Protein AF-0000000087101991 (afdb_homodimer)

Radius of gyration: 27.16 Å; Cα contacts (8 Å, |Δi|>4): 1962; chains: 2; bounding box: 58×83×58 Å

Sequence (678 aa):
MKITAIVPFLSLANGYIFQPEDQADFRNPNIPALLNYTESQYDITTGSSYWASSFITGDDGRQYMTLSHLLTTIPSVCRSSILDLQTHDYWVDLTYCNNTDGSGFDNGLPLNADYGTYAFGSTSDDSVSTMYTYAHPEKSFSIDLEWNLTSRVMLNGGGGIIPFGSVPINATEWGITNGRTAGTITLNNKTISVDTSNSFTWYDRQLSHGAPKNWTWFELHFPGSDIKASIWAWDLVDDESTRFATIRVGNGYHVLAYELSPDYSYTWTSPNSHLVYPLSWTLTFENGDHLIVNSVRPDQEMYGEKALIDSAYEGFVEATGSFYGYTEAFGVVELVTAFMKITAIVPFLSLANGYIFQPEDQADFRNPNIPALLNYTESQYDITTGSSYWASSFITGDDGRQYMTLSHLLTTIPSVCRSSILDLQTHDYWVDLTYCNNTDGSGFDNGLPLNADYGTYAFGSTSDDSVSTMYTYAHPEKSFSIDLEWNLTSRVMLNGGGGIIPFGSVPINATEWGITNGRTAGTITLNNKTISVDTSNSFTWYDRQLSHGAPKNWTWFELHFPGSDIKASIWAWDLVDDESTRFATIRVGNGYHVLAYELSPDYSYTWTSPNSHLVYPLSWTLTFENGDHLIVNSVRPDQEMYGEKALIDSAYEGFVEATGSFYGYTEAFGVVELVTAF

InterPro domains:
  IPR023374 AttH-like domain superfamily [G3DSA:2.40.370.10] (48-210)
  IPR023374 AttH-like domain superfamily [G3DSA:2.40.370.10] (211-338)
  IPR053112 Fungal Dehydratase/Hydratase [PTHR40617] (10-336)

Organism: NCBI:txid702518

Structure (mmCIF, N/CA/C/O backbone):
data_AF-0000000087101991-model_v1
#
loop_
_entity.id
_entity.type
_entity.pdbx_description
1 polymer 'Kievitone hydratase'
#
loop_
_atom_site.group_PDB
_atom_site.id
_atom_site.type_symbol
_atom_site.label_atom_id
_atom_site.label_alt_id
_atom_site.label_comp_id
_atom_site.label_asym_id
_atom_site.label_entity_id
_atom_site.label_seq_id
_atom_site.pdbx_PDB_ins_code
_atom_site.Cartn_x
_atom_site.Cartn_y
_atom_site.Cartn_z
_atom_site.occupancy
_atom_site.B_iso_or_equiv
_atom_site.auth_seq_id
_atom_site.auth_comp_id
_atom_site.auth_asym_id
_atom_site.auth_atom_id
_atom_site.pdbx_PDB_model_num
ATOM 1 N N . MET A 1 1 ? -16.109 43.906 -17.766 1 20.23 1 MET A N 1
ATOM 2 C CA . MET A 1 1 ? -16.25 43.812 -16.312 1 20.23 1 MET A CA 1
ATOM 3 C C . MET A 1 1 ? -16.531 42.375 -15.875 1 20.23 1 MET A C 1
ATOM 5 O O . MET A 1 1 ? -17.688 41.938 -15.93 1 20.23 1 MET A O 1
ATOM 9 N N . LYS A 1 2 ? -15.672 41.469 -16.297 1 32.19 2 LYS A N 1
ATOM 10 C CA . LYS A 1 2 ? -15.82 40.031 -16.047 1 32.19 2 LYS A CA 1
ATOM 11 C C . LYS A 1 2 ? -16.047 39.75 -14.57 1 32.19 2 LYS A C 1
ATOM 13 O O . LYS A 1 2 ? -15.211 40.062 -13.727 1 32.19 2 LYS A O 1
ATOM 18 N N . ILE A 1 3 ? -17.281 39.656 -14.109 1 27.72 3 ILE A N 1
ATOM 19 C CA . ILE A 1 3 ? -17.703 39.344 -12.75 1 27.72 3 ILE A CA 1
ATOM 20 C C . ILE A 1 3 ? -17.078 38.031 -12.312 1 27.72 3 ILE A C 1
ATOM 22 O O . ILE A 1 3 ? -17.344 36.969 -12.906 1 27.72 3 ILE A O 1
ATOM 26 N N . THR A 1 4 ? -15.945 38.062 -11.688 1 31.75 4 THR A N 1
ATOM 27 C CA . THR A 1 4 ? -15.367 36.875 -11.039 1 31.75 4 THR A CA 1
ATOM 28 C C . THR A 1 4 ? -16.328 36.312 -10 1 31.75 4 THR A C 1
ATOM 30 O O . THR A 1 4 ? -16.641 36.969 -9 1 31.75 4 THR A O 1
ATOM 33 N N . ALA A 1 5 ? -17.266 35.469 -10.461 1 35.47 5 ALA A N 1
ATOM 34 C CA . ALA A 1 5 ? -18.219 34.812 -9.57 1 35.47 5 ALA A CA 1
ATOM 35 C C . ALA A 1 5 ? -17.516 34.219 -8.359 1 35.47 5 ALA A C 1
ATOM 37 O O . ALA A 1 5 ? -16.641 33.375 -8.5 1 35.47 5 ALA A O 1
ATOM 38 N N . ILE A 1 6 ? -17.469 34.938 -7.219 1 35.62 6 ILE A N 1
ATOM 39 C CA . ILE A 1 6 ? -17.109 34.375 -5.918 1 35.62 6 ILE A CA 1
ATOM 40 C C . ILE A 1 6 ? -17.891 33.094 -5.672 1 35.62 6 ILE A C 1
ATOM 42 O O . ILE A 1 6 ? -19.125 33.094 -5.633 1 35.62 6 ILE A O 1
ATOM 46 N N . VAL A 1 7 ? -17.469 31.984 -6.051 1 36.88 7 VAL A N 1
ATOM 47 C CA . VAL A 1 7 ? -18.078 30.734 -5.605 1 36.88 7 VAL A CA 1
ATOM 48 C C . VAL A 1 7 ? -18.359 30.812 -4.109 1 36.88 7 VAL A C 1
ATOM 50 O O . VAL A 1 7 ? -17.469 31.125 -3.311 1 36.88 7 VAL A O 1
ATOM 53 N N . PRO A 1 8 ? -19.578 30.891 -3.701 1 37.34 8 PRO A N 1
ATOM 54 C CA . PRO A 1 8 ? -19.906 30.891 -2.275 1 37.34 8 PRO A CA 1
ATOM 55 C C . PRO A 1 8 ? -19.141 29.828 -1.496 1 37.34 8 PRO A C 1
ATOM 57 O O . PRO A 1 8 ? -19.031 28.688 -1.954 1 37.34 8 PRO A O 1
ATOM 60 N N . PHE A 1 9 ? -18.125 30.203 -0.696 1 40.22 9 PHE A N 1
ATOM 61 C CA . PHE A 1 9 ? -17.422 29.438 0.332 1 40.22 9 PHE A CA 1
ATOM 62 C C . PHE A 1 9 ? -18.422 28.672 1.206 1 40.22 9 PHE A C 1
ATOM 64 O O . PHE A 1 9 ? -19.484 29.203 1.534 1 40.22 9 PHE A O 1
ATOM 71 N N . LEU A 1 10 ? -18.438 27.453 1.114 1 41.22 10 LEU A N 1
ATOM 72 C CA . LEU A 1 10 ? -19.203 26.625 2.039 1 41.22 10 LEU A CA 1
ATOM 73 C C . LEU A 1 10 ? -18.969 27.062 3.48 1 41.22 10 LEU A C 1
ATOM 75 O O . LEU A 1 10 ? -18.078 26.562 4.156 1 41.22 10 LEU A O 1
ATOM 79 N N . SER A 1 11 ? -18.703 28.375 3.73 1 43.72 11 SER A N 1
ATOM 80 C CA . SER A 1 11 ? -18.859 28.641 5.156 1 43.72 11 SER A CA 1
ATOM 81 C C . SER A 1 11 ? -20.062 27.906 5.734 1 43.72 11 SER A C 1
ATOM 83 O O . SER A 1 11 ? -21.188 28.047 5.227 1 43.72 11 SER A O 1
ATOM 85 N N . LEU A 1 12 ? -19.906 26.688 6.191 1 48.25 12 LEU A N 1
ATOM 86 C CA . LEU A 1 12 ? -21.047 26.141 6.918 1 48.25 12 LEU A CA 1
ATOM 87 C C . LEU A 1 12 ? -21.625 27.156 7.891 1 48.25 12 LEU A C 1
ATOM 89 O O . LEU A 1 12 ? -20.875 27.766 8.664 1 48.25 12 LEU A O 1
ATOM 93 N N . ALA A 1 13 ? -22.672 27.891 7.629 1 50.41 13 ALA A N 1
ATOM 94 C CA . ALA A 1 13 ? -23.375 28.828 8.516 1 50.41 13 ALA A CA 1
ATOM 95 C C . ALA A 1 13 ? -23.109 28.484 9.984 1 50.41 13 ALA A C 1
ATOM 97 O O . ALA A 1 13 ? -22.984 29.375 10.82 1 50.41 13 ALA A O 1
ATOM 98 N N . ASN A 1 14 ? -22.906 27.25 10.297 1 67.25 14 ASN A N 1
ATOM 99 C CA . ASN A 1 14 ? -22.766 26.797 11.68 1 67.25 14 ASN A CA 1
ATOM 100 C C . ASN A 1 14 ? -21.359 26.281 11.953 1 67.25 14 ASN A C 1
ATOM 102 O O . ASN A 1 14 ? -21.156 25.484 12.883 1 67.25 14 ASN A O 1
ATOM 106 N N . GLY A 1 15 ? -20.266 26.781 11.18 1 89.38 15 GLY A N 1
ATOM 107 C CA . GLY A 1 15 ? -18.891 26.391 11.477 1 89.38 15 GLY A CA 1
ATOM 108 C C . GLY A 1 15 ? -18.516 25.031 10.914 1 89.38 15 GLY A C 1
ATOM 109 O O . GLY A 1 15 ? -19.344 24.359 10.289 1 89.38 15 GLY A O 1
ATOM 110 N N . TYR A 1 16 ? -17.312 24.672 10.984 1 96.25 16 TYR A N 1
ATOM 111 C CA . TYR A 1 16 ? -16.812 23.375 10.531 1 96.25 16 TYR A CA 1
ATOM 112 C C . TYR A 1 16 ? -17.156 22.281 11.523 1 96.25 16 TYR A C 1
ATOM 114 O O . TYR A 1 16 ? -17.328 22.531 12.711 1 96.25 16 TYR A O 1
ATOM 122 N N . ILE A 1 17 ? -17.312 21.078 11 1 95.88 17 ILE A N 1
ATOM 123 C CA . ILE A 1 17 ? -17.547 19.922 11.852 1 95.88 17 ILE A CA 1
ATOM 124 C C . ILE A 1 17 ? -16.203 19.266 12.195 1 95.88 17 ILE A C 1
ATOM 126 O O . ILE A 1 17 ? -15.625 18.547 11.375 1 95.88 17 ILE A O 1
ATOM 130 N N . PHE A 1 18 ? -15.742 19.609 13.352 1 97.38 18 PHE A N 1
ATOM 131 C CA . PHE A 1 18 ? -14.516 19 13.859 1 97.38 18 PHE A CA 1
ATOM 132 C C . PHE A 1 18 ? -14.828 17.859 14.82 1 97.38 18 PHE A C 1
ATOM 134 O O . PHE A 1 18 ? -14.891 18.062 16.031 1 97.38 18 PHE A O 1
ATOM 141 N N . GLN A 1 19 ? -14.992 16.703 14.234 1 95 19 GLN A N 1
ATOM 142 C CA . GLN A 1 19 ? -15.414 15.555 15.039 1 95 19 GLN A CA 1
ATOM 143 C C . GLN A 1 19 ? -14.289 14.539 15.195 1 95 19 GLN A C 1
ATOM 145 O O . GLN A 1 19 ? -13.812 13.977 14.203 1 95 19 GLN A O 1
ATOM 150 N N . PRO A 1 20 ? -13.875 14.289 16.453 1 97 20 PRO A N 1
ATOM 151 C CA . PRO A 1 20 ? -12.906 13.203 16.656 1 97 20 PRO A CA 1
ATOM 152 C C . PRO A 1 20 ? -13.531 11.82 16.438 1 97 20 PRO A C 1
ATOM 154 O O . PRO A 1 20 ? -14.75 11.68 16.5 1 97 20 PRO A O 1
ATOM 157 N N . GLU A 1 21 ? -12.664 10.867 16.125 1 95 21 GLU A N 1
ATOM 158 C CA . GLU A 1 21 ? -13.086 9.469 16.062 1 95 21 GLU A CA 1
ATOM 159 C C . GLU A 1 21 ? -12.852 8.766 17.391 1 95 21 GLU A C 1
ATOM 161 O O . GLU A 1 21 ? -12.023 9.195 18.188 1 95 21 GLU A O 1
ATOM 166 N N . ASP A 1 22 ? -13.641 7.734 17.625 1 93 22 ASP A N 1
ATOM 167 C CA . ASP A 1 22 ? -13.555 6.992 18.875 1 93 22 ASP A CA 1
ATOM 168 C C . ASP A 1 22 ? -13.266 5.516 18.625 1 93 22 ASP A C 1
ATOM 170 O O . ASP A 1 22 ? -14.008 4.641 19.078 1 93 22 ASP A O 1
ATOM 174 N N . GLN A 1 23 ? -12.164 5.301 18 1 90.88 23 GLN A N 1
ATOM 175 C CA . GLN A 1 23 ? -11.75 3.922 17.781 1 90.88 23 GLN A CA 1
ATOM 176 C C . GLN A 1 23 ? -11.023 3.361 19 1 90.88 23 GLN A C 1
ATOM 178 O O . GLN A 1 23 ? -10.219 4.055 19.625 1 90.88 23 GLN A O 1
ATOM 183 N N . ALA A 1 24 ? -11.305 2.154 19.391 1 88.38 24 ALA A N 1
ATOM 184 C CA . ALA A 1 24 ? -10.633 1.504 20.516 1 88.38 24 ALA A CA 1
ATOM 185 C C . ALA A 1 24 ? -9.18 1.172 20.156 1 88.38 24 ALA A C 1
ATOM 187 O O . ALA A 1 24 ? -8.281 1.32 20.984 1 88.38 24 ALA A O 1
ATOM 188 N N . ASP A 1 25 ? -8.953 0.667 18.984 1 90.38 25 ASP A N 1
ATOM 189 C CA . ASP A 1 25 ? -7.633 0.363 18.438 1 90.38 25 ASP A CA 1
ATOM 190 C C . ASP A 1 25 ? -7.371 1.153 17.172 1 90.38 25 ASP A C 1
ATOM 192 O O . ASP A 1 25 ? -8.141 1.067 16.203 1 90.38 25 ASP A O 1
ATOM 196 N N . PHE A 1 26 ? -6.262 1.921 17.219 1 92.56 26 PHE A N 1
ATOM 197 C CA . PHE A 1 26 ? -5.961 2.746 16.062 1 92.56 26 PHE A CA 1
ATOM 198 C C . PHE A 1 26 ? -5.461 1.89 14.898 1 92.56 26 PHE A C 1
ATOM 200 O O . PHE A 1 26 ? -5.465 2.33 13.75 1 92.56 26 PHE A O 1
ATOM 207 N N . ARG A 1 27 ? -5.016 0.667 15.141 1 91.88 27 ARG A N 1
ATOM 208 C CA . ARG A 1 27 ? -4.492 -0.22 14.109 1 91.88 27 ARG A CA 1
ATOM 209 C C . ARG A 1 27 ? -5.625 -0.822 13.281 1 91.88 27 ARG A C 1
ATOM 211 O O . ARG A 1 27 ? -6.719 -1.066 13.797 1 91.88 27 ARG A O 1
ATOM 218 N N . ASN A 1 28 ? -5.281 -1.077 12.047 1 83.06 28 ASN A N 1
ATOM 219 C CA . ASN A 1 28 ? -6.199 -1.869 11.242 1 83.06 28 ASN A CA 1
ATOM 220 C C . ASN A 1 28 ? -6.113 -3.354 11.578 1 83.06 28 ASN A C 1
ATOM 222 O O . ASN A 1 28 ? -5.023 -3.928 11.602 1 83.06 28 ASN A O 1
ATOM 226 N N . PRO A 1 29 ? -7.133 -4.012 12.047 1 79.06 29 PRO A N 1
ATOM 227 C CA . PRO A 1 29 ? -7.043 -5.391 12.539 1 79.06 29 PRO A CA 1
ATOM 228 C C . PRO A 1 29 ? -6.527 -6.359 11.477 1 79.06 29 PRO A C 1
ATOM 230 O O . PRO A 1 29 ? -5.918 -7.379 11.812 1 79.06 29 PRO A O 1
ATOM 233 N N . ASN A 1 30 ? -6.574 -6.074 10.203 1 86.94 30 ASN A N 1
ATOM 234 C CA . ASN A 1 30 ? -6.285 -7.094 9.203 1 86.94 30 ASN A CA 1
ATOM 235 C C . ASN A 1 30 ? -5.273 -6.602 8.172 1 86.94 30 ASN A C 1
ATOM 237 O O . ASN A 1 30 ? -4.762 -7.383 7.375 1 86.94 30 ASN A O 1
ATOM 241 N N . ILE A 1 31 ? -4.969 -5.406 8.258 1 89.06 31 ILE A N 1
ATOM 242 C CA . ILE A 1 31 ? -3.998 -4.84 7.328 1 89.06 31 ILE A CA 1
ATOM 243 C C . ILE A 1 31 ? -2.76 -4.379 8.094 1 89.06 31 ILE A C 1
ATOM 245 O O . ILE A 1 31 ? -2.799 -3.367 8.797 1 89.06 31 ILE A O 1
ATOM 249 N N . PRO A 1 32 ? -1.748 -5.133 7.949 1 84.69 32 PRO A N 1
ATOM 250 C CA . PRO A 1 32 ? -0.554 -4.777 8.719 1 84.69 32 PRO A CA 1
ATOM 251 C C . PRO A 1 32 ? 0.213 -3.605 8.117 1 84.69 32 PRO A C 1
ATOM 253 O O . PRO A 1 32 ? 0.239 -3.441 6.895 1 84.69 32 PRO A O 1
ATOM 256 N N . ALA A 1 33 ? 0.84 -2.91 9.023 1 90.81 33 ALA A N 1
ATOM 257 C CA . ALA A 1 33 ? 1.769 -1.866 8.594 1 90.81 33 ALA A CA 1
ATOM 258 C C . ALA A 1 33 ? 3.129 -2.455 8.234 1 90.81 33 ALA A C 1
ATOM 260 O O . ALA A 1 33 ? 3.502 -3.523 8.727 1 90.81 33 ALA A O 1
ATOM 261 N N . LEU A 1 34 ? 3.855 -1.729 7.418 1 90.38 34 LEU A N 1
ATOM 262 C CA . LEU A 1 34 ? 5.215 -2.123 7.062 1 90.38 34 LEU A CA 1
ATOM 263 C C . LEU A 1 34 ? 6.215 -1.609 8.086 1 90.38 34 LEU A C 1
ATOM 265 O O . LEU A 1 34 ? 7.43 -1.67 7.867 1 90.38 34 LEU A O 1
ATOM 269 N N . LEU A 1 35 ? 5.703 -1.11 9.18 1 89.69 35 LEU A N 1
ATOM 270 C CA . LEU A 1 35 ? 6.574 -0.508 10.188 1 89.69 35 LEU A CA 1
ATOM 271 C C . LEU A 1 35 ? 6.059 -0.8 11.594 1 89.69 35 LEU A C 1
ATOM 273 O O . LEU A 1 35 ? 4.914 -1.221 11.766 1 89.69 35 LEU A O 1
ATOM 277 N N . ASN A 1 36 ? 6.93 -0.684 12.539 1 90.06 36 ASN A N 1
ATOM 278 C CA . ASN A 1 36 ? 6.559 -0.668 13.953 1 90.06 36 ASN A CA 1
ATOM 279 C C . ASN A 1 36 ? 6.258 0.747 14.438 1 90.06 36 ASN A C 1
ATOM 281 O O . ASN A 1 36 ? 7.133 1.612 14.422 1 90.06 36 ASN A O 1
ATOM 285 N N . TYR A 1 37 ? 5.086 1.005 14.859 1 92.75 37 TYR A N 1
ATOM 286 C CA . TYR A 1 37 ? 4.648 2.352 15.211 1 92.75 37 TYR A CA 1
ATOM 287 C C . TYR A 1 37 ? 5.523 2.939 16.312 1 92.75 37 TYR A C 1
ATOM 289 O O . TYR A 1 37 ? 5.953 4.094 16.219 1 92.75 37 TYR A O 1
ATOM 297 N N . THR A 1 38 ? 5.789 2.158 17.312 1 93.81 38 THR A N 1
ATOM 298 C CA . THR A 1 38 ? 6.59 2.635 18.438 1 93.81 38 THR A CA 1
ATOM 299 C C . THR A 1 38 ? 8.023 2.932 18 1 93.81 38 THR A C 1
ATOM 301 O O . THR A 1 38 ? 8.555 4.004 18.281 1 93.81 38 THR A O 1
ATOM 304 N N . GLU A 1 39 ? 8.625 2.043 17.266 1 91.62 39 GLU A N 1
ATOM 305 C CA . GLU A 1 39 ? 10.008 2.229 16.812 1 91.62 39 GLU A CA 1
ATOM 306 C C . GLU A 1 39 ? 10.117 3.414 15.859 1 91.62 39 GLU A C 1
ATOM 308 O O . GLU A 1 39 ? 11.133 4.117 15.852 1 91.62 39 GLU A O 1
ATOM 313 N N . SER A 1 40 ? 9.047 3.605 15.102 1 92.5 40 SER A N 1
ATOM 314 C CA . SER A 1 40 ? 9.086 4.66 14.094 1 92.5 40 SER A CA 1
ATOM 315 C C . SER A 1 40 ? 8.945 6.039 14.727 1 92.5 40 SER A C 1
ATOM 317 O O . SER A 1 40 ? 9.078 7.059 14.047 1 92.5 40 SER A O 1
ATOM 319 N N . GLN A 1 41 ? 8.727 6.105 16 1 94.75 41 GLN A N 1
ATOM 320 C CA . GLN A 1 41 ? 8.594 7.391 16.688 1 94.75 41 GLN A CA 1
ATOM 321 C C . GLN A 1 41 ? 9.953 8.047 16.891 1 94.75 41 GLN A C 1
ATOM 323 O O . GLN A 1 41 ? 10.031 9.258 17.141 1 94.75 41 GLN A O 1
ATOM 328 N N . TYR A 1 42 ? 10.961 7.324 16.828 1 92.81 42 TYR A N 1
ATOM 329 C CA . TYR A 1 42 ? 12.266 7.871 17.188 1 92.81 42 TYR A CA 1
ATOM 330 C C . TYR A 1 42 ? 12.992 8.398 15.953 1 92.81 42 TYR A C 1
ATOM 332 O O . TYR A 1 42 ? 12.914 7.805 14.875 1 92.81 42 TYR A O 1
ATOM 340 N N . ASP A 1 43 ? 13.742 9.375 16.188 1 90.44 43 ASP A N 1
ATOM 341 C CA . ASP A 1 43 ? 14.445 10.07 15.117 1 90.44 43 ASP A CA 1
ATOM 342 C C . ASP A 1 43 ? 15.594 9.219 14.57 1 90.44 43 ASP A C 1
ATOM 344 O O . ASP A 1 43 ? 16.078 8.32 15.258 1 90.44 43 ASP A O 1
ATOM 348 N N . ILE A 1 44 ? 15.898 9.57 13.391 1 87.31 44 ILE A N 1
ATOM 349 C CA . ILE A 1 44 ? 17.062 8.969 12.75 1 87.31 44 ILE A CA 1
ATOM 350 C C . ILE A 1 44 ? 17.969 10.062 12.195 1 87.31 44 ILE A C 1
ATOM 352 O O . ILE A 1 44 ? 17.547 11.203 12.031 1 87.31 44 ILE A O 1
ATOM 356 N N . THR A 1 45 ? 19.172 9.75 11.844 1 85.19 45 THR A N 1
ATOM 357 C CA . THR A 1 45 ? 20.172 10.734 11.453 1 85.19 45 THR A CA 1
ATOM 358 C C . THR A 1 45 ? 19.891 11.266 10.047 1 85.19 45 THR A C 1
ATOM 360 O O . THR A 1 45 ? 20.359 12.336 9.68 1 85.19 45 THR A O 1
ATOM 363 N N . THR A 1 46 ? 19.062 10.562 9.266 1 84.88 46 THR A N 1
ATOM 364 C CA . THR A 1 46 ? 18.812 10.992 7.891 1 84.88 46 THR A CA 1
ATOM 365 C C . THR A 1 46 ? 17.672 11.992 7.836 1 84.88 46 THR A C 1
ATOM 367 O O . THR A 1 46 ? 17.453 12.656 6.816 1 84.88 46 THR A O 1
ATOM 370 N N . GLY A 1 47 ? 16.953 12.156 8.875 1 86.94 47 GLY A N 1
ATOM 371 C CA . GLY A 1 47 ? 15.891 13.148 8.945 1 86.94 47 GLY A CA 1
ATOM 372 C C . GLY A 1 47 ? 14.57 12.578 9.414 1 86.94 47 GLY A C 1
ATOM 373 O O . GLY A 1 47 ? 14.25 11.422 9.117 1 86.94 47 GLY A O 1
ATOM 374 N N . SER A 1 48 ? 13.875 13.359 10.109 1 91.94 48 SER A N 1
ATOM 375 C CA . SER A 1 48 ? 12.555 12.953 10.562 1 91.94 48 SER A CA 1
ATOM 376 C C . SER A 1 48 ? 11.617 14.148 10.695 1 91.94 48 SER A C 1
ATOM 378 O O . SER A 1 48 ? 12.07 15.289 10.812 1 91.94 48 SER A O 1
ATOM 380 N N . SER A 1 49 ? 10.367 13.875 10.617 1 95.69 49 SER A N 1
ATOM 381 C CA . SER A 1 49 ? 9.32 14.883 10.719 1 95.69 49 SER A CA 1
ATOM 382 C C . SER A 1 49 ? 8.227 14.453 11.688 1 95.69 49 SER A C 1
ATOM 384 O O . SER A 1 49 ? 7.617 13.398 11.516 1 95.69 49 SER A O 1
ATOM 386 N N . TYR A 1 50 ? 8.117 15.195 12.82 1 97.19 50 TYR A N 1
ATOM 387 C CA . TYR A 1 50 ? 6.906 15.188 13.633 1 97.19 50 TYR A CA 1
ATOM 388 C C . TYR A 1 50 ? 5.965 16.312 13.219 1 97.19 50 TYR A C 1
ATOM 390 O O . TYR A 1 50 ? 6.316 17.484 13.305 1 97.19 50 TYR A O 1
ATOM 398 N N . TRP A 1 51 ? 4.801 15.953 12.773 1 98.31 51 TRP A N 1
ATOM 399 C CA . TRP A 1 51 ? 3.908 16.953 12.211 1 98.31 51 TRP A CA 1
ATOM 400 C C . TRP A 1 51 ? 2.479 16.75 12.703 1 98.31 51 TRP A C 1
ATOM 402 O O . TRP A 1 51 ? 1.996 15.625 12.773 1 98.31 51 TRP A O 1
ATOM 412 N N . ALA A 1 52 ? 1.797 17.875 13.055 1 98.75 52 ALA A N 1
ATOM 413 C CA . ALA A 1 52 ? 0.4 17.797 13.469 1 98.75 52 ALA A CA 1
ATOM 414 C C . ALA A 1 52 ? -0.4 18.984 12.977 1 98.75 52 ALA A C 1
ATOM 416 O O . ALA A 1 52 ? 0.076 20.125 13.031 1 98.75 52 ALA A O 1
ATOM 417 N N . SER A 1 53 ? -1.496 18.75 12.445 1 98.88 53 SER A N 1
ATOM 418 C CA . SER A 1 53 ? -2.557 19.75 12.305 1 98.88 53 SER A CA 1
ATOM 419 C C . SER A 1 53 ? -3.707 19.469 13.266 1 98.88 53 SER A C 1
ATOM 421 O O . SER A 1 53 ? -4.133 18.312 13.414 1 98.88 53 SER A O 1
ATOM 423 N N . SER A 1 54 ? -4.137 20.453 13.93 1 98.88 54 SER A N 1
ATOM 424 C CA . SER A 1 54 ? -5.258 20.312 14.852 1 98.88 54 SER A CA 1
ATOM 425 C C . SER A 1 54 ? -6.398 21.25 14.484 1 98.88 54 SER A C 1
ATOM 427 O O . SER A 1 54 ? -6.176 22.438 14.234 1 98.88 54 SER A O 1
ATOM 429 N N . PHE A 1 55 ? -7.5 20.688 14.414 1 98.81 55 PHE A N 1
ATOM 430 C CA . PHE A 1 55 ? -8.742 21.422 14.172 1 98.81 55 PHE A CA 1
ATOM 431 C C . PHE A 1 55 ? -9.516 21.609 15.461 1 98.81 55 PHE A C 1
ATOM 433 O O . PHE A 1 55 ? -10.117 20.672 15.984 1 98.81 55 PHE A O 1
ATOM 440 N N . ILE A 1 56 ? -9.555 22.875 15.875 1 98.69 56 ILE A N 1
ATOM 441 C CA . ILE A 1 56 ? -9.906 23.172 17.25 1 98.69 56 ILE A CA 1
ATOM 442 C C . ILE A 1 56 ? -11.195 24 17.297 1 98.69 56 ILE A C 1
ATOM 444 O O . ILE A 1 56 ? -11.344 24.969 16.562 1 98.69 56 ILE A O 1
ATOM 448 N N . THR A 1 57 ? -12.062 23.531 18.125 1 98.5 57 THR A N 1
ATOM 449 C CA . THR A 1 57 ? -13.109 24.406 18.656 1 98.5 57 THR A CA 1
ATOM 450 C C . THR A 1 57 ? -12.742 24.938 20.031 1 98.5 57 THR A C 1
ATOM 452 O O . THR A 1 57 ? -12.461 24.141 20.953 1 98.5 57 THR A O 1
ATOM 455 N N . GLY A 1 58 ? -12.703 26.234 20.141 1 98.19 58 GLY A N 1
ATOM 456 C CA . GLY A 1 58 ? -12.328 26.844 21.406 1 98.19 58 GLY A CA 1
ATOM 457 C C . GLY A 1 58 ? -13.516 27.125 22.297 1 98.19 58 GLY A C 1
ATOM 458 O O . GLY A 1 58 ? -14.656 27.188 21.844 1 98.19 58 GLY A O 1
ATOM 459 N N . ASP A 1 59 ? -13.141 27.266 23.562 1 97.88 59 ASP A N 1
ATOM 460 C CA . ASP A 1 59 ? -14.195 27.609 24.5 1 97.88 59 ASP A CA 1
ATOM 461 C C . ASP A 1 59 ? -14.672 29.047 24.297 1 97.88 59 ASP A C 1
ATOM 463 O O . ASP A 1 59 ? -15.656 29.469 24.906 1 97.88 59 ASP A O 1
ATOM 467 N N . ASP A 1 60 ? -14.055 29.797 23.469 1 96.62 60 ASP A N 1
ATOM 468 C CA . ASP A 1 60 ? -14.484 31.141 23.109 1 96.62 60 ASP A CA 1
ATOM 469 C C . ASP A 1 60 ? -15.508 31.109 21.984 1 96.62 60 ASP A C 1
ATOM 471 O O . ASP A 1 60 ? -15.93 32.156 21.484 1 96.62 60 ASP A O 1
ATOM 475 N N . GLY A 1 61 ? -15.836 29.922 21.484 1 93.75 61 GLY A N 1
ATOM 476 C CA . GLY A 1 61 ? -16.859 29.766 20.453 1 93.75 61 GLY A CA 1
ATOM 477 C C . GLY A 1 61 ? -16.312 29.875 19.047 1 93.75 61 GLY A C 1
ATOM 478 O O . GLY A 1 61 ? -17.062 29.781 18.062 1 93.75 61 GLY A O 1
ATOM 479 N N . ARG A 1 62 ? -15.008 30.031 18.922 1 97 62 ARG A N 1
ATOM 480 C CA . ARG A 1 62 ? -14.375 30.125 17.609 1 97 62 ARG A CA 1
ATOM 481 C C . ARG A 1 62 ? -13.641 28.844 17.25 1 97 62 ARG A C 1
ATOM 483 O O . ARG A 1 62 ? -13.477 27.953 18.094 1 97 62 ARG A O 1
ATOM 490 N N . GLN A 1 63 ? -13.305 28.781 15.984 1 98.62 63 GLN A N 1
ATOM 491 C CA . GLN A 1 63 ? -12.578 27.625 15.492 1 98.62 63 GLN A CA 1
ATOM 492 C C . GLN A 1 63 ? -11.227 28.016 14.906 1 98.62 63 GLN A C 1
ATOM 494 O O . GLN A 1 63 ? -11.086 29.094 14.328 1 98.62 63 GLN A O 1
ATOM 499 N N . TYR A 1 64 ? -10.273 27.141 15.102 1 98.75 64 TYR A N 1
ATOM 500 C CA . TYR A 1 64 ? -8.891 27.391 14.719 1 98.75 64 TYR A CA 1
ATOM 501 C C . TYR A 1 64 ? -8.266 26.156 14.078 1 98.75 64 TYR A C 1
ATOM 503 O O . TYR A 1 64 ? -8.664 25.031 14.367 1 98.75 64 TYR A O 1
ATOM 511 N N . MET A 1 65 ? -7.355 26.328 13.195 1 98.94 65 MET A N 1
ATOM 512 C CA . MET A 1 65 ? -6.391 25.297 12.82 1 98.94 65 MET A CA 1
ATOM 513 C C . MET A 1 65 ? -5.008 25.625 13.375 1 98.94 65 MET A C 1
ATOM 515 O O . MET A 1 65 ? -4.523 26.75 13.219 1 98.94 65 MET A O 1
ATOM 519 N N . THR A 1 66 ? -4.438 24.719 14.055 1 98.88 66 THR A N 1
ATOM 520 C CA . THR A 1 66 ? -3.055 24.875 14.492 1 98.88 66 THR A CA 1
ATOM 521 C C . THR A 1 66 ? -2.141 23.906 13.75 1 98.88 66 THR A C 1
ATOM 523 O O . THR A 1 66 ? -2.559 22.797 13.391 1 98.88 66 THR A O 1
ATOM 526 N N . LEU A 1 67 ? -0.961 24.297 13.492 1 98.88 67 LEU A N 1
ATOM 527 C CA . LEU A 1 67 ? 0.094 23.438 12.969 1 98.88 67 LEU A CA 1
ATOM 528 C C . LEU A 1 67 ? 1.301 23.438 13.898 1 98.88 67 LEU A C 1
ATOM 530 O O . LEU A 1 67 ? 1.679 24.469 14.445 1 98.88 67 LEU A O 1
ATOM 534 N N . SER A 1 68 ? 1.797 22.328 14.18 1 98.56 68 SER A N 1
ATOM 535 C CA . SER A 1 68 ? 3.062 22.094 14.867 1 98.56 68 SER A CA 1
ATOM 536 C C . SER A 1 68 ? 3.951 21.141 14.078 1 98.56 68 SER A C 1
ATOM 538 O O . SER A 1 68 ? 3.492 20.094 13.617 1 98.56 68 SER A O 1
ATOM 540 N N . HIS A 1 69 ? 5.203 21.516 13.93 1 98.31 69 HIS A N 1
ATOM 541 C CA . HIS A 1 69 ? 6.105 20.719 13.109 1 98.31 69 HIS A CA 1
ATOM 542 C C . HIS A 1 69 ? 7.527 20.75 13.656 1 98.31 69 HIS A C 1
ATOM 544 O O . HIS A 1 69 ? 8.07 21.828 13.914 1 98.31 69 HIS A O 1
ATOM 550 N N . LEU A 1 70 ? 8.055 19.609 13.914 1 96.88 70 LEU A N 1
ATOM 551 C CA . LEU A 1 70 ? 9.477 19.422 14.156 1 96.88 70 LEU A CA 1
ATOM 552 C C . LEU A 1 70 ? 10.133 18.672 13 1 96.88 70 LEU A C 1
ATOM 554 O O . LEU A 1 70 ? 9.859 17.484 12.797 1 96.88 70 LEU A O 1
ATOM 558 N N . LEU A 1 71 ? 10.914 19.344 12.234 1 94.88 71 LEU A N 1
ATOM 559 C CA . LEU A 1 71 ? 11.688 18.766 11.141 1 94.88 71 LEU A CA 1
ATOM 560 C C . LEU A 1 71 ? 13.164 18.656 11.508 1 94.88 71 LEU A C 1
ATOM 562 O O . LEU A 1 71 ? 13.836 19.672 11.711 1 94.88 71 LEU A O 1
ATOM 566 N N . THR A 1 72 ? 13.57 17.422 11.547 1 89.5 72 THR A N 1
ATOM 567 C CA . THR A 1 72 ? 14.938 17.234 12.016 1 89.5 72 THR A CA 1
ATOM 568 C C . THR A 1 72 ? 15.922 17.344 10.852 1 89.5 72 THR A C 1
ATOM 570 O O . THR A 1 72 ? 16 16.438 10.016 1 89.5 72 THR A O 1
ATOM 573 N N . THR A 1 73 ? 16.5 18.344 10.695 1 82.12 73 THR A N 1
ATOM 574 C CA . THR A 1 73 ? 17.594 18.734 9.812 1 82.12 73 THR A CA 1
ATOM 575 C C . THR A 1 73 ? 18.734 19.359 10.602 1 82.12 73 THR A C 1
ATOM 577 O O . THR A 1 73 ? 18.719 19.344 11.836 1 82.12 73 THR A O 1
ATOM 580 N N . ILE A 1 74 ? 19.781 19.766 9.859 1 79.81 74 ILE A N 1
ATOM 581 C CA . ILE A 1 74 ? 20.859 20.469 10.531 1 79.81 74 ILE A CA 1
ATOM 582 C C . ILE A 1 74 ? 20.922 21.906 10.023 1 79.81 74 ILE A C 1
ATOM 584 O O . ILE A 1 74 ? 21.391 22.156 8.906 1 79.81 74 ILE A O 1
ATOM 588 N N . PRO A 1 75 ? 20.562 22.891 10.859 1 87.25 75 PRO A N 1
ATOM 589 C CA . PRO A 1 75 ? 19.812 22.734 12.117 1 87.25 75 PRO A CA 1
ATOM 590 C C . PRO A 1 75 ? 18.391 22.266 11.914 1 87.25 75 PRO A C 1
ATOM 592 O O . PRO A 1 75 ? 17.859 22.344 10.805 1 87.25 75 PRO A O 1
ATOM 595 N N . SER A 1 76 ? 17.734 21.844 12.977 1 93.62 76 SER A N 1
ATOM 596 C CA . SER A 1 76 ? 16.328 21.453 12.914 1 93.62 76 SER A CA 1
ATOM 597 C C . SER A 1 76 ? 15.43 22.672 12.758 1 93.62 76 SER A C 1
ATOM 599 O O . SER A 1 76 ? 15.797 23.766 13.18 1 93.62 76 SER A O 1
ATOM 601 N N . VAL A 1 77 ? 14.398 22.422 12.117 1 96.12 77 VAL A N 1
ATOM 602 C CA . VAL A 1 77 ? 13.406 23.469 11.883 1 96.12 77 VAL A CA 1
ATOM 603 C C . VAL A 1 77 ? 12.156 23.188 12.711 1 96.12 77 VAL A C 1
ATOM 605 O O . VAL A 1 77 ? 11.578 22.094 12.625 1 96.12 77 VAL A O 1
ATOM 608 N N . CYS A 1 78 ? 11.766 24.125 13.547 1 96.81 78 CYS A N 1
ATOM 609 C CA . CYS A 1 78 ? 10.516 24.078 14.305 1 96.81 78 CYS A CA 1
ATOM 610 C C . CYS A 1 78 ? 9.531 25.125 13.797 1 96.81 78 CYS A C 1
ATOM 612 O O . CYS A 1 78 ? 9.852 26.312 13.758 1 96.81 78 CYS A O 1
ATOM 614 N N . ARG A 1 79 ? 8.367 24.641 13.406 1 97.56 79 ARG A N 1
ATOM 615 C CA . ARG A 1 79 ? 7.363 25.531 12.844 1 97.56 79 ARG A CA 1
ATOM 616 C C . ARG A 1 79 ? 6.039 25.406 13.586 1 97.56 79 ARG A C 1
ATOM 618 O O . ARG A 1 79 ? 5.676 24.312 14.023 1 97.56 79 ARG A O 1
ATOM 625 N N . SER A 1 80 ? 5.328 26.516 13.672 1 98.5 80 SER A N 1
ATOM 626 C CA . SER A 1 80 ? 3.986 26.516 14.25 1 98.5 80 SER A CA 1
ATOM 627 C C . SER A 1 80 ? 3.137 27.641 13.68 1 98.5 80 SER A C 1
ATOM 629 O O . SER A 1 80 ? 3.666 28.672 13.258 1 98.5 80 SER A O 1
ATOM 631 N N . SER A 1 81 ? 1.919 27.438 13.656 1 98.81 81 SER A N 1
ATOM 632 C CA . SER A 1 81 ? 0.986 28.484 13.258 1 98.81 81 SER A CA 1
ATOM 633 C C . SER A 1 81 ? -0.405 28.234 13.828 1 98.81 81 SER A C 1
ATOM 635 O O . SER A 1 81 ? -0.726 27.125 14.234 1 98.81 81 SER A O 1
ATOM 637 N N . ILE A 1 82 ? -1.176 29.281 13.977 1 98.88 82 ILE A N 1
ATOM 638 C CA . ILE A 1 82 ? -2.594 29.25 14.32 1 98.88 82 ILE A CA 1
ATOM 639 C C . ILE A 1 82 ? -3.373 30.141 13.359 1 98.88 82 ILE A C 1
ATOM 641 O O . ILE A 1 82 ? -2.984 31.281 13.109 1 98.88 82 ILE A O 1
ATOM 645 N N . LEU A 1 83 ? -4.359 29.609 12.773 1 98.88 83 LEU A N 1
ATOM 646 C CA . LEU A 1 83 ? -5.289 30.344 11.93 1 98.88 83 LEU A CA 1
ATOM 647 C C . LEU A 1 83 ? -6.68 30.391 12.555 1 98.88 83 LEU A C 1
ATOM 649 O O . LEU A 1 83 ? -7.266 29.344 12.828 1 98.88 83 LEU A O 1
ATOM 653 N N . ASP A 1 84 ? -7.16 31.594 12.828 1 98.31 84 ASP A N 1
ATOM 654 C CA . ASP A 1 84 ? -8.57 31.75 13.18 1 98.31 84 ASP A CA 1
ATOM 655 C C . ASP A 1 84 ? -9.461 31.531 11.953 1 98.31 84 ASP A C 1
ATOM 657 O O . ASP A 1 84 ? -9.336 32.219 10.953 1 98.31 84 ASP A O 1
ATOM 661 N N . LEU A 1 85 ? -10.391 30.609 12.023 1 98.31 85 LEU A N 1
ATOM 662 C CA . LEU A 1 85 ? -11.102 30.188 10.82 1 98.31 85 LEU A CA 1
ATOM 663 C C . LEU A 1 85 ? -12.312 31.078 10.562 1 98.31 85 LEU A C 1
ATOM 665 O O . LEU A 1 85 ? -12.977 30.938 9.531 1 98.31 85 LEU A O 1
ATOM 669 N N . GLN A 1 86 ? -12.562 31.984 11.422 1 95.31 86 GLN A N 1
ATOM 670 C CA . GLN A 1 86 ? -13.609 32.969 11.195 1 95.31 86 GLN A CA 1
ATOM 671 C C . GLN A 1 86 ? -13.031 34.281 10.648 1 95.31 86 GLN A C 1
ATOM 673 O O . GLN A 1 86 ? -13.5 34.812 9.633 1 95.31 86 GLN A O 1
ATOM 678 N N . THR A 1 87 ? -11.969 34.781 11.266 1 96 87 THR A N 1
ATOM 679 C CA . THR A 1 87 ? -11.422 36.094 10.891 1 96 87 THR A CA 1
ATOM 680 C C . THR A 1 87 ? -10.258 35.938 9.922 1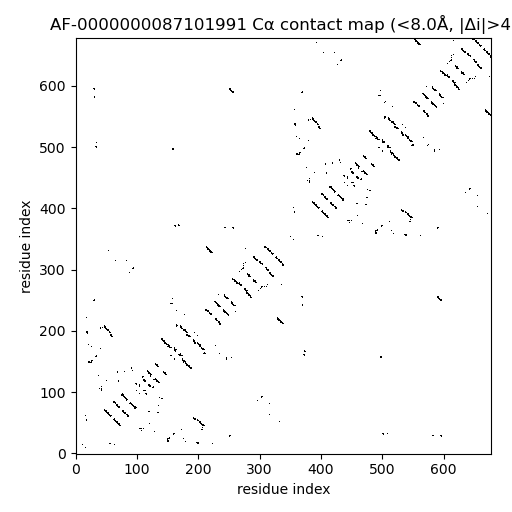 96 87 THR A C 1
ATOM 682 O O . THR A 1 87 ? -9.836 36.875 9.281 1 96 87 THR A O 1
ATOM 685 N N . HIS A 1 88 ? -9.672 34.719 9.93 1 97.75 88 HIS A N 1
ATOM 686 C CA . HIS A 1 88 ? -8.477 34.375 9.172 1 97.75 88 HIS A CA 1
ATOM 687 C C . HIS A 1 88 ? -7.262 35.156 9.688 1 97.75 88 HIS A C 1
ATOM 689 O O . HIS A 1 88 ? -6.328 35.438 8.93 1 97.75 88 HIS A O 1
ATOM 695 N N . ASP A 1 89 ? -7.402 35.656 10.953 1 98.06 89 ASP A N 1
ATOM 696 C CA . ASP A 1 89 ? -6.176 36.094 11.609 1 98.06 89 ASP A CA 1
ATOM 697 C C . ASP A 1 89 ? -5.164 34.969 11.703 1 98.06 89 ASP A C 1
ATOM 699 O O . ASP A 1 89 ? -5.535 33.812 11.961 1 98.06 89 ASP A O 1
ATOM 703 N N . TYR A 1 90 ? -3.916 35.312 11.469 1 98.38 90 TYR A N 1
ATOM 704 C CA . TYR A 1 90 ? -2.902 34.281 11.289 1 98.38 90 TYR A CA 1
ATOM 705 C C . TYR A 1 90 ? -1.658 34.594 12.117 1 98.38 90 TYR A C 1
ATOM 707 O O . TYR A 1 90 ? -1.078 35.656 12 1 98.38 90 TYR A O 1
ATOM 715 N N . TRP A 1 91 ? -1.342 33.688 13.055 1 98.56 91 TRP A N 1
ATOM 716 C CA . TRP A 1 91 ? -0.098 33.688 13.82 1 98.56 91 TRP A CA 1
ATOM 717 C C . TRP A 1 91 ? 0.856 32.625 13.305 1 98.56 91 TRP A C 1
ATOM 719 O O . TRP A 1 91 ? 0.446 31.484 13.055 1 98.56 91 TRP A O 1
ATOM 729 N N . VAL A 1 92 ? 2.098 32.938 13.102 1 98.31 92 VAL A N 1
ATOM 730 C CA . VAL A 1 92 ? 3.012 31.984 12.484 1 98.31 92 VAL A CA 1
ATOM 731 C C . VAL A 1 92 ? 4.43 32.219 12.992 1 98.31 92 VAL A C 1
ATOM 733 O O . VAL A 1 92 ? 4.797 33.344 13.32 1 98.31 92 VAL A O 1
ATOM 736 N N . ASP A 1 93 ? 5.137 31.141 13.125 1 97.88 93 ASP A N 1
ATOM 737 C CA . ASP A 1 93 ? 6.539 31.234 13.516 1 97.88 93 ASP A CA 1
ATOM 738 C C . ASP A 1 93 ? 7.344 30.078 12.93 1 97.88 93 ASP A C 1
ATOM 740 O O . ASP A 1 93 ? 6.832 28.953 12.812 1 97.88 93 ASP A O 1
ATOM 744 N N . LEU A 1 94 ? 8.492 30.312 12.469 1 97.31 94 LEU A N 1
ATOM 745 C CA . LEU A 1 94 ? 9.539 29.328 12.203 1 97.31 94 LEU A CA 1
ATOM 746 C C . LEU A 1 94 ? 10.812 29.672 12.977 1 97.31 94 LEU A C 1
ATOM 748 O O . LEU A 1 94 ? 11.32 30.781 12.875 1 97.31 94 LEU A O 1
ATOM 752 N N . THR A 1 95 ? 11.258 28.703 13.766 1 95 95 THR A N 1
ATOM 753 C CA . THR A 1 95 ? 12.469 28.844 14.57 1 95 95 THR A CA 1
ATOM 754 C C . THR A 1 95 ? 13.438 27.703 14.305 1 95 95 THR A C 1
ATOM 756 O O . THR A 1 95 ? 13.016 26.547 14.18 1 95 95 THR A O 1
ATOM 759 N N . TYR A 1 96 ? 14.703 28.109 14.117 1 95.81 96 TYR A N 1
ATOM 760 C CA . TYR A 1 96 ? 15.711 27.062 14.109 1 95.81 96 TYR A CA 1
ATOM 761 C C . TYR A 1 96 ? 16.016 26.594 15.523 1 95.81 96 TYR A C 1
ATOM 763 O O . TYR A 1 96 ? 16.344 27.391 16.406 1 95.81 96 TYR A O 1
ATOM 771 N N . CYS A 1 97 ? 15.852 25.234 15.703 1 94.31 97 CYS A N 1
ATOM 772 C CA . CYS A 1 97 ? 15.906 24.688 17.062 1 94.31 97 CYS A CA 1
ATOM 773 C C . CYS A 1 97 ? 16.875 23.516 17.141 1 94.31 97 CYS A C 1
ATOM 775 O O . CYS A 1 97 ? 17.375 23.047 16.109 1 94.31 97 CYS A O 1
ATOM 777 N N . ASN A 1 98 ? 17.219 23.141 18.344 1 91.75 98 ASN A N 1
ATOM 778 C CA . ASN A 1 98 ? 18.078 21.984 18.625 1 91.75 98 ASN A CA 1
ATOM 779 C C . ASN A 1 98 ? 17.453 21.062 19.672 1 91.75 98 ASN A C 1
ATOM 781 O O . ASN A 1 98 ? 16.781 21.531 20.594 1 91.75 98 ASN A O 1
ATOM 785 N N . ASN A 1 99 ? 17.703 19.797 19.391 1 90.75 99 ASN A N 1
ATOM 786 C CA . ASN A 1 99 ? 17.203 18.875 20.406 1 90.75 99 ASN A CA 1
ATOM 787 C C . ASN A 1 99 ? 17.922 19.094 21.75 1 90.75 99 ASN A C 1
ATOM 789 O O . ASN A 1 99 ? 19.109 19.406 21.781 1 90.75 99 ASN A O 1
ATOM 793 N N . THR A 1 100 ? 17.172 18.891 22.75 1 88.56 100 THR A N 1
ATOM 794 C CA . THR A 1 100 ? 17.734 18.938 24.094 1 88.56 100 THR A CA 1
ATOM 795 C C . THR A 1 100 ? 18.312 17.578 24.5 1 88.56 100 THR A C 1
ATOM 797 O O . THR A 1 100 ? 17.578 16.594 24.594 1 88.56 100 THR A O 1
ATOM 800 N N . ASP A 1 101 ? 19.609 17.438 24.688 1 85.88 101 ASP A N 1
ATOM 801 C CA . ASP A 1 101 ? 20.312 16.266 25.203 1 85.88 101 ASP A CA 1
ATOM 802 C C . ASP A 1 101 ? 20 15.031 24.359 1 85.88 101 ASP A C 1
ATOM 804 O O . ASP A 1 101 ? 19.688 13.961 24.891 1 85.88 101 ASP A O 1
ATOM 808 N N . GLY A 1 102 ? 19.953 15.18 23.109 1 83.75 102 GLY A N 1
ATOM 809 C CA . GLY A 1 102 ? 19.75 14.047 22.219 1 83.75 102 GLY A CA 1
ATOM 810 C C . GLY A 1 102 ? 18.312 13.578 22.188 1 83.75 102 GLY A C 1
ATOM 811 O O . GLY A 1 102 ? 18.016 12.5 21.656 1 83.75 102 GLY A O 1
ATOM 812 N N . SER A 1 103 ? 17.453 14.391 22.703 1 85.69 103 SER A N 1
ATOM 813 C CA . SER A 1 103 ? 16.047 14.031 22.734 1 85.69 103 SER A CA 1
ATOM 814 C C . SER A 1 103 ? 15.516 13.727 21.344 1 85.69 103 SER A C 1
ATOM 816 O O . SER A 1 103 ? 15.93 14.352 20.359 1 85.69 103 SER A O 1
ATOM 818 N N . GLY A 1 104 ? 14.625 12.719 21.188 1 86.06 104 GLY A N 1
ATOM 819 C CA . GLY A 1 104 ? 14.07 12.25 19.922 1 86.06 104 GLY A CA 1
ATOM 820 C C . GLY A 1 104 ? 14.828 11.07 19.344 1 86.06 104 GLY A C 1
ATOM 821 O O . GLY A 1 104 ? 14.258 10.266 18.594 1 86.06 104 GLY A O 1
ATOM 822 N N . PHE A 1 105 ? 16.172 11.125 19.609 1 86.19 105 PHE A N 1
ATOM 823 C CA . PHE A 1 105 ? 17 10.047 19.094 1 86.19 105 PHE A CA 1
ATOM 824 C C . PHE A 1 105 ? 17.078 8.891 20.078 1 86.19 105 PHE A C 1
ATOM 826 O O . PHE A 1 105 ? 17.359 7.754 19.703 1 86.19 105 PHE A O 1
ATOM 833 N N . ASP A 1 106 ? 16.844 9.32 21.359 1 81.88 106 ASP A N 1
ATOM 834 C CA . ASP A 1 106 ? 16.859 8.328 22.422 1 81.88 106 ASP A CA 1
ATOM 835 C C . ASP A 1 106 ? 15.625 7.418 22.328 1 81.88 106 ASP A C 1
ATOM 837 O O . ASP A 1 106 ? 14.492 7.883 22.469 1 81.88 106 ASP A O 1
ATOM 841 N N . ASN A 1 107 ? 15.867 6.137 22.156 1 81.12 107 ASN A N 1
ATOM 842 C CA . ASN A 1 107 ? 14.766 5.199 21.953 1 81.12 107 ASN A CA 1
ATOM 843 C C . ASN A 1 107 ? 14.164 4.75 23.281 1 81.12 107 ASN A C 1
ATOM 845 O O . ASN A 1 107 ? 13.492 3.721 23.359 1 81.12 107 ASN A O 1
ATOM 849 N N . GLY A 1 108 ? 14.445 5.516 24.328 1 85.38 108 GLY A N 1
ATOM 850 C CA . GLY A 1 108 ? 13.766 5.273 25.578 1 85.38 108 GLY A CA 1
ATOM 851 C C . GLY A 1 108 ? 12.281 5.578 25.516 1 85.38 108 GLY A C 1
ATOM 852 O O . GLY A 1 108 ? 11.852 6.473 24.781 1 85.38 108 GLY A O 1
ATOM 853 N N . LEU A 1 109 ? 11.531 4.797 26.234 1 89.19 109 LEU A N 1
ATOM 854 C CA . LEU A 1 109 ? 10.086 4.953 26.281 1 89.19 109 LEU A CA 1
ATOM 855 C C . LEU A 1 109 ? 9.656 5.723 27.516 1 89.19 109 LEU A C 1
ATOM 857 O O . LEU A 1 109 ? 10.219 5.535 28.594 1 89.19 109 LEU A O 1
ATOM 861 N N . PRO A 1 110 ? 8.727 6.688 27.438 1 94.62 110 PRO A N 1
ATOM 862 C CA . PRO A 1 110 ? 7.988 7.082 26.219 1 94.62 110 PRO A CA 1
ATOM 863 C C . PRO A 1 110 ? 8.719 8.141 25.406 1 94.62 110 PRO A C 1
ATOM 865 O O . PRO A 1 110 ? 9.688 8.734 25.891 1 94.62 110 PRO A O 1
ATOM 868 N N . LEU A 1 111 ? 8.242 8.391 24.188 1 95.44 111 LEU A N 1
ATOM 869 C CA . LEU A 1 111 ? 8.812 9.398 23.281 1 95.44 111 LEU A CA 1
ATOM 870 C C . LEU A 1 111 ? 8.891 10.758 23.969 1 95.44 111 LEU A C 1
ATOM 872 O O . LEU A 1 111 ? 7.918 11.203 24.594 1 95.44 111 LEU A O 1
ATOM 876 N N . ASN A 1 112 ? 9.984 11.32 23.812 1 94.69 112 ASN A N 1
ATOM 877 C CA . ASN A 1 112 ? 10.211 12.703 24.219 1 94.69 112 ASN A CA 1
ATOM 878 C C . ASN A 1 112 ? 11.133 13.43 23.25 1 94.69 112 ASN A C 1
ATOM 880 O O . ASN A 1 112 ? 12.359 13.406 23.406 1 94.69 112 ASN A O 1
ATOM 884 N N . ALA A 1 113 ? 10.594 14.102 22.344 1 96 113 ALA A N 1
ATOM 885 C CA . ALA A 1 113 ? 11.336 14.953 21.422 1 96 113 ALA A CA 1
ATOM 886 C C . ALA A 1 113 ? 11.25 16.422 21.828 1 96 113 ALA A C 1
ATOM 888 O O . ALA A 1 113 ? 10.43 17.172 21.312 1 96 113 ALA A O 1
ATOM 889 N N . ASP A 1 114 ? 12.18 16.766 22.719 1 95.44 114 ASP A N 1
ATOM 890 C CA . ASP A 1 114 ? 12.242 18.109 23.281 1 95.44 114 ASP A CA 1
ATOM 891 C C . ASP A 1 114 ? 13.273 18.969 22.547 1 95.44 114 ASP A C 1
ATOM 893 O O . ASP A 1 114 ? 14.469 18.672 22.578 1 95.44 114 ASP A O 1
ATOM 897 N N . TYR A 1 115 ? 12.836 20.016 21.969 1 94.62 115 TYR A N 1
ATOM 898 C CA . TYR A 1 115 ? 13.688 20.922 21.203 1 94.62 115 TYR A CA 1
ATOM 899 C C . TYR A 1 115 ? 13.617 22.344 21.781 1 94.62 115 TYR A C 1
ATOM 901 O O . TYR A 1 115 ? 13.609 23.312 21.016 1 94.62 115 TYR A O 1
ATOM 909 N N . GLY A 1 116 ? 13.477 22.438 23.094 1 93.62 116 GLY A N 1
ATOM 910 C CA . GLY A 1 116 ? 13.406 23.719 23.781 1 93.62 116 GLY A CA 1
ATOM 911 C C . GLY A 1 116 ? 12 24.266 23.875 1 93.62 116 GLY A C 1
ATOM 912 O O . GLY A 1 116 ? 11.211 23.828 24.719 1 93.62 116 GLY A O 1
ATOM 913 N N . THR A 1 117 ? 11.688 25.188 22.938 1 95.5 117 THR A N 1
ATOM 914 C CA . THR A 1 117 ? 10.383 25.828 22.984 1 95.5 117 THR A CA 1
ATOM 915 C C . THR A 1 117 ? 9.359 25.031 22.172 1 95.5 117 THR A C 1
ATOM 917 O O . THR A 1 117 ? 8.18 25.359 22.141 1 95.5 117 THR A O 1
ATOM 920 N N . TYR A 1 118 ? 9.82 23.969 21.547 1 96.88 118 TYR A N 1
ATOM 921 C CA . TYR A 1 118 ? 8.969 23.047 20.781 1 96.88 118 TYR A CA 1
ATOM 922 C C . TYR A 1 118 ? 9.148 21.609 21.266 1 96.88 118 TYR A C 1
ATOM 924 O O . TYR A 1 118 ? 10.219 21.234 21.734 1 96.88 118 TYR A O 1
ATOM 932 N N . ALA A 1 119 ? 8.055 20.859 21.125 1 96.88 119 ALA A N 1
ATOM 933 C CA . ALA A 1 119 ? 8.219 19.453 21.469 1 96.88 119 ALA A CA 1
ATOM 934 C C . ALA A 1 119 ? 7.09 18.594 20.891 1 96.88 119 ALA A C 1
ATOM 936 O O . ALA A 1 119 ? 5.996 19.109 20.641 1 96.88 119 ALA A O 1
ATOM 937 N N . PHE A 1 120 ? 7.434 17.344 20.641 1 97.56 120 PHE A N 1
ATOM 938 C CA . PHE A 1 120 ? 6.496 16.234 20.531 1 97.56 120 PHE A CA 1
ATOM 939 C C . PHE A 1 120 ? 6.836 15.141 21.531 1 97.56 120 PHE A C 1
ATOM 941 O O . PHE A 1 120 ? 8.008 14.883 21.812 1 97.56 120 PHE A O 1
ATOM 948 N N . GLY A 1 121 ? 5.828 14.547 22.047 1 96.94 121 GLY A N 1
ATOM 949 C CA . GLY A 1 121 ? 6.07 13.461 22.984 1 96.94 121 GLY A CA 1
ATOM 950 C C . GLY A 1 121 ? 4.836 12.617 23.266 1 96.94 121 GLY A C 1
ATOM 951 O O . GLY A 1 121 ? 3.795 12.812 22.625 1 96.94 121 GLY A O 1
ATOM 952 N N . SER A 1 122 ? 5.082 11.609 24.062 1 96.75 122 SER A N 1
ATOM 953 C CA . SER A 1 122 ? 4 10.711 24.469 1 96.75 122 SER A CA 1
ATOM 954 C C . SER A 1 122 ? 3.928 10.586 25.984 1 96.75 122 SER A C 1
ATOM 956 O O . SER A 1 122 ? 4.938 10.734 26.672 1 96.75 122 SER A O 1
ATOM 958 N N . THR A 1 123 ? 2.715 10.375 26.5 1 95.06 123 THR A N 1
ATOM 959 C CA . THR A 1 123 ? 2.527 10.125 27.922 1 95.06 123 THR A CA 1
ATOM 960 C C . THR A 1 123 ? 2.197 8.656 28.172 1 95.06 123 THR A C 1
ATOM 962 O O . THR A 1 123 ? 1.886 8.266 29.297 1 95.06 123 THR A O 1
ATOM 965 N N . SER A 1 124 ? 2.145 7.898 27.141 1 95.56 124 SER A N 1
ATOM 966 C CA . SER A 1 124 ? 1.875 6.473 27.281 1 95.56 124 SER A CA 1
ATOM 967 C C . SER A 1 124 ? 3.152 5.652 27.141 1 95.56 124 SER A C 1
ATOM 969 O O . SER A 1 124 ? 4.074 6.047 26.422 1 95.56 124 SER A O 1
ATOM 971 N N . ASP A 1 125 ? 3.117 4.449 27.656 1 94.56 125 ASP A N 1
ATOM 972 C CA . ASP A 1 125 ? 4.289 3.584 27.703 1 94.56 125 ASP A CA 1
ATOM 973 C C . ASP A 1 125 ? 4.668 3.1 26.312 1 94.56 125 ASP A C 1
ATOM 975 O O . ASP A 1 125 ? 5.836 2.797 26.047 1 94.56 125 ASP A O 1
ATOM 979 N N . ASP A 1 126 ? 3.779 3.07 25.469 1 93.06 126 ASP A N 1
ATOM 980 C CA . ASP A 1 126 ? 4.051 2.535 24.141 1 93.06 126 ASP A CA 1
ATOM 981 C C . ASP A 1 126 ? 4.496 3.639 23.188 1 93.06 126 ASP A C 1
ATOM 983 O O . ASP A 1 126 ? 4.758 3.381 22 1 93.06 126 ASP A O 1
ATOM 987 N N . SER A 1 127 ? 4.512 4.891 23.562 1 95 127 SER A N 1
ATOM 988 C CA . SER A 1 127 ? 4.984 6.062 22.844 1 95 127 SER A CA 1
ATOM 989 C C . SER A 1 127 ? 4.023 6.434 21.719 1 95 127 SER A C 1
ATOM 991 O O . SER A 1 127 ? 4.344 7.281 20.875 1 95 127 SER A O 1
ATOM 993 N N . VAL A 1 128 ? 2.805 5.859 21.688 1 94.94 128 VAL A N 1
ATOM 994 C CA . VAL A 1 128 ? 1.957 6.113 20.516 1 94.94 128 VAL A CA 1
ATOM 995 C C . VAL A 1 128 ? 0.527 6.391 20.984 1 94.94 128 VAL A C 1
ATOM 997 O O . VAL A 1 128 ? -0.164 7.23 20.391 1 94.94 128 VAL A O 1
ATOM 1000 N N . SER A 1 129 ? 0.03 5.828 22.047 1 94.75 129 SER A N 1
ATOM 1001 C CA . SER A 1 129 ? -1.385 5.812 22.406 1 94.75 129 SER A CA 1
ATOM 1002 C C . SER A 1 129 ? -1.871 7.199 22.812 1 94.75 129 SER A C 1
ATOM 1004 O O . SER A 1 129 ? -3.014 7.566 22.531 1 94.75 129 SER A O 1
ATOM 1006 N N . THR A 1 130 ? -1.062 7.918 23.547 1 96.44 130 THR A N 1
ATOM 1007 C CA . THR A 1 130 ? -1.32 9.297 23.938 1 96.44 130 THR A CA 1
ATOM 1008 C C . THR A 1 130 ? -0.115 10.188 23.641 1 96.44 130 THR A C 1
ATOM 1010 O O . THR A 1 130 ? 1.001 9.891 24.078 1 96.44 130 THR A O 1
ATOM 1013 N N . MET A 1 131 ? -0.377 11.266 22.953 1 97.88 131 MET A N 1
ATOM 1014 C CA . MET A 1 131 ? 0.715 12.125 22.516 1 97.88 131 MET A CA 1
ATOM 1015 C C . MET A 1 131 ? 0.426 13.586 22.844 1 97.88 131 MET A C 1
ATOM 1017 O O . MET A 1 131 ? -0.705 13.938 23.188 1 97.88 131 MET A O 1
ATOM 1021 N N . TYR A 1 132 ? 1.476 14.359 22.797 1 98.5 132 TYR A N 1
ATOM 1022 C CA . TYR A 1 132 ? 1.33 15.797 23 1 98.5 132 TYR A CA 1
ATOM 1023 C C . TYR A 1 132 ? 2.309 16.578 22.125 1 98.5 132 TYR A C 1
ATOM 1025 O O . TYR A 1 132 ? 3.285 16.016 21.625 1 98.5 132 TYR A O 1
ATOM 1033 N N . THR A 1 133 ? 2.029 17.797 21.875 1 98.69 133 THR A N 1
ATOM 1034 C CA . THR A 1 133 ? 2.949 18.766 21.297 1 98.69 133 THR A CA 1
ATOM 1035 C C . THR A 1 133 ? 2.795 20.125 21.984 1 98.69 133 THR A C 1
ATOM 1037 O O . THR A 1 133 ? 1.704 20.469 22.438 1 98.69 133 THR A O 1
ATOM 1040 N N . TYR A 1 134 ? 3.852 20.828 22.062 1 98.25 134 TYR A N 1
ATOM 1041 C CA . TYR A 1 134 ? 3.758 22.25 22.406 1 98.25 134 TYR A CA 1
ATOM 1042 C C . TYR A 1 134 ? 4.66 23.078 21.516 1 98.25 134 TYR A C 1
ATOM 1044 O O . TYR A 1 134 ? 5.652 22.594 20.984 1 98.25 134 TYR A O 1
ATOM 1052 N N . ALA A 1 135 ? 4.297 24.219 21.266 1 98.56 135 ALA A N 1
ATOM 1053 C CA . ALA A 1 135 ? 5.027 25.281 20.578 1 98.56 135 ALA A CA 1
ATOM 1054 C C . ALA A 1 135 ? 4.922 26.609 21.344 1 98.56 135 ALA A C 1
ATOM 1056 O O . ALA A 1 135 ? 3.83 27.156 21.469 1 98.56 135 ALA A O 1
ATOM 1057 N N . HIS A 1 136 ? 5.965 27.031 21.859 1 97.38 136 HIS A N 1
ATOM 1058 C CA . HIS A 1 136 ? 6.055 28.281 22.609 1 97.38 136 HIS A CA 1
ATOM 1059 C C . HIS A 1 136 ? 7.016 29.266 21.938 1 97.38 136 HIS A C 1
ATOM 1061 O O . HIS A 1 136 ? 8.031 29.641 22.516 1 97.38 136 HIS A O 1
ATOM 1067 N N . PRO A 1 137 ? 6.484 29.656 20.844 1 92.12 137 PRO A N 1
ATOM 1068 C CA . PRO A 1 137 ? 7.367 30.641 20.219 1 92.12 137 PRO A CA 1
ATOM 1069 C C . PRO A 1 137 ? 7.414 31.953 20.984 1 92.12 137 PRO A C 1
ATOM 1071 O O . PRO A 1 137 ? 6.523 32.25 21.781 1 92.12 137 PRO A O 1
ATOM 1074 N N . GLU A 1 138 ? 8.57 32.625 21.188 1 85.12 138 GLU A N 1
ATOM 1075 C CA . GLU A 1 138 ? 8.648 33.938 21.797 1 85.12 138 GLU A CA 1
ATOM 1076 C C . GLU A 1 138 ? 7.883 34.969 20.984 1 85.12 138 GLU A C 1
ATOM 1078 O O . GLU A 1 138 ? 8.445 36 20.594 1 85.12 138 GLU A O 1
ATOM 1083 N N . LYS A 1 139 ? 6.555 34.625 20.734 1 90.56 139 LYS A N 1
ATOM 1084 C CA . LYS A 1 139 ? 5.625 35.469 19.969 1 90.56 139 LYS A CA 1
ATOM 1085 C C . LYS A 1 139 ? 4.289 35.594 20.703 1 90.56 139 LYS A C 1
ATOM 1087 O O . LYS A 1 139 ? 4.207 35.375 21.906 1 90.56 139 LYS A O 1
ATOM 1092 N N . SER A 1 140 ? 3.279 36.062 20.047 1 95 140 SER A N 1
ATOM 1093 C CA . SER A 1 140 ? 1.997 36.406 20.672 1 95 140 SER A CA 1
ATOM 1094 C C . SER A 1 140 ? 1.053 35.188 20.641 1 95 140 SER A C 1
ATOM 1096 O O . SER A 1 140 ? -0.163 35.344 20.766 1 95 140 SER A O 1
ATOM 1098 N N . PHE A 1 141 ? 1.633 34.062 20.344 1 98.31 141 PHE A N 1
ATOM 1099 C CA . PHE A 1 141 ? 0.783 32.875 20.406 1 98.31 141 PHE A CA 1
ATOM 1100 C C . PHE A 1 141 ? 1.561 31.656 20.922 1 98.31 141 PHE A C 1
ATOM 1102 O O . PHE A 1 141 ? 2.793 31.672 20.938 1 98.31 141 PHE A O 1
ATOM 1109 N N . SER A 1 142 ? 0.854 30.641 21.406 1 98.5 142 SER A N 1
ATOM 1110 C CA . SER A 1 142 ? 1.443 29.359 21.797 1 98.5 142 SER A CA 1
ATOM 1111 C C . SER A 1 142 ? 0.437 28.234 21.656 1 98.5 142 SER A C 1
ATOM 1113 O O . SER A 1 142 ? -0.77 28.469 21.578 1 98.5 142 SER A O 1
ATOM 1115 N N . ILE A 1 143 ? 0.935 27.031 21.594 1 98.81 143 ILE A N 1
ATOM 1116 C CA . ILE A 1 143 ? 0.17 25.812 21.438 1 98.81 143 ILE A CA 1
ATOM 1117 C C . ILE A 1 143 ? 0.561 24.812 22.531 1 98.81 143 ILE A C 1
ATOM 1119 O O . ILE A 1 143 ? 1.747 24.609 22.797 1 98.81 143 ILE A O 1
ATOM 1123 N N . ASP A 1 144 ? -0.355 24.266 23.25 1 98.88 144 ASP A N 1
ATOM 1124 C CA . ASP A 1 144 ? -0.216 23.141 24.172 1 98.88 144 ASP A CA 1
ATOM 1125 C C . ASP A 1 144 ? -1.34 22.125 23.984 1 98.88 144 ASP A C 1
ATOM 1127 O O . ASP A 1 144 ? -2.42 22.266 24.547 1 98.88 144 ASP A O 1
ATOM 1131 N N . LEU A 1 145 ? -1.023 21.094 23.234 1 98.88 145 LEU A N 1
ATOM 1132 C CA . LEU A 1 145 ? -2.088 20.156 22.875 1 98.88 145 LEU A CA 1
ATOM 1133 C C . LEU A 1 145 ? -1.686 18.734 23.203 1 98.88 145 LEU A C 1
ATOM 1135 O O . LEU A 1 145 ? -0.497 18.406 23.219 1 98.88 145 LEU A O 1
ATOM 1139 N N . GLU A 1 146 ? -2.633 17.938 23.484 1 98.62 146 GLU A N 1
ATOM 1140 C CA . GLU A 1 146 ? -2.521 16.484 23.641 1 98.62 146 GLU A CA 1
ATOM 1141 C C . GLU A 1 146 ? -3.629 15.758 22.875 1 98.62 146 GLU A C 1
ATOM 1143 O O . GLU A 1 146 ? -4.719 16.312 22.688 1 98.62 146 GLU A O 1
ATOM 1148 N N . TRP A 1 147 ? -3.361 14.547 22.406 1 98 147 TRP A N 1
ATOM 1149 C CA . TRP A 1 147 ? -4.391 13.773 21.719 1 98 147 TRP A CA 1
ATOM 1150 C C . TRP A 1 147 ? -4.203 12.281 21.984 1 98 147 TRP A C 1
ATOM 1152 O O . TRP A 1 147 ? -3.117 11.836 22.359 1 98 147 TRP A O 1
ATOM 1162 N N . ASN A 1 148 ? -5.266 11.562 21.828 1 95.75 148 ASN A N 1
ATOM 1163 C CA . ASN A 1 148 ? -5.293 10.102 21.891 1 95.75 148 ASN A CA 1
ATOM 1164 C C . ASN A 1 148 ? -5.371 9.484 20.484 1 95.75 148 ASN A C 1
ATOM 1166 O O . ASN A 1 148 ? -5.875 10.109 19.562 1 95.75 148 ASN A O 1
ATOM 1170 N N . LEU A 1 149 ? -4.801 8.32 20.391 1 93.38 149 LEU A N 1
ATOM 1171 C CA . LEU A 1 149 ? -4.926 7.598 19.141 1 93.38 149 LEU A CA 1
ATOM 1172 C C . LEU A 1 149 ? -6.289 6.926 19.016 1 93.38 149 LEU A C 1
ATOM 1174 O O . LEU A 1 149 ? -6.383 5.699 19 1 93.38 149 LEU A O 1
ATOM 1178 N N . THR A 1 150 ? -7.281 7.746 18.828 1 93 150 THR A N 1
ATOM 1179 C CA . THR A 1 150 ? -8.656 7.27 18.797 1 93 150 THR A CA 1
ATOM 1180 C C . THR A 1 150 ? -9.164 7.172 17.359 1 93 150 THR A C 1
ATOM 1182 O O . THR A 1 150 ? -10.367 7.078 17.125 1 93 150 THR A O 1
ATOM 1185 N N . SER A 1 151 ? -8.312 7.312 16.469 1 92.75 151 SER A N 1
ATOM 1186 C CA . SER A 1 151 ? -8.633 7.203 15.047 1 92.75 151 SER A CA 1
ATOM 1187 C C . SER A 1 151 ? -7.84 6.086 14.375 1 92.75 151 SER A C 1
ATOM 1189 O O . SER A 1 151 ? -6.723 5.777 14.797 1 92.75 151 SER A O 1
ATOM 1191 N N . ARG A 1 152 ? -8.492 5.516 13.352 1 93 152 ARG A N 1
ATOM 1192 C CA . ARG A 1 152 ? -7.762 4.523 12.57 1 93 152 ARG A CA 1
ATOM 1193 C C . ARG A 1 152 ? -6.551 5.152 11.891 1 93 152 ARG A C 1
ATOM 1195 O O . ARG A 1 152 ? -6.617 6.285 11.414 1 93 152 ARG A O 1
ATOM 1202 N N . VAL A 1 153 ? -5.562 4.402 11.867 1 95.75 153 VAL A N 1
ATOM 1203 C CA . VAL A 1 153 ? -4.293 4.871 11.328 1 95.75 153 VAL A CA 1
ATOM 1204 C C . VAL A 1 153 ? -4.418 5.098 9.828 1 95.75 153 VAL A C 1
ATOM 1206 O O . VAL A 1 153 ? -5.191 4.41 9.156 1 95.75 153 VAL A O 1
ATOM 1209 N N . MET A 1 154 ? -3.799 6.102 9.367 1 96.88 154 MET A N 1
ATOM 1210 C CA . MET A 1 154 ? -3.529 6.301 7.949 1 96.88 154 MET A CA 1
ATOM 1211 C C . MET A 1 154 ? -2.166 5.738 7.566 1 96.88 154 MET A C 1
ATOM 1213 O O . MET A 1 154 ? -1.136 6.211 8.055 1 96.88 154 MET A O 1
ATOM 1217 N N . LEU A 1 155 ? -2.195 4.695 6.785 1 95.88 155 LEU A N 1
ATOM 1218 C CA . LEU A 1 155 ? -0.977 4.141 6.207 1 95.88 155 LEU A CA 1
ATOM 1219 C C . LEU A 1 155 ? -0.825 4.566 4.75 1 95.88 155 LEU A C 1
ATOM 1221 O O . LEU A 1 155 ? -1.375 3.922 3.854 1 95.88 155 LEU A O 1
ATOM 1225 N N . ASN A 1 156 ? -0.033 5.629 4.57 1 96.56 156 ASN A N 1
ATOM 1226 C CA . ASN A 1 156 ? 0.14 6.109 3.201 1 96.56 156 ASN A CA 1
ATOM 1227 C C . ASN A 1 156 ? 0.692 5.016 2.291 1 96.56 156 ASN A C 1
ATOM 1229 O O . ASN A 1 156 ? 1.572 4.25 2.693 1 96.56 156 ASN A O 1
ATOM 1233 N N . GLY A 1 157 ? 0.151 4.965 1.046 1 94.5 157 GLY A N 1
ATOM 1234 C CA . GLY A 1 157 ? 0.558 3.949 0.087 1 94.5 157 GLY A CA 1
ATOM 1235 C C . GLY A 1 157 ? 0.008 2.572 0.406 1 94.5 157 GLY A C 1
ATOM 1236 O O . GLY A 1 157 ? 0.274 1.609 -0.316 1 94.5 157 GLY A O 1
ATOM 1237 N N . GLY A 1 158 ? -0.735 2.457 1.434 1 93.69 158 GLY A N 1
ATOM 1238 C CA . GLY A 1 158 ? -1.344 1.193 1.818 1 93.69 158 GLY A CA 1
ATOM 1239 C C . GLY A 1 158 ? -0.601 0.489 2.938 1 93.69 158 GLY A C 1
ATOM 1240 O O . GLY A 1 158 ? -1.188 -0.304 3.676 1 93.69 158 GLY A O 1
ATOM 1241 N N . GLY A 1 159 ? 0.702 0.859 3.09 1 91.88 159 GLY A N 1
ATOM 1242 C CA . GLY A 1 159 ? 1.51 0.137 4.059 1 91.88 159 GLY A CA 1
ATOM 1243 C C . GLY A 1 159 ? 2.277 1.052 4.996 1 91.88 159 GLY A C 1
ATOM 1244 O O . GLY A 1 159 ? 2.906 0.588 5.949 1 91.88 159 GLY A O 1
ATOM 1245 N N . GLY A 1 160 ? 2.234 2.34 4.707 1 93.75 160 GLY A N 1
ATOM 1246 C CA . GLY A 1 160 ? 2.863 3.297 5.605 1 93.75 160 GLY A CA 1
ATOM 1247 C C . GLY A 1 160 ? 4.277 3.662 5.188 1 93.75 160 GLY A C 1
ATOM 1248 O O . GLY A 1 160 ? 4.996 4.328 5.938 1 93.75 160 GLY A O 1
ATOM 1249 N N . ILE A 1 161 ? 4.676 3.16 4.047 1 92.44 161 ILE A N 1
ATOM 1250 C CA . ILE A 1 161 ? 5.941 3.566 3.445 1 92.44 161 ILE A CA 1
ATOM 1251 C C . ILE A 1 161 ? 5.699 4.07 2.023 1 92.44 161 ILE A C 1
ATOM 1253 O O . ILE A 1 161 ? 4.926 3.471 1.27 1 92.44 161 ILE A O 1
ATOM 1257 N N . ILE A 1 162 ? 6.336 5.18 1.677 1 92.44 162 ILE A N 1
ATOM 1258 C CA . ILE A 1 162 ? 6.191 5.754 0.343 1 92.44 162 ILE A CA 1
ATOM 1259 C C . ILE A 1 162 ? 7.57 6.055 -0.24 1 92.44 162 ILE A C 1
ATOM 1261 O O . ILE A 1 162 ? 8.516 6.348 0.499 1 92.44 162 ILE A O 1
ATOM 1265 N N . PRO A 1 163 ? 7.73 6 -1.5 1 89.25 163 PRO A N 1
ATOM 1266 C CA . PRO A 1 163 ? 9.023 6.273 -2.131 1 89.25 163 PRO A CA 1
ATOM 1267 C C . PRO A 1 163 ? 9.281 7.766 -2.328 1 89.25 163 PRO A C 1
ATOM 1269 O O . PRO A 1 163 ? 9.508 8.211 -3.455 1 89.25 163 PRO A O 1
ATOM 1272 N N . PHE A 1 164 ? 9.391 8.508 -1.301 1 88.12 164 PHE A N 1
ATOM 1273 C CA . PHE A 1 164 ? 9.5 9.953 -1.205 1 88.12 164 PHE A CA 1
ATOM 1274 C C . PHE A 1 164 ? 10.898 10.422 -1.588 1 88.12 164 PHE A C 1
ATOM 1276 O O . PHE A 1 164 ? 11.281 11.555 -1.294 1 88.12 164 PHE A O 1
ATOM 1283 N N . GLY A 1 165 ? 11.773 9.781 -2.432 1 76.75 165 GLY A N 1
ATOM 1284 C CA . GLY A 1 165 ? 13.125 10.109 -2.867 1 76.75 165 GLY A CA 1
ATOM 1285 C C . GLY A 1 165 ? 13.914 8.898 -3.32 1 76.75 165 GLY A C 1
ATOM 1286 O O . GLY A 1 165 ? 13.336 7.902 -3.768 1 76.75 165 GLY A O 1
ATOM 1287 N N . SER A 1 166 ? 15.359 9.273 -3.494 1 62.47 166 SER A N 1
ATOM 1288 C CA . SER A 1 166 ? 16.203 8.234 -4.062 1 62.47 166 SER A CA 1
ATOM 1289 C C . SER A 1 166 ? 16.125 6.949 -3.242 1 62.47 166 SER A C 1
ATOM 1291 O O . SER A 1 166 ? 16.016 6.996 -2.016 1 62.47 166 SER A O 1
ATOM 1293 N N . VAL A 1 167 ? 16.141 5.797 -4.008 1 55.06 167 VAL A N 1
ATOM 1294 C CA . VAL A 1 167 ? 15.898 4.387 -3.723 1 55.06 167 VAL A CA 1
ATOM 1295 C C . VAL A 1 167 ? 16.875 3.895 -2.654 1 55.06 167 VAL A C 1
ATOM 1297 O O . VAL A 1 167 ? 17.953 4.457 -2.49 1 55.06 167 VAL A O 1
ATOM 1300 N N . PRO A 1 168 ? 16.234 2.859 -2.158 1 53.91 168 PRO A N 1
ATOM 1301 C CA . PRO A 1 168 ? 15.242 1.79 -2.166 1 53.91 168 PRO A CA 1
ATOM 1302 C C . PRO A 1 168 ? 14.016 2.119 -1.313 1 53.91 168 PRO A C 1
ATOM 1304 O O . PRO A 1 168 ? 12.891 1.791 -1.692 1 53.91 168 PRO A O 1
ATOM 1307 N N . ILE A 1 169 ? 13.68 2.357 -0.125 1 56.56 169 ILE A N 1
ATOM 1308 C CA . ILE A 1 169 ? 12.414 2.258 0.591 1 56.56 169 ILE A CA 1
ATOM 1309 C C . ILE A 1 169 ? 12.18 3.533 1.398 1 56.56 169 ILE A C 1
ATOM 1311 O O . ILE A 1 169 ? 12.109 3.492 2.629 1 56.56 169 ILE A O 1
ATOM 1315 N N . ASN A 1 170 ? 11.828 4.754 1.059 1 69.56 170 ASN A N 1
ATOM 1316 C CA . ASN A 1 170 ? 12.469 6.027 1.393 1 69.56 170 ASN A CA 1
ATOM 1317 C C . ASN A 1 170 ? 11.719 6.746 2.516 1 69.56 170 ASN A C 1
ATOM 1319 O O . ASN A 1 170 ? 12.344 7.359 3.383 1 69.56 170 ASN A O 1
ATOM 1323 N N . ALA A 1 171 ? 10.617 6.758 2.791 1 89.75 171 ALA A N 1
ATOM 1324 C CA . ALA A 1 171 ? 10.133 7.418 4 1 89.75 171 ALA A CA 1
ATOM 1325 C C . ALA A 1 171 ? 8.953 6.66 4.605 1 89.75 171 ALA A C 1
ATOM 1327 O O . ALA A 1 171 ? 8.07 6.203 3.881 1 89.75 171 ALA A O 1
ATOM 1328 N N . THR A 1 172 ? 9.008 6.387 5.938 1 91.75 172 THR A N 1
ATOM 1329 C CA . THR A 1 172 ? 7.77 6.039 6.625 1 91.75 172 THR A CA 1
ATOM 1330 C C . THR A 1 172 ? 6.773 7.195 6.566 1 91.75 172 THR A C 1
ATOM 1332 O O . THR A 1 172 ? 7.168 8.359 6.57 1 91.75 172 THR A O 1
ATOM 1335 N N . GLU A 1 173 ? 5.59 6.895 6.375 1 95.5 173 GLU A N 1
ATOM 1336 C CA . GLU A 1 173 ? 4.543 7.914 6.355 1 95.5 173 GLU A CA 1
ATOM 1337 C C . GLU A 1 173 ? 3.223 7.359 6.887 1 95.5 173 GLU A C 1
ATOM 1339 O O . GLU A 1 173 ? 2.381 6.895 6.113 1 95.5 173 GLU A O 1
ATOM 1344 N N . TRP A 1 174 ? 3.043 7.477 8.203 1 95.81 174 TRP A N 1
ATOM 1345 C CA . TRP A 1 174 ? 1.79 7.074 8.828 1 95.81 174 TRP A CA 1
ATOM 1346 C C . TRP A 1 174 ? 1.25 8.188 9.719 1 95.81 174 TRP A C 1
ATOM 1348 O O . TRP A 1 174 ? 1.967 9.141 10.039 1 95.81 174 TRP A O 1
ATOM 1358 N N . GLY A 1 175 ? -0.011 8.086 10.039 1 94.56 175 GLY A N 1
ATOM 1359 C CA . GLY A 1 175 ? -0.575 9.117 10.891 1 94.56 175 GLY A CA 1
ATOM 1360 C C . GLY A 1 175 ? -1.898 8.727 11.516 1 94.56 175 GLY A C 1
ATOM 1361 O O . GLY A 1 175 ? -2.453 7.672 11.195 1 94.56 175 GLY A O 1
ATOM 1362 N N . ILE A 1 176 ? -2.271 9.484 12.469 1 95.06 176 ILE A N 1
ATOM 1363 C CA . ILE A 1 176 ? -3.609 9.438 13.047 1 95.06 176 ILE A CA 1
ATOM 1364 C C . ILE A 1 176 ? -4.434 10.617 12.539 1 95.06 176 ILE A C 1
ATOM 1366 O O . ILE A 1 176 ? -4.027 11.773 12.68 1 95.06 176 ILE A O 1
ATOM 1370 N N . THR A 1 177 ? -5.57 10.383 12.078 1 96.31 177 THR A N 1
ATOM 1371 C CA . THR A 1 177 ? -6.234 11.391 11.258 1 96.31 177 THR A CA 1
ATOM 1372 C C . THR A 1 177 ? -7.168 12.25 12.102 1 96.31 177 THR A C 1
ATOM 1374 O O . THR A 1 177 ? -7.355 13.438 11.82 1 96.31 177 THR A O 1
ATOM 1377 N N . ASN A 1 178 ? -7.812 11.656 13.094 1 97 178 ASN A N 1
ATOM 1378 C CA . ASN A 1 178 ? -8.82 12.375 13.867 1 97 178 ASN A CA 1
ATOM 1379 C C . ASN A 1 178 ? -8.719 12.062 15.352 1 97 178 ASN A C 1
ATOM 1381 O O . ASN A 1 178 ? -9.719 11.75 16 1 97 178 ASN A O 1
ATOM 1385 N N . GLY A 1 179 ? -7.578 12.234 15.875 1 97.44 179 GLY A N 1
ATOM 1386 C CA . GLY A 1 179 ? -7.426 11.961 17.297 1 97.44 179 GLY A CA 1
ATOM 1387 C C . GLY A 1 179 ? -8.125 12.977 18.172 1 97.44 179 GLY A C 1
ATOM 1388 O O . GLY A 1 179 ? -8.047 14.18 17.922 1 97.44 179 GLY A O 1
ATOM 1389 N N . ARG A 1 180 ? -8.797 12.477 19.172 1 98.25 180 ARG A N 1
ATOM 1390 C CA . ARG A 1 180 ? -9.438 13.375 20.125 1 98.25 180 ARG A CA 1
ATOM 1391 C C . ARG A 1 180 ? -8.398 14.273 20.797 1 98.25 180 ARG A C 1
ATOM 1393 O O . ARG A 1 180 ? -7.391 13.789 21.312 1 98.25 180 ARG A O 1
ATOM 1400 N N . THR A 1 181 ? -8.672 15.555 20.828 1 98.62 181 THR A N 1
ATOM 1401 C CA . THR A 1 181 ? -7.652 16.531 21.188 1 98.62 181 THR A CA 1
ATOM 1402 C C . THR A 1 181 ? -8.102 17.375 22.391 1 98.62 181 THR A C 1
ATOM 1404 O O . THR A 1 181 ? -9.273 17.766 22.469 1 98.62 181 THR A O 1
ATOM 1407 N N . ALA A 1 182 ? -7.195 17.609 23.25 1 98.81 182 ALA A N 1
ATOM 1408 C CA . ALA A 1 182 ? -7.367 18.484 24.406 1 98.81 182 ALA A CA 1
ATOM 1409 C C . ALA A 1 182 ? -6.195 19.438 24.547 1 98.81 182 ALA A C 1
ATOM 1411 O O . ALA A 1 182 ? -5.234 19.375 23.781 1 98.81 182 ALA A O 1
ATOM 1412 N N . GLY A 1 183 ? -6.312 20.391 25.531 1 98.94 183 GLY A N 1
ATOM 1413 C CA . GLY A 1 183 ? -5.262 21.344 25.797 1 98.94 183 GLY A CA 1
ATOM 1414 C C . GLY A 1 183 ? -5.711 22.781 25.625 1 98.94 183 GLY A C 1
ATOM 1415 O O . GLY A 1 183 ? -6.848 23.125 25.953 1 98.94 183 GLY A O 1
ATOM 1416 N N . THR A 1 184 ? -4.68 23.594 25.234 1 98.88 184 THR A N 1
ATOM 1417 C CA . THR A 1 184 ? -4.965 25.031 25.109 1 98.88 184 THR A CA 1
ATOM 1418 C C . THR A 1 184 ? -4.145 25.641 23.984 1 98.88 184 THR A C 1
ATOM 1420 O O . THR A 1 184 ? -3.109 25.109 23.594 1 98.88 184 THR A O 1
ATOM 1423 N N . ILE A 1 185 ? -4.68 26.703 23.5 1 98.88 185 ILE A N 1
ATOM 1424 C CA . ILE A 1 185 ? -3.891 27.641 22.703 1 98.88 185 ILE A CA 1
ATOM 1425 C C . ILE A 1 185 ? -3.955 29.031 23.344 1 98.88 185 ILE A C 1
ATOM 1427 O O . ILE A 1 185 ? -4.898 29.344 24.062 1 98.88 185 ILE A O 1
ATOM 1431 N N . THR A 1 186 ? -2.953 29.75 23.125 1 98.62 186 THR A N 1
ATOM 1432 C CA . THR A 1 186 ? -2.914 31.125 23.594 1 98.62 186 THR A CA 1
ATOM 1433 C C . THR A 1 186 ? -2.717 32.094 22.438 1 98.62 186 THR A C 1
ATOM 1435 O O . THR A 1 186 ? -1.832 31.906 21.609 1 98.62 186 THR A O 1
ATOM 1438 N N . LEU A 1 187 ? -3.572 33.062 22.359 1 98.38 187 LEU A N 1
ATOM 1439 C CA . LEU A 1 187 ? -3.514 34.125 21.359 1 98.38 187 LEU A CA 1
ATOM 1440 C C . LEU A 1 187 ? -3.559 35.5 22.016 1 98.38 187 LEU A C 1
ATOM 1442 O O . LEU A 1 187 ? -4.543 35.844 22.672 1 98.38 187 LEU A O 1
ATOM 1446 N N . ASN A 1 188 ? -2.492 36.312 21.844 1 97.12 188 ASN A N 1
ATOM 1447 C CA . ASN A 1 188 ? -2.432 37.656 22.406 1 97.12 188 ASN A CA 1
ATOM 1448 C C . ASN A 1 188 ? -2.77 37.656 23.891 1 97.12 188 ASN A C 1
ATOM 1450 O O . ASN A 1 188 ? -3.645 38.406 24.328 1 97.12 188 ASN A O 1
ATOM 1454 N N . ASN A 1 189 ? -2.203 36.75 24.516 1 95.12 189 ASN A N 1
ATOM 1455 C CA . ASN A 1 189 ? -2.258 36.625 25.969 1 95.12 189 ASN A CA 1
ATOM 1456 C C . ASN A 1 189 ? -3.609 36.094 26.438 1 95.12 189 ASN A C 1
ATOM 1458 O O . ASN A 1 189 ? -3.932 36.188 27.625 1 95.12 189 ASN A O 1
ATOM 1462 N N . LYS A 1 190 ? -4.383 35.719 25.578 1 97.5 190 LYS A N 1
ATOM 1463 C CA . LYS A 1 190 ? -5.617 35.031 25.953 1 97.5 190 LYS A CA 1
ATOM 1464 C C . LYS A 1 190 ? -5.496 33.531 25.75 1 97.5 190 LYS A C 1
ATOM 1466 O O . LYS A 1 190 ? -5.195 33.062 24.656 1 97.5 190 LYS A O 1
ATOM 1471 N N . THR A 1 191 ? -5.754 32.875 26.812 1 98.44 191 THR A N 1
ATOM 1472 C CA . THR A 1 191 ? -5.711 31.422 26.734 1 98.44 191 THR A CA 1
ATOM 1473 C C . THR A 1 191 ? -7.082 30.844 26.406 1 98.44 191 THR A C 1
ATOM 1475 O O . THR A 1 191 ? -8.086 31.219 27.016 1 98.44 191 THR A O 1
ATOM 1478 N N . ILE A 1 192 ? -7.137 30.016 25.438 1 98.75 192 ILE A N 1
ATOM 1479 C CA . ILE A 1 192 ? -8.352 29.375 24.953 1 98.75 192 ILE A CA 1
ATOM 1480 C C . ILE A 1 192 ? -8.273 27.859 25.188 1 98.75 192 ILE A C 1
ATOM 1482 O O . ILE A 1 192 ? -7.34 27.203 24.734 1 98.75 192 ILE A O 1
ATOM 1486 N N . SER A 1 193 ? -9.297 27.312 25.859 1 98.88 193 SER A N 1
ATOM 1487 C CA . SER A 1 193 ? -9.359 25.875 26.109 1 98.88 193 SER A CA 1
ATOM 1488 C C . SER A 1 193 ? -9.984 25.141 24.922 1 98.88 193 SER A C 1
ATOM 1490 O O . SER A 1 193 ? -10.945 25.625 24.328 1 98.88 193 SER A O 1
ATOM 1492 N N . VAL A 1 194 ? -9.492 23.969 24.656 1 98.81 194 VAL A N 1
ATOM 1493 C CA . VAL A 1 194 ? -9.977 23.141 23.547 1 98.81 194 VAL A CA 1
ATOM 1494 C C . VAL A 1 194 ? -11.242 22.406 23.969 1 98.81 194 VAL A C 1
ATOM 1496 O O . VAL A 1 194 ? -11.281 21.781 25.047 1 98.81 194 VAL A O 1
ATOM 1499 N N . ASP A 1 195 ? -12.25 22.469 23.188 1 98.56 195 ASP A N 1
ATOM 1500 C CA . ASP A 1 195 ? -13.414 21.594 23.328 1 98.56 195 ASP A CA 1
ATOM 1501 C C . ASP A 1 195 ? -13.117 20.203 22.781 1 98.56 195 ASP A C 1
ATOM 1503 O O . ASP A 1 195 ? -13.188 19.969 21.578 1 98.56 195 ASP A O 1
ATOM 1507 N N . THR A 1 196 ? -12.945 19.281 23.641 1 98.19 196 THR A N 1
ATOM 1508 C CA . THR A 1 196 ? -12.438 17.953 23.297 1 98.19 196 THR A CA 1
ATOM 1509 C C . THR A 1 196 ? -13.461 17.172 22.484 1 98.19 196 THR A C 1
ATOM 1511 O O . THR A 1 196 ? -13.102 16.234 21.766 1 98.19 196 THR A O 1
ATOM 1514 N N . SER A 1 197 ? -14.703 17.562 22.562 1 97.12 197 SER A N 1
ATOM 1515 C CA . SER A 1 197 ? -15.75 16.844 21.844 1 97.12 197 SER A CA 1
ATOM 1516 C C . SER A 1 197 ? -15.844 17.297 20.391 1 97.12 197 SER A C 1
ATOM 1518 O O . SER A 1 197 ? -16.453 16.609 19.562 1 97.12 197 SER A O 1
ATOM 1520 N N . ASN A 1 198 ? -15.281 18.484 20.125 1 97.31 198 ASN A N 1
ATOM 1521 C CA . ASN A 1 198 ? -15.391 19.078 18.797 1 97.31 198 ASN A CA 1
ATOM 1522 C C . ASN A 1 198 ? -14.031 19.531 18.281 1 97.31 198 ASN A C 1
ATOM 1524 O O . ASN A 1 198 ? -13.922 20.625 17.719 1 97.31 198 ASN A O 1
ATOM 1528 N N . SER A 1 199 ? -13.039 18.75 18.562 1 98.38 199 SER A N 1
ATOM 1529 C CA . SER A 1 199 ? -11.688 19.016 18.094 1 98.38 199 SER A CA 1
ATOM 1530 C C . SER A 1 199 ? -10.93 17.719 17.797 1 98.38 199 SER A C 1
ATOM 1532 O O . SER A 1 199 ? -11.148 16.719 18.469 1 98.38 199 SER A O 1
ATOM 1534 N N . PHE A 1 200 ? -10.078 17.781 16.828 1 98.44 200 PHE A N 1
ATOM 1535 C CA . PHE A 1 200 ? -9.25 16.609 16.547 1 98.44 200 PHE A CA 1
ATOM 1536 C C . PHE A 1 200 ? -7.895 17.016 15.984 1 98.44 200 PHE A C 1
ATOM 1538 O O . PHE A 1 200 ? -7.727 18.141 15.523 1 98.44 200 PHE A O 1
ATOM 1545 N N . THR A 1 201 ? -6.977 16.078 16.078 1 98.69 201 THR A N 1
ATOM 1546 C CA . THR A 1 201 ? -5.621 16.25 15.562 1 98.69 201 THR A CA 1
ATOM 1547 C C . THR A 1 201 ? -5.305 15.195 14.516 1 98.69 201 THR A C 1
ATOM 1549 O O . THR A 1 201 ? -5.633 14.023 14.688 1 98.69 201 THR A O 1
ATOM 1552 N N . TRP A 1 202 ? -4.816 15.617 13.383 1 98.56 202 TRP A N 1
ATOM 1553 C CA . TRP A 1 202 ? -4.051 14.75 12.492 1 98.56 202 TRP A CA 1
ATOM 1554 C C . TRP A 1 202 ? -2.566 14.789 12.844 1 98.56 202 TRP A C 1
ATOM 1556 O O . TRP A 1 202 ? -1.916 15.828 12.719 1 98.56 202 TRP A O 1
ATOM 1566 N N . TYR A 1 203 ? -2.111 13.719 13.367 1 98.31 203 TYR A N 1
ATOM 1567 C CA . TYR A 1 203 ? -0.685 13.547 13.617 1 98.31 203 TYR A CA 1
ATOM 1568 C C . TYR A 1 203 ? -0.032 12.734 12.508 1 98.31 203 TYR A C 1
ATOM 1570 O O . TYR A 1 203 ? -0.553 11.695 12.102 1 98.31 203 TYR A O 1
ATOM 1578 N N . ASP A 1 204 ? 1.048 13.227 11.992 1 97.25 204 ASP A N 1
ATOM 1579 C CA . ASP A 1 204 ? 1.803 12.555 10.938 1 97.25 204 ASP A CA 1
ATOM 1580 C C . ASP A 1 204 ? 3.248 12.312 11.367 1 97.25 204 ASP A C 1
ATOM 1582 O O . ASP A 1 204 ? 3.916 13.219 11.867 1 97.25 204 ASP A O 1
ATOM 1586 N N . ARG A 1 205 ? 3.752 11.094 11.133 1 96.94 205 ARG A N 1
ATOM 1587 C CA . ARG A 1 205 ? 5.109 10.695 11.492 1 96.94 205 ARG A CA 1
ATOM 1588 C C . ARG A 1 205 ? 5.875 10.195 10.273 1 96.94 205 ARG A C 1
ATOM 1590 O O . ARG A 1 205 ? 5.477 9.203 9.648 1 96.94 205 ARG A O 1
ATOM 1597 N N . GLN A 1 206 ? 6.977 10.852 10 1 95.88 206 GLN A N 1
ATOM 1598 C CA . GLN A 1 206 ? 7.762 10.516 8.82 1 95.88 206 GLN A CA 1
ATOM 1599 C C . GLN A 1 206 ? 9.242 10.391 9.156 1 95.88 206 GLN A C 1
ATOM 1601 O O . GLN A 1 206 ? 9.828 11.297 9.758 1 95.88 206 GLN A O 1
ATOM 1606 N N . LEU A 1 207 ? 9.805 9.242 8.906 1 93 207 LEU A N 1
ATOM 1607 C CA . LEU A 1 207 ? 11.25 9.055 8.82 1 93 207 LEU A CA 1
ATOM 1608 C C . LEU A 1 207 ? 11.719 9.102 7.375 1 93 207 LEU A C 1
ATOM 1610 O O . LEU A 1 207 ? 11.266 8.305 6.547 1 93 207 LEU A O 1
ATOM 1614 N N . SER A 1 208 ? 12.57 10.008 7.109 1 88.06 208 SER A N 1
ATOM 1615 C CA . SER A 1 208 ? 12.93 10.203 5.707 1 88.06 208 SER A CA 1
ATOM 1616 C C . SER A 1 208 ? 14.383 9.82 5.449 1 88.06 208 SER A C 1
ATOM 1618 O O . SER A 1 208 ? 15.266 10.125 6.254 1 88.06 208 SER A O 1
ATOM 1620 N N . HIS A 1 209 ? 14.578 9.219 4.324 1 84.88 209 HIS A N 1
ATOM 1621 C CA . HIS A 1 209 ? 15.922 8.883 3.857 1 84.88 209 HIS A CA 1
ATOM 1622 C C . HIS A 1 209 ? 16.297 9.688 2.619 1 84.88 209 HIS A C 1
ATOM 1624 O O . HIS A 1 209 ? 17.297 9.406 1.967 1 84.88 209 HIS A O 1
ATOM 1630 N N . GLY A 1 210 ? 15.508 10.688 2.354 1 80.81 210 GLY A N 1
ATOM 1631 C CA . GLY A 1 210 ? 15.633 11.586 1.217 1 80.81 210 GLY A CA 1
ATOM 1632 C C . GLY A 1 210 ? 14.391 12.43 0.982 1 80.81 210 GLY A C 1
ATOM 1633 O O . GLY A 1 210 ? 13.422 12.328 1.731 1 80.81 210 GLY A O 1
ATOM 1634 N N . ALA A 1 211 ? 14.484 13.305 -0.011 1 83.81 211 ALA A N 1
ATOM 1635 C CA . ALA A 1 211 ? 13.352 14.172 -0.34 1 83.81 211 ALA A CA 1
ATOM 1636 C C . ALA A 1 211 ? 13.273 14.422 -1.844 1 83.81 211 ALA A C 1
ATOM 1638 O O . ALA A 1 211 ? 14.289 14.406 -2.535 1 83.81 211 ALA A O 1
ATOM 1639 N N . PRO A 1 212 ? 12.062 14.602 -2.305 1 90.44 212 PRO A N 1
ATOM 1640 C CA . PRO A 1 212 ? 11.922 15.023 -3.701 1 90.44 212 PRO A CA 1
ATOM 1641 C C . PRO A 1 212 ? 12.305 16.484 -3.922 1 90.44 212 PRO A C 1
ATOM 1643 O O . PRO A 1 212 ? 12.617 17.188 -2.963 1 90.44 212 PRO A O 1
ATOM 1646 N N . LYS A 1 213 ? 12.328 16.875 -5.188 1 91.44 213 LYS A N 1
ATOM 1647 C CA . LYS A 1 213 ? 12.617 18.25 -5.574 1 91.44 213 LYS A CA 1
ATOM 1648 C C . LYS A 1 213 ? 11.57 19.203 -5.02 1 91.44 213 LYS A C 1
ATOM 1650 O O . LYS A 1 213 ? 11.891 20.328 -4.641 1 91.44 213 LYS A O 1
ATOM 1655 N N . ASN A 1 214 ? 10.398 18.828 -5.062 1 94.19 214 ASN A N 1
ATOM 1656 C CA . ASN A 1 214 ? 9.25 19.547 -4.531 1 94.19 214 ASN A CA 1
ATOM 1657 C C . ASN A 1 214 ? 8.078 18.609 -4.25 1 94.19 214 ASN A C 1
ATOM 1659 O O . ASN A 1 214 ? 8.047 17.484 -4.758 1 94.19 214 ASN A O 1
ATOM 1663 N N . TRP A 1 215 ? 7.188 19.094 -3.396 1 95.81 215 TRP A N 1
ATOM 1664 C CA . TRP A 1 215 ? 5.977 18.297 -3.24 1 95.81 215 TRP A CA 1
ATOM 1665 C C . TRP A 1 215 ? 4.793 19.172 -2.838 1 95.81 215 TRP A C 1
ATOM 1667 O O . TRP A 1 215 ? 4.98 20.297 -2.352 1 95.81 215 TRP A O 1
ATOM 1677 N N . THR A 1 216 ? 3.658 18.703 -3.172 1 98.25 216 THR A N 1
ATOM 1678 C CA . THR A 1 216 ? 2.355 19.156 -2.691 1 98.25 216 THR A CA 1
ATOM 1679 C C . THR A 1 216 ? 1.614 18.031 -1.992 1 98.25 216 THR A C 1
ATOM 1681 O O . THR A 1 216 ? 1.573 16.906 -2.498 1 98.25 216 THR A O 1
ATOM 1684 N N . TRP A 1 217 ? 1.168 18.312 -0.846 1 98.56 217 TRP A N 1
ATOM 1685 C CA . TRP A 1 217 ? 0.404 17.328 -0.086 1 98.56 217 TRP A CA 1
ATOM 1686 C C . TRP A 1 217 ? -0.918 17.922 0.393 1 98.56 217 TRP A C 1
ATOM 1688 O O . TRP A 1 217 ? -0.961 19.062 0.878 1 98.56 217 TRP A O 1
ATOM 1698 N N . PHE A 1 218 ? -2.045 17.156 0.178 1 98.88 218 PHE A N 1
ATOM 1699 C CA . PHE A 1 218 ? -3.346 17.547 0.708 1 98.88 218 PHE A CA 1
ATOM 1700 C C . PHE A 1 218 ? -3.809 16.578 1.783 1 98.88 218 PHE A C 1
ATOM 1702 O O . PHE A 1 218 ? -3.805 15.359 1.569 1 98.88 218 PHE A O 1
ATOM 1709 N N . GLU A 1 219 ? -4.07 17.078 2.908 1 98.75 219 GLU A N 1
ATOM 1710 C CA . GLU A 1 219 ? -4.875 16.438 3.938 1 98.75 219 GLU A CA 1
ATOM 1711 C C . GLU A 1 219 ? -6.344 16.844 3.824 1 98.75 219 GLU A C 1
ATOM 1713 O O . GLU A 1 219 ? -6.676 18.031 3.922 1 98.75 219 GLU A O 1
ATOM 1718 N N . LEU A 1 220 ? -7.27 15.891 3.6 1 98.75 220 LEU A N 1
ATOM 1719 C CA . LEU A 1 220 ? -8.664 16.297 3.443 1 98.75 220 LEU A CA 1
ATOM 1720 C C . LEU A 1 220 ? -9.578 15.461 4.324 1 98.75 220 LEU A C 1
ATOM 1722 O O . LEU A 1 220 ? -9.398 14.242 4.426 1 98.75 220 LEU A O 1
ATOM 1726 N N . HIS A 1 221 ? -10.477 16.141 4.934 1 98.19 221 HIS A N 1
ATOM 1727 C CA . HIS A 1 221 ? -11.555 15.578 5.75 1 98.19 221 HIS A CA 1
ATOM 1728 C C . HIS A 1 221 ? -12.914 15.82 5.102 1 98.19 221 HIS A C 1
ATOM 1730 O O . HIS A 1 221 ? -13.172 16.906 4.57 1 98.19 221 HIS A O 1
ATOM 1736 N N . PHE A 1 222 ? -13.711 14.875 5.133 1 97.25 222 PHE A N 1
ATOM 1737 C CA . PHE A 1 222 ? -15.062 14.961 4.586 1 97.25 222 PHE A CA 1
ATOM 1738 C C . PHE A 1 222 ? -16.109 14.859 5.691 1 97.25 222 PHE A C 1
ATOM 1740 O O . PHE A 1 222 ? -16.406 13.758 6.164 1 97.25 222 PHE A O 1
ATOM 1747 N N . PRO A 1 223 ? -16.656 16.031 6.027 1 93.88 223 PRO A N 1
ATOM 1748 C CA . PRO A 1 223 ? -17.547 16.062 7.188 1 93.88 223 PRO A CA 1
ATOM 1749 C C . PRO A 1 223 ? -18.672 15.016 7.098 1 93.88 223 PRO A C 1
ATOM 1751 O O . PRO A 1 223 ? -19.234 14.812 6.027 1 93.88 223 PRO A O 1
ATOM 1754 N N . GLY A 1 224 ? -18.891 14.383 8.219 1 89.25 224 GLY A N 1
ATOM 1755 C CA . GLY A 1 224 ? -19.969 13.406 8.312 1 89.25 224 GLY A CA 1
ATOM 1756 C C . GLY A 1 224 ? -19.562 12.039 7.785 1 89.25 224 GLY A C 1
ATOM 1757 O O . GLY A 1 224 ? -20.422 11.156 7.648 1 89.25 224 GLY A O 1
ATOM 1758 N N . SER A 1 225 ? -18.344 11.922 7.477 1 92.94 225 SER A N 1
ATOM 1759 C CA . SER A 1 225 ? -17.891 10.633 6.965 1 92.94 225 SER A CA 1
ATOM 1760 C C . SER A 1 225 ? -16.609 10.18 7.664 1 92.94 225 SER A C 1
ATOM 1762 O O . SER A 1 225 ? -16.016 10.945 8.422 1 92.94 225 SER A O 1
ATOM 1764 N N . ASP A 1 226 ? -16.281 8.93 7.43 1 90.19 226 ASP A N 1
ATOM 1765 C CA . ASP A 1 226 ? -15 8.414 7.914 1 90.19 226 ASP A CA 1
ATOM 1766 C C . ASP A 1 226 ? -13.945 8.43 6.812 1 90.19 226 ASP A C 1
ATOM 1768 O O . ASP A 1 226 ? -12.867 7.855 6.969 1 90.19 226 ASP A O 1
ATOM 1772 N N . ILE A 1 227 ? -14.266 9.094 5.73 1 96 227 ILE A N 1
ATOM 1773 C CA . ILE A 1 227 ? -13.344 9.211 4.609 1 96 227 ILE A CA 1
ATOM 1774 C C . ILE A 1 227 ? -12.242 10.211 4.945 1 96 227 ILE A C 1
ATOM 1776 O O . ILE A 1 227 ? -12.523 11.344 5.336 1 96 227 ILE A O 1
ATOM 1780 N N . LYS A 1 228 ? -11.039 9.758 4.926 1 97.69 228 LYS A N 1
ATOM 1781 C CA . LYS A 1 228 ? -9.852 10.594 5.078 1 97.69 228 LYS A CA 1
ATOM 1782 C C . LYS A 1 228 ? -8.906 10.438 3.885 1 97.69 228 LYS A C 1
ATOM 1784 O O . LYS A 1 228 ? -8.727 9.328 3.375 1 97.69 228 LYS A O 1
ATOM 1789 N N . ALA A 1 229 ? -8.383 11.539 3.395 1 98.75 229 ALA A N 1
ATOM 1790 C CA . ALA A 1 229 ? -7.551 11.445 2.199 1 98.75 229 ALA A CA 1
ATOM 1791 C C . ALA A 1 229 ? -6.191 12.102 2.434 1 98.75 229 ALA A C 1
ATOM 1793 O O . ALA A 1 229 ? -6.113 13.227 2.939 1 98.75 229 ALA A O 1
ATOM 1794 N N . SER A 1 230 ? -5.148 11.391 2.252 1 98.69 230 SER A N 1
ATOM 1795 C CA . SER A 1 230 ? -3.773 11.859 2.115 1 98.69 230 SER A CA 1
ATOM 1796 C C . SER A 1 230 ? -3.324 11.828 0.658 1 98.69 230 SER A C 1
ATOM 1798 O O . SER A 1 230 ? -3.125 10.758 0.083 1 98.69 230 SER A O 1
ATOM 1800 N N . ILE A 1 231 ? -3.176 13 0.053 1 98.75 231 ILE A N 1
ATOM 1801 C CA . ILE A 1 231 ? -3.008 13.102 -1.393 1 98.75 231 ILE A CA 1
ATOM 1802 C C . ILE A 1 231 ? -1.66 13.75 -1.71 1 98.75 231 ILE A C 1
ATOM 1804 O O . ILE A 1 231 ? -1.425 14.914 -1.372 1 98.75 231 ILE A O 1
ATOM 1808 N N . TRP A 1 232 ? -0.846 13.008 -2.375 1 97.62 232 TRP A N 1
ATOM 1809 C CA . TRP A 1 232 ? 0.537 13.422 -2.594 1 97.62 232 TRP A CA 1
ATOM 1810 C C . TRP A 1 232 ? 0.788 13.727 -4.066 1 97.62 232 TRP A C 1
ATOM 1812 O O . TRP A 1 232 ? 0.288 13.023 -4.945 1 97.62 232 TRP A O 1
ATOM 1822 N N . ALA A 1 233 ? 1.582 14.758 -4.312 1 97 233 ALA A N 1
ATOM 1823 C CA . ALA A 1 233 ? 2.248 15.047 -5.582 1 97 233 ALA A CA 1
ATOM 1824 C C . ALA A 1 233 ? 3.703 15.453 -5.355 1 97 233 ALA A C 1
ATOM 1826 O O . ALA A 1 233 ? 3.988 16.344 -4.559 1 97 233 ALA A O 1
ATOM 1827 N N . TRP A 1 234 ? 4.602 14.75 -6.027 1 94.69 234 TRP A N 1
ATOM 1828 C CA . TRP A 1 234 ? 5.98 15.219 -5.949 1 94.69 234 TRP A CA 1
ATOM 1829 C C . TRP A 1 234 ? 6.723 14.945 -7.25 1 94.69 234 TRP A C 1
ATOM 1831 O O . TRP A 1 234 ? 6.277 14.141 -8.07 1 94.69 234 TRP A O 1
ATOM 1841 N N . ASP A 1 235 ? 7.707 15.711 -7.48 1 91.81 235 ASP A N 1
ATOM 1842 C CA . ASP A 1 235 ? 8.648 15.508 -8.578 1 91.81 235 ASP A CA 1
ATOM 1843 C C . ASP A 1 235 ? 10.039 15.141 -8.047 1 91.81 235 ASP A C 1
ATOM 1845 O O . ASP A 1 235 ? 10.5 15.719 -7.062 1 91.81 235 ASP A O 1
ATOM 1849 N N . LEU A 1 236 ? 10.578 14.102 -8.672 1 85.56 236 LEU A N 1
ATOM 1850 C CA . LEU A 1 236 ? 11.93 13.711 -8.297 1 85.56 236 LEU A CA 1
ATOM 1851 C C . LEU A 1 236 ? 12.961 14.453 -9.141 1 85.56 236 LEU A C 1
ATOM 1853 O O . LEU A 1 236 ? 12.602 15.172 -10.07 1 85.56 236 LEU A O 1
ATOM 1857 N N . VAL A 1 237 ? 14.219 14.305 -8.805 1 78.75 237 VAL A N 1
ATOM 1858 C CA . VAL A 1 237 ? 15.32 15.008 -9.453 1 78.75 237 VAL A CA 1
ATOM 1859 C C . VAL A 1 237 ? 15.438 14.555 -10.906 1 78.75 237 VAL A C 1
ATOM 1861 O O . VAL A 1 237 ? 15.75 15.352 -11.789 1 78.75 237 VAL A O 1
ATOM 1864 N N . ASP A 1 238 ? 15.133 13.312 -11.273 1 78 238 ASP A N 1
ATOM 1865 C CA . ASP A 1 238 ? 15.227 12.805 -12.633 1 78 238 ASP A CA 1
ATOM 1866 C C . ASP A 1 238 ? 13.922 13.023 -13.391 1 78 238 ASP A C 1
ATOM 1868 O O . ASP A 1 238 ? 13.711 12.438 -14.461 1 78 238 ASP A O 1
ATOM 1872 N N . ASP A 1 239 ? 13.031 13.734 -12.844 1 74.19 239 ASP A N 1
ATOM 1873 C CA . ASP A 1 239 ? 11.781 14.227 -13.422 1 74.19 239 ASP A CA 1
ATOM 1874 C C . ASP A 1 239 ? 10.711 13.133 -13.43 1 74.19 239 ASP A C 1
ATOM 1876 O O . ASP A 1 239 ? 9.781 13.18 -14.242 1 74.19 239 ASP A O 1
ATOM 1880 N N . GLU A 1 240 ? 10.984 12.203 -12.703 1 82.06 240 GLU A N 1
ATOM 1881 C CA . GLU A 1 240 ? 9.875 11.289 -12.43 1 82.06 240 GLU A CA 1
ATOM 1882 C C . GLU A 1 240 ? 8.875 11.922 -11.461 1 82.06 240 GLU A C 1
ATOM 1884 O O . GLU A 1 240 ? 9.266 12.602 -10.508 1 82.06 240 GLU A O 1
ATOM 1889 N N . SER A 1 241 ? 7.602 11.766 -11.789 1 88.88 241 SER A N 1
ATOM 1890 C CA . SER A 1 241 ? 6.562 12.398 -10.977 1 88.88 241 SER A CA 1
ATOM 1891 C C . SER A 1 241 ? 5.609 11.359 -10.391 1 88.88 241 SER A C 1
ATOM 1893 O O . SER A 1 241 ? 5.414 10.297 -10.977 1 88.88 241 SER A O 1
ATOM 1895 N N . THR A 1 242 ? 5.168 11.641 -9.266 1 91.38 242 THR A N 1
ATOM 1896 C CA . THR A 1 242 ? 4.191 10.812 -8.562 1 91.38 242 THR A CA 1
ATOM 1897 C C . THR A 1 242 ? 2.969 11.633 -8.164 1 91.38 242 THR A C 1
ATOM 1899 O O . THR A 1 242 ? 3.1 12.781 -7.723 1 91.38 242 THR A O 1
ATOM 1902 N N . ARG A 1 243 ? 1.774 11.164 -8.469 1 96 243 ARG A N 1
ATOM 1903 C CA . ARG A 1 243 ? 0.5 11.766 -8.078 1 96 243 ARG A CA 1
ATOM 1904 C C . ARG A 1 243 ? -0.48 10.695 -7.605 1 96 243 ARG A C 1
ATOM 1906 O O . ARG A 1 243 ? -1.213 10.117 -8.406 1 96 243 ARG A O 1
ATOM 1913 N N . PHE A 1 244 ? -0.508 10.484 -6.312 1 96.62 244 PHE A N 1
ATOM 1914 C CA . PHE A 1 244 ? -1.439 9.469 -5.832 1 96.62 244 PHE A CA 1
ATOM 1915 C C . PHE A 1 244 ? -2.092 9.906 -4.527 1 96.62 244 PHE A C 1
ATOM 1917 O O . PHE A 1 244 ? -1.573 10.781 -3.83 1 96.62 244 PHE A O 1
ATOM 1924 N N . ALA A 1 245 ? -3.229 9.352 -4.312 1 98.12 245 ALA A N 1
ATOM 1925 C CA . ALA A 1 245 ? -3.975 9.547 -3.072 1 98.12 245 ALA A CA 1
ATOM 1926 C C . ALA A 1 245 ? -4.094 8.242 -2.295 1 98.12 245 ALA A C 1
ATOM 1928 O O . ALA A 1 245 ? -4.277 7.172 -2.887 1 98.12 245 ALA A O 1
ATOM 1929 N N . THR A 1 246 ? -3.924 8.281 -1.06 1 98.06 246 THR A N 1
ATOM 1930 C CA . THR A 1 246 ? -4.367 7.223 -0.156 1 98.06 246 THR A CA 1
ATOM 1931 C C . THR A 1 246 ? -5.637 7.641 0.583 1 98.06 246 THR A C 1
ATOM 1933 O O . THR A 1 246 ? -5.645 8.648 1.291 1 98.06 246 THR A O 1
ATOM 1936 N N . ILE A 1 247 ? -6.648 6.906 0.353 1 98.19 247 ILE A N 1
ATOM 1937 C CA . ILE A 1 247 ? -7.941 7.195 0.965 1 98.19 247 ILE A CA 1
ATOM 1938 C C . ILE A 1 247 ? -8.289 6.102 1.977 1 98.19 247 ILE A C 1
ATOM 1940 O O . ILE A 1 247 ? -8.328 4.918 1.632 1 98.19 247 ILE A O 1
ATOM 1944 N N . ARG A 1 248 ? -8.438 6.496 3.197 1 96.75 248 ARG A N 1
ATOM 1945 C CA . ARG A 1 248 ? -8.953 5.562 4.188 1 96.75 248 ARG A CA 1
ATOM 1946 C C . ARG A 1 248 ? -10.469 5.438 4.082 1 96.75 248 ARG A C 1
ATOM 1948 O O . ARG A 1 248 ? -11.195 6.43 4.207 1 96.75 248 ARG A O 1
ATOM 1955 N N . VAL A 1 249 ? -10.906 4.297 3.775 1 93.31 249 VAL A N 1
ATOM 1956 C CA . VAL A 1 249 ? -12.32 3.934 3.701 1 93.31 249 VAL A CA 1
ATOM 1957 C C . VAL A 1 249 ? -12.609 2.779 4.66 1 93.31 249 VAL A C 1
ATOM 1959 O O . VAL A 1 249 ? -12.25 1.631 4.383 1 93.31 249 VAL A O 1
ATOM 1962 N N . GLY A 1 250 ? -13.242 3.062 5.758 1 87.94 250 GLY A N 1
ATOM 1963 C CA . GLY A 1 250 ? -13.375 2.035 6.781 1 87.94 250 GLY A CA 1
ATOM 1964 C C . GLY A 1 250 ? -12.039 1.524 7.285 1 87.94 250 GLY A C 1
ATOM 1965 O O . GLY A 1 250 ? -11.195 2.309 7.723 1 87.94 250 GLY A O 1
ATOM 1966 N N . ASN A 1 251 ? -11.859 0.214 7.125 1 87.5 251 ASN A N 1
ATOM 1967 C CA . ASN A 1 251 ? -10.609 -0.389 7.59 1 87.5 251 ASN A CA 1
ATOM 1968 C C . ASN A 1 251 ? -9.641 -0.637 6.438 1 87.5 251 ASN A C 1
ATOM 1970 O O . ASN A 1 251 ? -8.617 -1.292 6.613 1 87.5 251 ASN A O 1
ATOM 1974 N N . GLY A 1 252 ? -9.984 -0.137 5.34 1 93.31 252 GLY A N 1
ATOM 1975 C CA . GLY A 1 252 ? -9.125 -0.359 4.184 1 93.31 252 GLY A CA 1
ATOM 1976 C C . GLY A 1 252 ? -8.578 0.925 3.592 1 93.31 252 GLY A C 1
ATOM 1977 O O . GLY A 1 252 ? -8.812 2.012 4.129 1 93.31 252 GLY A O 1
ATOM 1978 N N . TYR A 1 253 ? -7.789 0.746 2.572 1 96.75 253 TYR A N 1
ATOM 1979 C CA . TYR A 1 253 ? -7.168 1.868 1.877 1 96.75 253 TYR A CA 1
ATOM 1980 C C . TYR A 1 253 ? -7.371 1.757 0.371 1 96.75 253 TYR A C 1
ATOM 1982 O O . TYR A 1 253 ? -7.266 0.668 -0.197 1 96.75 253 TYR A O 1
ATOM 1990 N N . HIS A 1 254 ? -7.742 2.844 -0.187 1 97.56 254 HIS A N 1
ATOM 1991 C CA . HIS A 1 254 ? -7.672 2.975 -1.639 1 97.56 254 HIS A CA 1
ATOM 1992 C C . HIS A 1 254 ? -6.488 3.84 -2.059 1 97.56 254 HIS A C 1
ATOM 1994 O O . HIS A 1 254 ? -6.344 4.973 -1.589 1 97.56 254 HIS A O 1
ATOM 2000 N N . VAL A 1 255 ? -5.648 3.287 -2.797 1 97.44 255 VAL A N 1
ATOM 2001 C CA . VAL A 1 255 ? -4.531 4.016 -3.381 1 97.44 255 VAL A CA 1
ATOM 2002 C C . VAL A 1 255 ? -4.828 4.336 -4.844 1 97.44 255 VAL A C 1
ATOM 2004 O O . VAL A 1 255 ? -4.77 3.453 -5.703 1 97.44 255 VAL A O 1
ATOM 2007 N N . LEU A 1 256 ? -5.109 5.629 -5.109 1 96.69 256 LEU A N 1
ATOM 2008 C CA . LEU A 1 256 ? -5.586 6.039 -6.426 1 96.69 256 LEU A CA 1
ATOM 2009 C C . LEU A 1 256 ? -4.594 6.992 -7.09 1 96.69 256 LEU A C 1
ATOM 2011 O O . LEU A 1 256 ? -4.008 7.848 -6.422 1 96.69 256 LEU A O 1
ATOM 2015 N N . ALA A 1 257 ? -4.496 6.824 -8.352 1 94 257 ALA A N 1
ATOM 2016 C CA . ALA A 1 257 ? -3.834 7.852 -9.148 1 94 257 ALA A CA 1
ATOM 2017 C C . ALA A 1 257 ? -4.762 9.039 -9.391 1 94 257 ALA A C 1
ATOM 2019 O O . ALA A 1 257 ? -5.984 8.906 -9.336 1 94 257 ALA A O 1
ATOM 2020 N N . TYR A 1 258 ? -4.164 10.172 -9.562 1 96.56 258 TYR A N 1
ATOM 2021 C CA . TYR A 1 258 ? -4.938 11.367 -9.883 1 96.56 258 TYR A CA 1
ATOM 2022 C C . TYR A 1 258 ? -4.105 12.359 -10.688 1 96.56 258 TYR A C 1
ATOM 2024 O O . TYR A 1 258 ? -2.904 12.156 -10.875 1 96.56 258 TYR A O 1
ATOM 2032 N N . GLU A 1 259 ? -4.797 13.336 -11.258 1 96.69 259 GLU A N 1
ATOM 2033 C CA . GLU A 1 259 ? -4.164 14.469 -11.922 1 96.69 259 GLU A CA 1
ATOM 2034 C C . GLU A 1 259 ? -4.305 15.742 -11.094 1 96.69 259 GLU A C 1
ATOM 2036 O O . GLU A 1 259 ? -5.363 16 -10.516 1 96.69 259 GLU A O 1
ATOM 2041 N N . LEU A 1 260 ? -3.207 16.406 -10.977 1 98.12 260 LEU A N 1
ATOM 2042 C CA . LEU A 1 260 ? -3.168 17.672 -10.266 1 98.12 260 LEU A CA 1
ATOM 2043 C C . LEU A 1 260 ? -3.057 18.844 -11.242 1 98.12 260 LEU A C 1
ATOM 2045 O O . LEU A 1 260 ? -2.156 18.875 -12.086 1 98.12 260 LEU A O 1
ATOM 2049 N N . SER A 1 261 ? -3.982 19.812 -11.086 1 98.44 261 SER A N 1
ATOM 2050 C CA . SER A 1 261 ? -3.928 21.031 -11.875 1 98.44 261 SER A CA 1
ATOM 2051 C C . SER A 1 261 ? -3.988 22.266 -10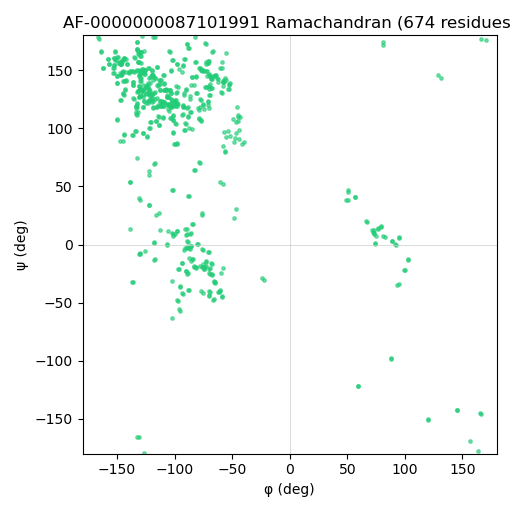.992 1 98.44 261 SER A C 1
ATOM 2053 O O . SER A 1 261 ? -5.074 22.719 -10.625 1 98.44 261 SER A O 1
ATOM 2055 N N . PRO A 1 262 ? -2.881 22.812 -10.664 1 98.31 262 PRO A N 1
ATOM 2056 C CA . PRO A 1 262 ? -2.898 24.094 -9.953 1 98.31 262 PRO A CA 1
ATOM 2057 C C . PRO A 1 262 ? -3.396 25.25 -10.82 1 98.31 262 PRO A C 1
ATOM 2059 O O . PRO A 1 262 ? -3.105 25.297 -12.016 1 98.31 262 PRO A O 1
ATOM 2062 N N . ASP A 1 263 ? -4.098 26.141 -10.258 1 97.88 263 ASP A N 1
ATOM 2063 C CA . ASP A 1 263 ? -4.531 27.359 -10.938 1 97.88 263 ASP A CA 1
ATOM 2064 C C . ASP A 1 263 ? -3.514 28.484 -10.758 1 97.88 263 ASP A C 1
ATOM 2066 O O . ASP A 1 263 ? -3.553 29.203 -9.758 1 97.88 263 ASP A O 1
ATOM 2070 N N . TYR A 1 264 ? -2.74 28.781 -11.742 1 96.56 264 TYR A N 1
ATOM 2071 C CA . TYR A 1 264 ? -1.688 29.781 -11.602 1 96.56 264 TYR A CA 1
ATOM 2072 C C . TYR A 1 264 ? -2.211 31.172 -11.93 1 96.56 264 TYR A C 1
ATOM 2074 O O . TYR A 1 264 ? -1.46 32.156 -11.898 1 96.56 264 TYR A O 1
ATOM 2082 N N . SER A 1 265 ? -3.438 31.203 -12.211 1 97.12 265 SER A N 1
ATOM 2083 C CA . SER A 1 265 ? -4.035 32.531 -12.344 1 97.12 265 SER A CA 1
ATOM 2084 C C . SER A 1 265 ? -4.449 33.094 -10.992 1 97.12 265 SER A C 1
ATOM 2086 O O . SER A 1 265 ? -4.766 34.281 -10.875 1 97.12 265 SER A O 1
ATOM 2088 N N . TYR A 1 266 ? -4.469 32.312 -10.008 1 96.94 266 TYR A N 1
ATOM 2089 C CA . TYR A 1 266 ? -4.758 32.688 -8.625 1 96.94 266 TYR A CA 1
ATOM 2090 C C . TYR A 1 266 ? -3.613 32.281 -7.707 1 96.94 266 TYR A C 1
ATOM 2092 O O . TYR A 1 266 ? -3.596 31.172 -7.18 1 96.94 266 TYR A O 1
ATOM 2100 N N . THR A 1 267 ? -2.641 33.188 -7.449 1 98.44 267 THR A N 1
ATOM 2101 C CA . THR A 1 267 ? -1.405 32.844 -6.754 1 98.44 267 THR A CA 1
ATOM 2102 C C . THR A 1 267 ? -1.078 33.906 -5.691 1 98.44 267 THR A C 1
ATOM 2104 O O . THR A 1 267 ? -1.691 34.969 -5.66 1 98.44 267 THR A O 1
ATOM 2107 N N . TRP A 1 268 ? -0.278 33.594 -4.801 1 98.56 268 TRP A N 1
ATOM 2108 C CA . TRP A 1 268 ? 0.37 34.5 -3.855 1 98.56 268 TRP A CA 1
ATOM 2109 C C . TRP A 1 268 ? 1.888 34.375 -3.945 1 98.56 268 TRP A C 1
ATOM 2111 O O . TRP A 1 268 ? 2.43 33.281 -3.992 1 98.56 268 TRP A O 1
ATOM 2121 N N . THR A 1 269 ? 2.527 35.469 -4.062 1 98.25 269 THR A N 1
ATOM 2122 C CA . THR A 1 269 ? 3.984 35.531 -4.051 1 98.25 269 THR A CA 1
ATOM 2123 C C . THR A 1 269 ? 4.5 35.938 -2.672 1 98.25 269 THR A C 1
ATOM 2125 O O . THR A 1 269 ? 4.129 37 -2.156 1 98.25 269 THR A O 1
ATOM 2128 N N . SER A 1 270 ? 5.336 35.125 -2.137 1 98 270 SER A N 1
ATOM 2129 C CA . SER A 1 270 ? 5.887 35.406 -0.817 1 98 270 SER A CA 1
ATOM 2130 C C . SER A 1 270 ? 6.844 36.594 -0.867 1 98 270 SER A C 1
ATOM 2132 O O . SER A 1 270 ? 7.773 36.625 -1.677 1 98 270 SER A O 1
ATOM 2134 N N . PRO A 1 271 ? 6.68 37.562 -0.024 1 97.81 271 PRO A N 1
ATOM 2135 C CA . PRO A 1 271 ? 7.66 38.656 0.036 1 97.81 271 PRO A CA 1
ATOM 2136 C C . PRO A 1 271 ? 8.977 38.219 0.682 1 97.81 271 PRO A C 1
ATOM 2138 O O . PRO A 1 271 ? 9.977 38.938 0.579 1 97.81 271 PRO A O 1
ATOM 2141 N N . ASN A 1 272 ? 8.969 37.094 1.327 1 96.12 272 ASN A N 1
ATOM 2142 C CA . ASN A 1 272 ? 10.156 36.594 2.029 1 96.12 272 ASN A CA 1
ATOM 2143 C C . ASN A 1 272 ? 10.945 35.625 1.178 1 96.12 272 ASN A C 1
ATOM 2145 O O . ASN A 1 272 ? 12.086 35.906 0.803 1 96.12 272 ASN A O 1
ATOM 2149 N N . SER A 1 273 ? 10.328 34.562 0.718 1 95.38 273 SER A N 1
ATOM 2150 C CA . SER A 1 273 ? 11.016 33.531 -0.045 1 95.38 273 SER A CA 1
ATOM 2151 C C . SER A 1 273 ? 10.984 33.812 -1.539 1 95.38 273 SER A C 1
ATOM 2153 O O . SER A 1 273 ? 11.711 33.219 -2.316 1 95.38 273 SER A O 1
ATOM 2155 N N . HIS A 1 274 ? 10.039 34.594 -1.993 1 96.38 274 HIS A N 1
ATOM 2156 C CA . HIS A 1 274 ? 9.805 34.969 -3.385 1 96.38 274 HIS A CA 1
ATOM 2157 C C . HIS A 1 274 ? 9.234 33.781 -4.176 1 96.38 274 HIS A C 1
ATOM 2159 O O . HIS A 1 274 ? 9.125 33.875 -5.402 1 96.38 274 HIS A O 1
ATOM 2165 N N . LEU A 1 275 ? 8.867 32.781 -3.48 1 96.56 275 LEU A N 1
ATOM 2166 C CA . LEU A 1 275 ? 8.156 31.688 -4.129 1 96.56 275 LEU A CA 1
ATOM 2167 C C . LEU A 1 275 ? 6.734 32.094 -4.496 1 96.56 275 LEU A C 1
ATOM 2169 O O . LEU A 1 275 ? 6.117 32.906 -3.789 1 96.56 275 LEU A O 1
ATOM 2173 N N . VAL A 1 276 ? 6.262 31.578 -5.605 1 97.25 276 VAL A N 1
ATOM 2174 C CA . VAL A 1 276 ? 4.883 31.766 -6.047 1 97.25 276 VAL A CA 1
ATOM 2175 C C . VAL A 1 276 ? 4.051 30.531 -5.707 1 97.25 276 VAL A C 1
ATOM 2177 O O . VAL A 1 276 ? 4.348 29.438 -6.176 1 97.25 276 VAL A O 1
ATOM 2180 N N . TYR A 1 277 ? 3.045 30.766 -4.883 1 98.25 277 TYR A N 1
ATOM 2181 C CA . TYR A 1 277 ? 2.178 29.672 -4.469 1 98.25 277 TYR A CA 1
ATOM 2182 C C . TYR A 1 277 ? 0.825 29.75 -5.164 1 98.25 277 TYR A C 1
ATOM 2184 O O . TYR A 1 277 ? 0.146 30.781 -5.094 1 98.25 277 TYR A O 1
ATOM 2192 N N . PRO A 1 278 ? 0.448 28.672 -5.926 1 98.5 278 PRO A N 1
ATOM 2193 C CA . PRO A 1 278 ? -0.969 28.625 -6.289 1 98.5 278 PRO A CA 1
ATOM 2194 C C . PRO A 1 278 ? -1.89 28.562 -5.074 1 98.5 278 PRO A C 1
ATOM 2196 O O . PRO A 1 278 ? -1.495 28.047 -4.023 1 98.5 278 PRO A O 1
ATOM 2199 N N . LEU A 1 279 ? -3.107 29.078 -5.234 1 98.75 279 LEU A N 1
ATOM 2200 C CA . LEU A 1 279 ? -4.043 29.125 -4.117 1 98.75 279 LEU A CA 1
ATOM 2201 C C . LEU A 1 279 ? -5.285 28.297 -4.41 1 98.75 279 LEU A C 1
ATOM 2203 O O . LEU A 1 279 ? -6.219 28.266 -3.604 1 98.75 279 LEU A O 1
ATOM 2207 N N . SER A 1 280 ? -5.285 27.672 -5.562 1 98.81 280 SER A N 1
ATOM 2208 C CA . SER A 1 280 ? -6.375 26.797 -5.984 1 98.81 280 SER A CA 1
ATOM 2209 C C . SER A 1 280 ? -5.855 25.641 -6.832 1 98.81 280 SER A C 1
ATOM 2211 O O . SER A 1 280 ? -4.906 25.797 -7.602 1 98.81 280 SER A O 1
ATOM 2213 N N . TRP A 1 281 ? -6.492 24.5 -6.691 1 98.94 281 TRP A N 1
ATOM 2214 C CA . TRP A 1 281 ? -6.082 23.281 -7.387 1 98.94 281 TRP A CA 1
ATOM 2215 C C . TRP A 1 281 ? -7.297 22.469 -7.832 1 98.94 281 TRP A C 1
ATOM 2217 O O . TRP A 1 281 ? -8.289 22.375 -7.105 1 98.94 281 TRP A O 1
ATOM 2227 N N . THR A 1 282 ? -7.238 21.906 -8.953 1 98.88 282 THR A N 1
ATOM 2228 C CA . THR A 1 282 ? -8.172 20.875 -9.391 1 98.88 282 THR A CA 1
ATOM 2229 C C . THR A 1 282 ? -7.531 19.5 -9.312 1 98.88 282 THR A C 1
ATOM 2231 O O . THR A 1 282 ? -6.441 19.281 -9.852 1 98.88 282 THR A O 1
ATOM 2234 N N . LEU A 1 283 ? -8.141 18.641 -8.562 1 98.88 283 LEU A N 1
ATOM 2235 C CA . LEU A 1 283 ? -7.742 17.234 -8.461 1 98.88 283 LEU A CA 1
ATOM 2236 C C . LEU A 1 283 ? -8.727 16.344 -9.195 1 98.88 283 LEU A C 1
ATOM 2238 O O . LEU A 1 283 ? -9.922 16.344 -8.914 1 98.88 283 LEU A O 1
ATOM 2242 N N . THR A 1 284 ? -8.273 15.586 -10.195 1 98.56 284 THR A N 1
ATOM 2243 C CA . THR A 1 284 ? -9.094 14.633 -10.938 1 98.56 284 THR A CA 1
ATOM 2244 C C . THR A 1 284 ? -8.594 13.211 -10.719 1 98.56 284 THR A C 1
ATOM 2246 O O . THR A 1 284 ? -7.473 12.875 -11.109 1 98.56 284 THR A O 1
ATOM 2249 N N . PHE A 1 285 ? -9.461 12.422 -10.156 1 97.5 285 PHE A N 1
ATOM 2250 C CA . PHE A 1 285 ? -9.055 11.078 -9.766 1 97.5 285 PHE A CA 1
ATOM 2251 C C . PHE A 1 285 ? -9.461 10.062 -10.82 1 97.5 285 PHE A C 1
ATOM 2253 O O . PHE A 1 285 ? -10.438 10.266 -11.547 1 97.5 285 PHE A O 1
ATOM 2260 N N . GLU A 1 286 ? -8.758 8.938 -10.867 1 93.75 286 GLU A N 1
ATOM 2261 C CA . GLU A 1 286 ? -8.953 7.926 -11.898 1 93.75 286 GLU A CA 1
ATOM 2262 C C . GLU A 1 286 ? -10.32 7.254 -11.758 1 93.75 286 GLU A C 1
ATOM 2264 O O . GLU A 1 286 ? -10.852 6.719 -12.734 1 93.75 286 GLU A O 1
ATOM 2269 N N . ASN A 1 287 ? -10.859 7.242 -10.586 1 94.25 287 ASN A N 1
ATOM 2270 C CA . ASN A 1 287 ? -12.156 6.605 -10.391 1 94.25 287 ASN A CA 1
ATOM 2271 C C . ASN A 1 287 ? -13.305 7.516 -10.828 1 94.25 287 ASN A C 1
ATOM 2273 O O . ASN A 1 287 ? -14.469 7.195 -10.617 1 94.25 287 ASN A O 1
ATOM 2277 N N . GLY A 1 288 ? -12.961 8.703 -11.312 1 96.62 288 GLY A N 1
ATOM 2278 C CA . GLY A 1 288 ? -13.969 9.633 -11.797 1 96.62 288 GLY A CA 1
ATOM 2279 C C . GLY A 1 288 ? -14.266 10.75 -10.828 1 96.62 288 GLY A C 1
ATOM 2280 O O . GLY A 1 288 ? -14.898 11.75 -11.195 1 96.62 288 GLY A O 1
ATOM 2281 N N . ASP A 1 289 ? -13.836 10.664 -9.609 1 98.12 289 ASP A N 1
ATOM 2282 C CA . ASP A 1 289 ? -14.031 11.719 -8.617 1 98.12 289 ASP A CA 1
ATOM 2283 C C . ASP A 1 289 ? -13.18 12.945 -8.938 1 98.12 289 ASP A C 1
ATOM 2285 O O . ASP A 1 289 ? -12.211 12.852 -9.695 1 98.12 289 ASP A O 1
ATOM 2289 N N . HIS A 1 290 ? -13.609 14.07 -8.406 1 98.75 290 HIS A N 1
ATOM 2290 C CA . HIS A 1 290 ? -12.898 15.32 -8.633 1 98.75 290 HIS A CA 1
ATOM 2291 C C . HIS A 1 290 ? -13.125 16.297 -7.484 1 98.75 290 HIS A C 1
ATOM 2293 O O . HIS A 1 290 ? -14.195 16.328 -6.883 1 98.75 290 HIS A O 1
ATOM 2299 N N . LEU A 1 291 ? -12.125 17.094 -7.211 1 98.88 291 LEU A N 1
ATOM 2300 C CA . LEU A 1 291 ? -12.188 18.125 -6.184 1 98.88 291 LEU A CA 1
ATOM 2301 C C . LEU A 1 291 ? -11.57 19.422 -6.688 1 98.88 291 LEU A C 1
ATOM 2303 O O . LEU A 1 291 ? -10.57 19.406 -7.406 1 98.88 291 LEU A O 1
ATOM 2307 N N . ILE A 1 292 ? -12.188 20.516 -6.344 1 98.88 292 ILE A N 1
ATOM 2308 C CA . ILE A 1 292 ? -11.562 21.828 -6.391 1 98.88 292 ILE A CA 1
ATOM 2309 C C . ILE A 1 292 ? -11.18 22.266 -4.977 1 98.88 292 ILE A C 1
ATOM 2311 O O . ILE A 1 292 ? -12.047 22.375 -4.102 1 98.88 292 ILE A O 1
ATOM 2315 N N . VAL A 1 293 ? -9.922 22.484 -4.762 1 98.88 293 VAL A N 1
ATOM 2316 C CA . VAL A 1 293 ? -9.391 22.828 -3.449 1 98.88 293 VAL A CA 1
ATOM 2317 C C . VAL A 1 293 ? -8.938 24.297 -3.443 1 98.88 293 VAL A C 1
ATOM 2319 O O . VAL A 1 293 ? -8.219 24.734 -4.348 1 98.88 293 VAL A O 1
ATOM 2322 N N . ASN A 1 294 ? -9.32 25.047 -2.41 1 98.81 294 ASN A N 1
ATOM 2323 C CA . ASN A 1 294 ? -9 26.469 -2.322 1 98.81 294 ASN A CA 1
ATOM 2324 C C . ASN A 1 294 ? -8.422 26.828 -0.958 1 98.81 294 ASN A C 1
ATOM 2326 O O . ASN A 1 294 ? -8.961 26.438 0.076 1 98.81 294 ASN A O 1
ATOM 2330 N N . SER A 1 295 ? -7.34 27.547 -1.028 1 98.75 295 SER A N 1
ATOM 2331 C CA . SER A 1 295 ? -6.824 28.141 0.208 1 98.75 295 SER A CA 1
ATOM 2332 C C . SER A 1 295 ? -7.742 29.234 0.723 1 98.75 295 SER A C 1
ATOM 2334 O O . SER A 1 295 ? -8.266 30.031 -0.06 1 98.75 295 SER A O 1
ATOM 2336 N N . VAL A 1 296 ? -7.859 29.375 2.016 1 98.19 296 VAL A N 1
ATOM 2337 C CA . VAL A 1 296 ? -8.805 30.344 2.557 1 98.19 296 VAL A CA 1
ATOM 2338 C C . VAL A 1 296 ? -8.086 31.672 2.812 1 98.19 296 VAL A C 1
ATOM 2340 O O . VAL A 1 296 ? -8.734 32.688 3.029 1 98.19 296 VAL A O 1
ATOM 2343 N N . ARG A 1 297 ? -6.844 31.562 2.812 1 98.12 297 ARG A N 1
ATOM 2344 C CA . ARG A 1 297 ? -5.957 32.688 3.021 1 98.12 297 ARG A CA 1
ATOM 2345 C C . ARG A 1 297 ? -4.691 32.562 2.182 1 98.12 297 ARG A C 1
ATOM 2347 O O . ARG A 1 297 ? -4.125 31.484 2.066 1 98.12 297 ARG A O 1
ATOM 2354 N N . PRO A 1 298 ? -4.18 33.656 1.608 1 98.44 298 PRO A N 1
ATOM 2355 C CA . PRO A 1 298 ? -3.074 33.531 0.657 1 98.44 298 PRO A CA 1
ATOM 2356 C C . PRO A 1 298 ? -1.732 33.281 1.343 1 98.44 298 PRO A C 1
ATOM 2358 O O . PRO A 1 298 ? -0.938 32.438 0.87 1 98.44 298 PRO A O 1
ATOM 2361 N N . ASP A 1 299 ? -1.397 33.906 2.479 1 98.62 299 ASP A N 1
ATOM 2362 C CA . ASP A 1 299 ? -0.033 34 2.99 1 98.62 299 ASP A CA 1
ATOM 2363 C C . ASP A 1 299 ? 0.189 33 4.137 1 98.62 299 ASP A C 1
ATOM 2365 O O . ASP A 1 299 ? 0.723 33.375 5.184 1 98.62 299 ASP A O 1
ATOM 2369 N N . GLN A 1 300 ? -0.217 31.828 3.914 1 98.62 300 GLN A N 1
ATOM 2370 C CA . GLN A 1 300 ? -0.04 30.812 4.941 1 98.62 300 GLN A CA 1
ATOM 2371 C C . GLN A 1 300 ? 1.314 30.125 4.801 1 98.62 300 GLN A C 1
ATOM 2373 O O . GLN A 1 300 ? 1.407 28.891 4.898 1 98.62 300 GLN A O 1
ATOM 2378 N N . GLU A 1 301 ? 2.363 30.844 4.527 1 98.56 301 GLU A N 1
ATOM 2379 C CA . GLU A 1 301 ? 3.74 30.359 4.461 1 98.56 301 GLU A CA 1
ATOM 2380 C C . GLU A 1 301 ? 4.426 30.453 5.82 1 98.56 301 GLU A C 1
ATOM 2382 O O . GLU A 1 301 ? 4.27 31.453 6.531 1 98.56 301 GLU A O 1
ATOM 2387 N N . MET A 1 302 ? 5.07 29.438 6.164 1 98.19 302 MET A N 1
ATOM 2388 C CA . MET A 1 302 ? 6.062 29.484 7.234 1 98.19 302 MET A CA 1
ATOM 2389 C C . MET A 1 302 ? 7.473 29.578 6.66 1 98.19 302 MET A C 1
ATOM 2391 O O . MET A 1 302 ? 8.055 28.578 6.25 1 98.19 302 MET A O 1
ATOM 2395 N N . TYR A 1 303 ? 8.016 30.766 6.742 1 97.31 303 TYR A N 1
ATOM 2396 C CA . TYR A 1 303 ? 9.227 31.109 6.004 1 97.31 303 TYR A CA 1
ATOM 2397 C C . TYR A 1 303 ? 10.477 30.734 6.785 1 97.31 303 TYR A C 1
ATOM 2399 O O . TYR A 1 303 ? 10.594 31.062 7.969 1 97.31 303 TYR A O 1
ATOM 2407 N N . GLY A 1 304 ? 11.297 30.016 6.113 1 95.38 304 GLY A N 1
ATOM 2408 C CA . GLY A 1 304 ? 12.633 29.75 6.621 1 95.38 304 GLY A CA 1
ATOM 2409 C C . GLY A 1 304 ? 13.703 30.625 5.992 1 95.38 304 GLY A C 1
ATOM 2410 O O . GLY A 1 304 ? 13.961 30.531 4.793 1 95.38 304 GLY A O 1
ATOM 2411 N N . GLU A 1 305 ? 14.414 31.344 6.754 1 94.12 305 GLU A N 1
ATOM 2412 C CA . GLU A 1 305 ? 15.328 32.375 6.238 1 94.12 305 GLU A CA 1
ATOM 2413 C C . GLU A 1 305 ? 16.656 31.734 5.789 1 94.12 305 GLU A C 1
ATOM 2415 O O . GLU A 1 305 ? 17.406 32.344 5.023 1 94.12 305 GLU A O 1
ATOM 2420 N N . LYS A 1 306 ? 16.938 30.547 6.266 1 93.69 306 LYS A N 1
ATOM 2421 C CA . LYS A 1 306 ? 18.266 30 6.016 1 93.69 306 LYS A CA 1
ATOM 2422 C C . LYS A 1 306 ? 18.312 29.219 4.703 1 93.69 306 LYS A C 1
ATOM 2424 O O . LYS A 1 306 ? 19.328 29.203 4.012 1 93.69 306 LYS A O 1
ATOM 2429 N N . ALA A 1 307 ? 17.297 28.484 4.398 1 91 307 ALA A N 1
ATOM 2430 C CA . ALA A 1 307 ? 17.219 27.703 3.17 1 91 307 ALA A CA 1
ATOM 2431 C C . ALA A 1 307 ? 15.789 27.641 2.643 1 91 307 ALA A C 1
ATOM 2433 O O . ALA A 1 307 ? 14.836 27.609 3.424 1 91 307 ALA A O 1
ATOM 2434 N N . LEU A 1 308 ? 15.688 27.562 1.38 1 88.56 308 LEU A N 1
ATOM 2435 C CA . LEU A 1 308 ? 14.375 27.547 0.737 1 88.56 308 LEU A CA 1
ATOM 2436 C C . LEU A 1 308 ? 13.562 26.344 1.201 1 88.56 308 LEU A C 1
ATOM 2438 O O . LEU A 1 308 ? 12.352 26.438 1.384 1 88.56 308 LEU A O 1
ATOM 2442 N N . ILE A 1 309 ? 14.195 25.203 1.363 1 89.44 309 ILE A N 1
ATOM 2443 C CA . ILE A 1 309 ? 13.516 23.953 1.699 1 89.44 309 ILE A CA 1
ATOM 2444 C C . ILE A 1 309 ? 12.961 24.031 3.119 1 89.44 309 ILE A C 1
ATOM 2446 O O . ILE A 1 309 ? 12.133 23.219 3.516 1 89.44 309 ILE A O 1
ATOM 2450 N N . ASP A 1 310 ? 13.461 25.031 3.914 1 93.94 310 ASP A N 1
ATOM 2451 C CA . ASP A 1 310 ? 12.961 25.188 5.277 1 93.94 310 ASP A CA 1
ATOM 2452 C C . ASP A 1 310 ? 11.562 25.812 5.281 1 93.94 310 ASP A C 1
ATOM 2454 O O . ASP A 1 310 ? 10.859 25.75 6.285 1 93.94 310 ASP A O 1
ATOM 2458 N N . SER A 1 311 ? 11.266 26.484 4.164 1 95.81 311 SER A N 1
ATOM 2459 C CA . SER A 1 311 ? 9.961 27.125 4.035 1 95.81 311 SER A CA 1
ATOM 2460 C C . SER A 1 311 ? 8.891 26.125 3.6 1 95.81 311 SER A C 1
ATOM 2462 O O . SER A 1 311 ? 9.18 25.188 2.869 1 95.81 311 SER A O 1
ATOM 2464 N N . ALA A 1 312 ? 7.73 26.312 4.086 1 97.44 312 ALA A N 1
ATOM 2465 C CA . ALA A 1 312 ? 6.574 25.531 3.652 1 97.44 312 ALA A CA 1
ATOM 2466 C C . ALA A 1 312 ? 5.309 26.391 3.658 1 97.44 312 ALA A C 1
ATOM 2468 O O . ALA A 1 312 ? 5.098 27.188 4.566 1 97.44 312 ALA A O 1
ATOM 2469 N N . TYR A 1 313 ? 4.625 26.359 2.561 1 98.56 313 TYR A N 1
ATOM 2470 C CA . TYR A 1 313 ? 3.24 26.828 2.607 1 98.56 313 TYR A CA 1
ATOM 2471 C C . TYR A 1 313 ? 2.328 25.75 3.191 1 98.56 313 TYR A C 1
ATOM 2473 O O . TYR A 1 313 ? 2.135 24.688 2.584 1 98.56 313 TYR A O 1
ATOM 2481 N N . GLU A 1 314 ? 1.829 25.906 4.344 1 98.62 314 GLU A N 1
ATOM 2482 C CA . GLU A 1 314 ? 0.896 25 5.004 1 98.62 314 GLU A CA 1
ATOM 2483 C C . GLU A 1 314 ? -0.4 25.703 5.375 1 98.62 314 GLU A C 1
ATOM 2485 O O . GLU A 1 314 ? -0.479 26.359 6.418 1 98.62 314 GLU A O 1
ATOM 2490 N N . GLY A 1 315 ? -1.399 25.516 4.59 1 98.62 315 GLY A N 1
ATOM 2491 C CA . GLY A 1 315 ? -2.588 26.359 4.695 1 98.62 315 GLY A CA 1
ATOM 2492 C C . GLY A 1 315 ? -3.867 25.547 4.848 1 98.62 315 GLY A C 1
ATOM 2493 O O . GLY A 1 315 ? -3.986 24.453 4.297 1 98.62 315 GLY A O 1
ATOM 2494 N N . PHE A 1 316 ? -4.781 26.172 5.562 1 98.88 316 PHE A N 1
ATOM 2495 C CA . PHE A 1 316 ? -6.141 25.641 5.609 1 98.88 316 PHE A CA 1
ATOM 2496 C C . PHE A 1 316 ? -6.82 25.781 4.25 1 98.88 316 PHE A C 1
ATOM 2498 O O . PHE A 1 316 ? -6.707 26.828 3.6 1 98.88 316 PHE A O 1
ATOM 2505 N N . VAL A 1 317 ? -7.477 24.703 3.855 1 98.88 317 VAL A N 1
ATOM 2506 C CA . VAL A 1 317 ? -8.148 24.703 2.561 1 98.88 317 VAL A CA 1
ATOM 2507 C C . VAL A 1 317 ? -9.578 24.188 2.713 1 98.88 317 VAL A C 1
ATOM 2509 O O . VAL A 1 317 ? -9.883 23.484 3.68 1 98.88 317 VAL A O 1
ATOM 2512 N N . GLU A 1 318 ? -10.344 24.562 1.805 1 98.62 318 GLU A N 1
ATOM 2513 C CA . GLU A 1 318 ? -11.672 24 1.561 1 98.62 318 GLU A CA 1
ATOM 2514 C C . GLU A 1 318 ? -11.766 23.375 0.17 1 98.62 318 GLU A C 1
ATOM 2516 O O . GLU A 1 318 ? -11.125 23.859 -0.771 1 98.62 318 GLU A O 1
ATOM 2521 N N . ALA A 1 319 ? -12.523 22.328 0.115 1 98.69 319 ALA A N 1
ATOM 2522 C CA . ALA A 1 319 ? -12.672 21.656 -1.173 1 98.69 319 ALA A CA 1
ATOM 2523 C C . ALA A 1 319 ? -14.141 21.391 -1.487 1 98.69 319 ALA A C 1
ATOM 2525 O O . ALA A 1 319 ? -14.945 21.141 -0.582 1 98.69 319 ALA A O 1
ATOM 2526 N N . THR A 1 320 ? -14.492 21.484 -2.744 1 98.62 320 THR A N 1
ATOM 2527 C CA . THR A 1 320 ? -15.805 21.109 -3.266 1 98.62 320 THR A CA 1
ATOM 2528 C C . THR A 1 320 ? -15.656 20.188 -4.469 1 98.62 320 THR A C 1
ATOM 2530 O O . THR A 1 320 ? -14.602 20.141 -5.102 1 98.62 320 THR A O 1
ATOM 2533 N N . GLY A 1 321 ? -16.625 19.422 -4.758 1 98.5 321 GLY A N 1
ATOM 2534 C CA . GLY A 1 321 ? -16.641 18.469 -5.859 1 98.5 321 GLY A CA 1
ATOM 2535 C C . GLY A 1 321 ? -17.406 17.203 -5.559 1 98.5 321 GLY A C 1
ATOM 2536 O O . GLY A 1 321 ? -18.531 17.266 -5.031 1 98.5 321 GLY A O 1
ATOM 2537 N N . SER A 1 322 ? -16.953 16.141 -6.012 1 98.31 322 SER A N 1
ATOM 2538 C CA . SER A 1 322 ? -17.469 14.805 -5.754 1 98.31 322 SER A CA 1
ATOM 2539 C C . SER A 1 322 ? -16.359 13.836 -5.406 1 98.31 322 SER A C 1
ATOM 2541 O O . SER A 1 322 ? -15.422 13.641 -6.191 1 98.31 322 SER A O 1
ATOM 2543 N N . PHE A 1 323 ? -16.469 13.32 -4.23 1 98.12 323 PHE A N 1
ATOM 2544 C CA . PHE A 1 323 ? -15.422 12.43 -3.734 1 98.12 323 PHE A CA 1
ATOM 2545 C C . PHE A 1 323 ? -16 11.406 -2.773 1 98.12 323 PHE A C 1
ATOM 2547 O O . PHE A 1 323 ? -16.391 11.742 -1.65 1 98.12 323 PHE A O 1
ATOM 2554 N N . TYR A 1 324 ? -16.094 10.148 -3.219 1 96.81 324 TYR A N 1
ATOM 2555 C CA . TYR A 1 324 ? -16.656 9.039 -2.459 1 96.81 324 TYR A CA 1
ATOM 2556 C C . TYR A 1 324 ? -18.031 9.398 -1.896 1 96.81 324 TYR A C 1
ATOM 2558 O O . TYR A 1 324 ? -18.328 9.117 -0.732 1 96.81 324 TYR A O 1
ATOM 2566 N N . GLY A 1 325 ? -18.797 10.109 -2.662 1 96.19 325 GLY A N 1
ATOM 2567 C CA . GLY A 1 325 ? -20.172 10.43 -2.318 1 96.19 325 GLY A CA 1
ATOM 2568 C C . GLY A 1 325 ? -20.312 11.742 -1.569 1 96.19 325 GLY A C 1
ATOM 2569 O O . GLY A 1 325 ? -21.422 12.148 -1.227 1 96.19 325 GLY A O 1
ATOM 2570 N N . TYR A 1 326 ? -19.25 12.414 -1.328 1 97 326 TYR A N 1
ATOM 2571 C CA . TYR A 1 326 ? -19.281 13.664 -0.579 1 97 326 TYR A CA 1
ATOM 2572 C C . TYR A 1 326 ? -18.844 14.836 -1.453 1 97 326 TYR A C 1
ATOM 2574 O O . TYR A 1 326 ? -18.062 14.656 -2.391 1 97 326 TYR A O 1
ATOM 2582 N N . THR A 1 327 ? -19.359 16.031 -1.106 1 97.44 327 THR A N 1
ATOM 2583 C CA . THR A 1 327 ? -19.188 17.141 -2.043 1 97.44 327 THR A CA 1
ATOM 2584 C C . THR A 1 327 ? -18.359 18.25 -1.42 1 97.44 327 THR A C 1
ATOM 2586 O O . THR A 1 327 ? -17.938 19.188 -2.113 1 97.44 327 THR A O 1
ATOM 2589 N N . GLU A 1 328 ? -18.156 18.188 -0.129 1 97.38 328 GLU A N 1
ATOM 2590 C CA . GLU A 1 328 ? -17.391 19.219 0.564 1 97.38 328 GLU A CA 1
ATOM 2591 C C . GLU A 1 328 ? -16.312 18.594 1.458 1 97.38 328 GLU A C 1
ATOM 2593 O O . GLU A 1 328 ? -16.5 17.5 2.002 1 97.38 328 GLU A O 1
ATOM 2598 N N . ALA A 1 329 ? -15.227 19.297 1.563 1 98.31 329 ALA A N 1
ATOM 2599 C CA . ALA A 1 329 ? -14.125 18.875 2.424 1 98.31 329 ALA A CA 1
ATOM 2600 C C . ALA A 1 329 ? -13.336 20.078 2.932 1 98.31 329 ALA A C 1
ATOM 2602 O O . ALA A 1 329 ? -13.5 21.203 2.432 1 98.31 329 ALA A O 1
ATOM 2603 N N . PHE A 1 330 ? -12.664 19.922 3.945 1 98.69 330 PHE A N 1
ATOM 2604 C CA . PHE A 1 330 ? -11.664 20.875 4.426 1 98.69 330 PHE A CA 1
ATOM 2605 C C . PHE A 1 330 ? -10.375 20.156 4.797 1 98.69 330 PHE A C 1
ATOM 2607 O O . PHE A 1 330 ? -10.32 18.922 4.809 1 98.69 330 PHE A O 1
ATOM 2614 N N . GLY A 1 331 ? -9.305 20.844 5.012 1 98.75 331 GLY A N 1
ATOM 2615 C CA . GLY A 1 331 ? -8.047 20.234 5.41 1 98.75 331 GLY A CA 1
ATOM 2616 C C . GLY A 1 331 ? -6.855 21.172 5.266 1 98.75 331 GLY A C 1
ATOM 2617 O O . GLY A 1 331 ? -6.938 22.344 5.633 1 98.75 331 GLY A O 1
ATOM 2618 N N . VAL A 1 332 ? -5.758 20.562 4.902 1 98.88 332 VAL A N 1
ATOM 2619 C CA . VAL A 1 332 ? -4.496 21.297 4.809 1 98.88 332 VAL A CA 1
ATOM 2620 C C . VAL A 1 332 ? -3.846 21.016 3.451 1 98.88 332 VAL A C 1
ATOM 2622 O O . VAL A 1 332 ? -3.949 19.922 2.918 1 98.88 332 VAL A O 1
ATOM 2625 N N . VAL A 1 333 ? -3.279 22.047 2.887 1 98.94 333 VAL A N 1
ATOM 2626 C CA . VAL A 1 333 ? -2.324 21.859 1.802 1 98.94 333 VAL A CA 1
ATOM 2627 C C . VAL A 1 333 ? -0.915 22.188 2.289 1 98.94 333 VAL A C 1
ATOM 2629 O O . VAL A 1 333 ? -0.721 23.109 3.07 1 98.94 333 VAL A O 1
ATOM 2632 N N . GLU A 1 334 ? -0.016 21.406 1.902 1 98.69 334 GLU A N 1
ATOM 2633 C CA . GLU A 1 334 ? 1.404 21.672 2.121 1 98.69 334 GLU A CA 1
ATOM 2634 C C . GLU A 1 334 ? 2.156 21.766 0.796 1 98.69 334 GLU A C 1
ATOM 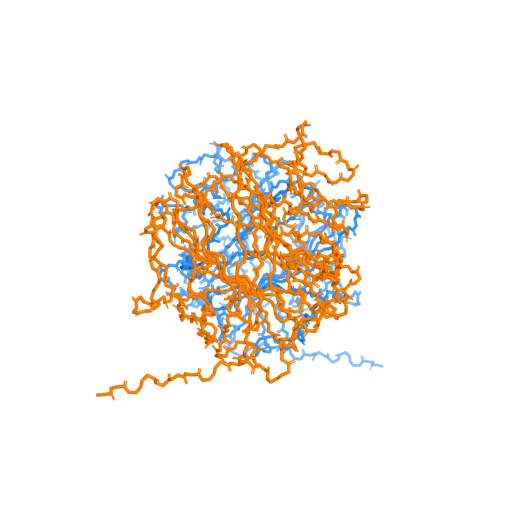2636 O O . GLU A 1 334 ? 2.064 20.859 -0.043 1 98.69 334 GLU A O 1
ATOM 2641 N N . LEU A 1 335 ? 2.861 22.828 0.575 1 98.38 335 LEU A N 1
ATOM 2642 C CA . LEU A 1 335 ? 3.732 23.016 -0.578 1 98.38 335 LEU A CA 1
ATOM 2643 C C . LEU A 1 335 ? 5.168 23.281 -0.136 1 98.38 335 LEU A C 1
ATOM 2645 O O . LEU A 1 335 ? 5.418 24.188 0.661 1 98.38 335 LEU A O 1
ATOM 2649 N N . VAL A 1 336 ? 6.02 22.453 -0.648 1 96.56 336 VAL A N 1
ATOM 2650 C CA . VAL A 1 336 ? 7.438 22.625 -0.344 1 96.56 336 VAL A CA 1
ATOM 2651 C C . VAL A 1 336 ? 8.258 22.531 -1.631 1 96.56 336 VAL A C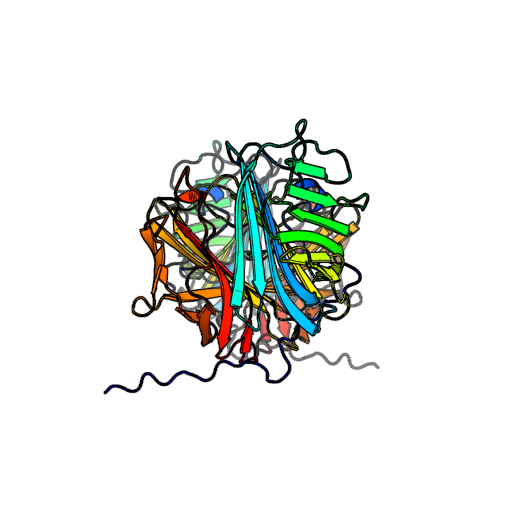 1
ATOM 2653 O O . VAL A 1 336 ? 7.984 21.703 -2.496 1 96.56 336 VAL A O 1
ATOM 2656 N N . THR A 1 337 ? 9.117 23.484 -1.789 1 91.56 337 THR A N 1
ATOM 2657 C CA . THR A 1 337 ? 10.094 23.469 -2.869 1 91.56 337 THR A CA 1
ATOM 2658 C C . THR A 1 337 ? 11.508 23.266 -2.316 1 91.56 337 THR A C 1
ATOM 2660 O O . THR A 1 337 ? 11.969 24.047 -1.48 1 91.56 337 THR A O 1
ATOM 2663 N N . ALA A 1 338 ? 12.203 22.25 -2.711 1 79.81 338 ALA A N 1
ATOM 2664 C CA . ALA A 1 338 ? 13.555 21.984 -2.229 1 79.81 338 ALA A CA 1
ATOM 2665 C C . ALA A 1 338 ? 14.602 22.578 -3.166 1 79.81 338 ALA A C 1
ATOM 2667 O O . ALA A 1 338 ? 15.672 23 -2.723 1 79.81 338 ALA A O 1
ATOM 2668 N N . PHE A 1 339 ? 14.375 22.438 -4.547 1 75.56 339 PHE A N 1
ATOM 2669 C CA . PHE A 1 339 ? 15.344 22.969 -5.496 1 75.56 339 PHE A CA 1
ATOM 2670 C C . PHE A 1 339 ? 14.672 23.922 -6.484 1 75.56 339 PHE A C 1
ATOM 2672 O O . PHE A 1 339 ? 13.477 23.797 -6.754 1 75.56 339 PHE A O 1
ATOM 2679 N N . MET B 1 1 ? -32.25 -37.156 4.309 1 20.3 1 MET B N 1
ATOM 2680 C CA . MET B 1 1 ? -31.688 -37.219 2.961 1 20.3 1 MET B CA 1
ATOM 2681 C C . MET B 1 1 ? -31.344 -35.844 2.441 1 20.3 1 MET B C 1
ATOM 2683 O O . MET B 1 1 ? -32.219 -35.125 1.979 1 20.3 1 MET B O 1
ATOM 2687 N N . LYS B 1 2 ? -30.562 -35.125 3.199 1 28.42 2 LYS B N 1
ATOM 2688 C CA . LYS B 1 2 ? -30.156 -33.719 2.945 1 28.42 2 LYS B CA 1
ATOM 2689 C C . LYS B 1 2 ? -29.562 -33.594 1.552 1 28.42 2 LYS B C 1
ATOM 2691 O O . LYS B 1 2 ? -28.547 -34.219 1.238 1 28.42 2 LYS B O 1
ATOM 2696 N N . ILE B 1 3 ? -30.359 -33.156 0.58 1 26.78 3 ILE B N 1
ATOM 2697 C CA . ILE B 1 3 ? -29.984 -32.906 -0.803 1 26.78 3 ILE B CA 1
ATOM 2698 C C . ILE B 1 3 ? -28.844 -31.891 -0.837 1 26.78 3 ILE B C 1
ATOM 2700 O O . ILE B 1 3 ? -28.984 -30.766 -0.35 1 26.78 3 ILE B O 1
ATOM 2704 N N . THR B 1 4 ? -27.656 -32.312 -0.936 1 30.22 4 THR B N 1
ATOM 2705 C CA . THR B 1 4 ? -26.5 -31.453 -1.177 1 30.22 4 THR B CA 1
ATOM 2706 C C . THR B 1 4 ? -26.703 -30.641 -2.455 1 30.22 4 THR B C 1
ATOM 2708 O O . THR B 1 4 ? -26.734 -31.203 -3.553 1 30.22 4 THR B O 1
ATOM 2711 N N . ALA B 1 5 ? -27.484 -29.578 -2.336 1 35.56 5 ALA B N 1
ATOM 2712 C CA . ALA B 1 5 ? -27.625 -28.703 -3.488 1 35.56 5 ALA B CA 1
ATOM 2713 C C . ALA B 1 5 ? -26.281 -28.484 -4.184 1 35.56 5 ALA B C 1
ATOM 2715 O O . ALA B 1 5 ? -25.359 -27.938 -3.59 1 35.56 5 ALA B O 1
ATOM 2716 N N . ILE B 1 6 ? -25.859 -29.359 -5.113 1 34.5 6 ILE B N 1
ATOM 2717 C CA . ILE B 1 6 ? -24.75 -29.094 -6.027 1 34.5 6 ILE B CA 1
ATOM 2718 C C . ILE B 1 6 ? -24.906 -27.719 -6.652 1 34.5 6 ILE B C 1
ATOM 2720 O O . ILE B 1 6 ? -25.891 -27.453 -7.352 1 34.5 6 ILE B O 1
ATOM 2724 N N . VAL B 1 7 ? -24.391 -26.703 -6.133 1 37.69 7 VAL B N 1
ATOM 2725 C CA . VAL B 1 7 ? -24.328 -25.406 -6.82 1 37.69 7 VAL B CA 1
ATOM 2726 C C . VAL B 1 7 ? -23.766 -25.594 -8.227 1 37.69 7 VAL B C 1
ATOM 2728 O O . VAL B 1 7 ? -22.688 -26.156 -8.398 1 37.69 7 VAL B O 1
ATOM 2731 N N . PRO B 1 8 ? -24.531 -25.484 -9.266 1 38.34 8 PRO B N 1
ATOM 2732 C CA . PRO B 1 8 ? -24.016 -25.578 -10.633 1 38.34 8 PRO B CA 1
ATOM 2733 C C . PRO B 1 8 ? -22.75 -24.781 -10.836 1 38.34 8 PRO B C 1
ATOM 2735 O O . PRO B 1 8 ? -22.641 -23.656 -10.336 1 38.34 8 PRO B O 1
ATOM 2738 N N . PHE B 1 9 ? -21.578 -25.422 -11.016 1 40.75 9 PHE B N 1
ATOM 2739 C CA . PHE B 1 9 ? -20.281 -24.922 -11.469 1 40.75 9 PHE B CA 1
ATOM 2740 C C . PHE B 1 9 ? -20.453 -24.031 -12.695 1 40.75 9 PHE B C 1
ATOM 2742 O O . PHE B 1 9 ? -21.312 -24.281 -13.539 1 40.75 9 PHE B O 1
ATOM 2749 N N . LEU B 1 10 ? -20.078 -22.828 -12.578 1 43.31 10 LEU B N 1
ATOM 2750 C CA . LEU B 1 10 ? -19.984 -21.875 -13.688 1 43.31 10 LEU B CA 1
ATOM 2751 C C . LEU B 1 10 ? -19.234 -22.484 -14.867 1 43.31 10 LEU B C 1
ATOM 2753 O O . LEU B 1 10 ? -18.047 -22.188 -15.07 1 43.31 10 LEU B O 1
ATOM 2757 N N . SER B 1 11 ? -19.172 -23.844 -14.984 1 43.88 11 SER B N 1
ATOM 2758 C CA . SER B 1 11 ? -18.641 -24.172 -16.312 1 43.88 11 SER B CA 1
ATOM 2759 C C . SER B 1 11 ? -19.281 -23.312 -17.391 1 43.88 11 SER B C 1
ATOM 2761 O O . SER B 1 11 ? -20.5 -23.281 -17.531 1 43.88 11 SER B O 1
ATOM 2763 N N . LEU B 1 12 ? -18.688 -22.172 -17.688 1 48.19 12 LEU B N 1
ATOM 2764 C CA . LEU B 1 12 ? -19.188 -21.484 -18.875 1 48.19 12 LEU B CA 1
ATOM 2765 C C . LEU B 1 12 ? -19.344 -22.453 -20.047 1 48.19 12 LEU B C 1
ATOM 2767 O O . LEU B 1 12 ? -18.453 -23.266 -20.281 1 48.19 12 LEU B O 1
ATOM 2771 N N . ALA B 1 13 ? -20.5 -22.906 -20.484 1 51.06 13 ALA B N 1
ATOM 2772 C CA . ALA B 1 13 ? -20.781 -23.719 -21.656 1 51.06 13 ALA B CA 1
ATOM 2773 C C . ALA B 1 13 ? -19.688 -23.562 -22.719 1 51.06 13 ALA B C 1
ATOM 2775 O O . ALA B 1 13 ? -19.328 -24.516 -23.406 1 51.06 13 ALA B O 1
ATOM 2776 N N . ASN B 1 14 ? -19.047 -22.438 -22.766 1 67.5 14 ASN B N 1
ATOM 2777 C CA . ASN B 1 14 ? -18.078 -22.125 -23.812 1 67.5 14 ASN B CA 1
ATOM 2778 C C . ASN B 1 14 ? -16.672 -21.953 -23.234 1 67.5 14 ASN B C 1
ATOM 2780 O O . ASN B 1 14 ? -15.82 -21.312 -23.844 1 67.5 14 ASN B O 1
ATOM 2784 N N . GLY B 1 15 ? -16.344 -22.594 -22.016 1 89.62 15 GLY B N 1
ATOM 2785 C CA . GLY B 1 15 ? -14.992 -22.531 -21.469 1 89.62 15 GLY B CA 1
ATOM 2786 C C . GLY B 1 15 ? -14.695 -21.25 -20.719 1 89.62 15 GLY B C 1
ATOM 2787 O O . GLY B 1 15 ? -15.562 -20.375 -20.609 1 89.62 15 GLY B O 1
ATOM 2788 N N . TYR B 1 16 ? -13.586 -21.156 -20.109 1 96.31 16 TYR B N 1
ATOM 2789 C CA . TYR B 1 16 ? -13.141 -19.969 -19.391 1 96.31 16 TYR B CA 1
ATOM 2790 C C . TYR B 1 16 ? -12.68 -18.891 -20.344 1 96.31 16 TYR B C 1
ATOM 2792 O O . TYR B 1 16 ? -12.234 -19.172 -21.469 1 96.31 16 TYR B O 1
ATOM 2800 N N . ILE B 1 17 ? -12.836 -17.656 -19.938 1 95.94 17 ILE B N 1
ATOM 2801 C CA . ILE B 1 17 ? -12.328 -16.531 -20.703 1 95.94 17 ILE B CA 1
ATOM 2802 C C . ILE B 1 17 ? -10.906 -16.188 -20.25 1 95.94 17 ILE B C 1
ATOM 2804 O O . ILE B 1 17 ? -10.719 -15.562 -19.203 1 95.94 17 ILE B O 1
ATOM 2808 N N . PHE B 1 18 ? -9.984 -16.688 -21.016 1 97.38 18 PHE B N 1
ATOM 2809 C CA . PHE B 1 18 ? -8.578 -16.391 -20.766 1 97.38 18 PHE B CA 1
ATOM 2810 C C . PHE B 1 18 ? -8.102 -15.266 -21.672 1 97.38 18 PHE B C 1
ATOM 2812 O O . PHE B 1 18 ? -7.555 -15.516 -22.75 1 97.38 18 PHE B O 1
ATOM 2819 N N . GLN B 1 19 ? -8.305 -14.055 -21.203 1 94.94 19 GLN B N 1
ATOM 2820 C CA . GLN B 1 19 ? -7.992 -12.898 -22.031 1 94.94 19 GLN B CA 1
ATOM 2821 C C . GLN B 1 19 ? -6.77 -12.156 -21.5 1 94.94 19 GLN B C 1
ATOM 2823 O O . GLN B 1 19 ? -6.781 -11.641 -20.391 1 94.94 19 GLN B O 1
ATOM 2828 N N . PRO B 1 20 ? -5.703 -12.078 -22.344 1 97 20 PRO B N 1
ATOM 2829 C CA . PRO B 1 20 ? -4.578 -11.227 -21.938 1 97 20 PRO B CA 1
ATOM 2830 C C . PRO B 1 20 ? -4.91 -9.734 -22 1 97 20 PRO B C 1
ATOM 2832 O O . PRO B 1 20 ? -5.863 -9.344 -22.672 1 97 20 PRO B O 1
ATOM 2835 N N . GLU B 1 21 ? -4.176 -8.953 -21.219 1 95.06 21 GLU B N 1
ATOM 2836 C CA . GLU B 1 21 ? -4.266 -7.496 -21.312 1 95.06 21 GLU B CA 1
ATOM 2837 C C . GLU B 1 21 ? -3.219 -6.938 -22.266 1 95.06 21 GLU B C 1
ATOM 2839 O O . GLU B 1 21 ? -2.195 -7.574 -22.516 1 95.06 21 GLU B O 1
ATOM 2844 N N . ASP B 1 22 ? -3.527 -5.793 -22.828 1 93 22 ASP B N 1
ATOM 2845 C CA . ASP B 1 22 ? -2.631 -5.156 -23.797 1 93 22 ASP B CA 1
ATOM 2846 C C . ASP B 1 22 ? -2.242 -3.752 -23.328 1 93 22 ASP B C 1
ATOM 2848 O O . ASP B 1 22 ? -2.49 -2.771 -24.031 1 93 22 ASP B O 1
ATOM 2852 N N . GLN B 1 23 ? -1.588 -3.74 -22.234 1 90.88 23 GLN B N 1
ATOM 2853 C CA . GLN B 1 23 ? -1.088 -2.461 -21.75 1 90.88 23 GLN B CA 1
ATOM 2854 C C . GLN B 1 23 ? 0.265 -2.125 -22.359 1 90.88 23 GLN B C 1
ATOM 2856 O O . GLN B 1 23 ? 1.116 -3.002 -22.531 1 90.88 23 GLN B O 1
ATOM 2861 N N . ALA B 1 24 ? 0.481 -0.907 -22.766 1 88.44 24 ALA B N 1
ATOM 2862 C CA . ALA B 1 24 ? 1.761 -0.467 -23.328 1 88.44 24 ALA B CA 1
ATOM 2863 C C . ALA B 1 24 ? 2.836 -0.423 -22.234 1 88.44 24 ALA B C 1
ATOM 2865 O O . ALA B 1 24 ? 3.984 -0.801 -22.484 1 88.44 24 ALA B O 1
ATOM 2866 N N . ASP B 1 25 ? 2.506 0.094 -21.109 1 90.56 25 ASP B N 1
ATOM 2867 C CA . ASP B 1 25 ? 3.367 0.154 -19.938 1 90.56 25 ASP B CA 1
ATOM 2868 C C . ASP B 1 25 ? 2.748 -0.605 -18.766 1 90.56 25 ASP B C 1
ATOM 2870 O O . ASP B 1 25 ? 1.613 -0.329 -18.359 1 90.56 25 ASP B O 1
ATOM 2874 N N . PHE B 1 26 ? 3.539 -1.584 -18.266 1 92.81 26 PHE B N 1
ATOM 2875 C CA . PHE B 1 26 ? 3.008 -2.391 -17.172 1 92.81 26 PHE B CA 1
ATOM 2876 C C . PHE B 1 26 ? 2.984 -1.595 -15.867 1 92.81 26 PHE B C 1
ATOM 2878 O O . PHE B 1 26 ? 2.285 -1.961 -14.922 1 92.81 26 PHE B O 1
ATOM 2885 N N . ARG B 1 27 ? 3.738 -0.523 -15.758 1 92.81 27 ARG B N 1
ATOM 2886 C CA . ARG B 1 27 ? 3.816 0.284 -14.539 1 92.81 27 ARG B CA 1
ATOM 2887 C C . ARG B 1 27 ? 2.557 1.125 -14.359 1 92.81 27 ARG B C 1
ATOM 2889 O O . ARG B 1 27 ? 1.94 1.547 -15.344 1 92.81 27 ARG B O 1
ATOM 2896 N N . ASN B 1 28 ? 2.254 1.351 -13.07 1 84.81 28 ASN B N 1
ATOM 2897 C CA . ASN B 1 28 ? 1.218 2.338 -12.781 1 84.81 28 ASN B CA 1
ATOM 2898 C C . ASN B 1 28 ? 1.729 3.762 -12.984 1 84.81 28 ASN B C 1
ATOM 2900 O O . ASN B 1 28 ? 2.762 4.137 -12.422 1 84.81 28 ASN B O 1
ATOM 2904 N N . PRO B 1 29 ? 1.256 4.543 -13.852 1 80.75 29 PRO B N 1
ATOM 2905 C CA . PRO B 1 29 ? 1.861 5.832 -14.203 1 80.75 29 PRO B CA 1
ATOM 2906 C C . PRO B 1 29 ? 1.954 6.781 -13.008 1 80.75 29 PRO B C 1
ATOM 2908 O O . PRO B 1 29 ? 2.842 7.637 -12.961 1 80.75 29 PRO B O 1
ATOM 2911 N N . ASN B 1 30 ? 1.166 6.656 -12.023 1 87.31 30 ASN B N 1
ATOM 2912 C CA . ASN B 1 30 ? 1.137 7.672 -10.977 1 87.31 30 ASN B CA 1
ATOM 2913 C C . ASN B 1 30 ? 1.364 7.059 -9.602 1 87.31 30 ASN B C 1
ATOM 2915 O O . ASN B 1 30 ? 1.529 7.781 -8.617 1 87.31 30 ASN B O 1
ATOM 2919 N N . ILE B 1 31 ? 1.425 5.801 -9.547 1 89.62 31 ILE B N 1
ATOM 2920 C CA . ILE B 1 31 ? 1.639 5.121 -8.273 1 89.62 31 ILE B CA 1
ATOM 2921 C C . ILE B 1 31 ? 2.965 4.367 -8.305 1 89.62 31 ILE B C 1
ATOM 2923 O O . ILE B 1 31 ? 3.082 3.336 -8.977 1 89.62 31 ILE B O 1
ATOM 2927 N N . PRO B 1 32 ? 3.898 4.898 -7.613 1 85.12 32 PRO B N 1
ATOM 2928 C CA . PRO B 1 32 ? 5.215 4.254 -7.672 1 85.12 32 PRO B CA 1
ATOM 2929 C C . PRO B 1 32 ? 5.289 2.99 -6.82 1 85.12 32 PRO B C 1
ATOM 2931 O O . PRO B 1 32 ? 4.645 2.908 -5.773 1 85.12 32 PRO B O 1
ATOM 2934 N N . ALA B 1 33 ? 6.129 2.117 -7.301 1 91.12 33 ALA B N 1
ATOM 2935 C CA . ALA B 1 33 ? 6.453 0.931 -6.516 1 91.12 33 ALA B CA 1
ATOM 2936 C C . ALA B 1 33 ? 7.508 1.245 -5.461 1 91.12 33 ALA B C 1
ATOM 2938 O O . ALA B 1 33 ? 8.305 2.174 -5.621 1 91.12 33 ALA B O 1
ATOM 2939 N N . LEU B 1 34 ? 7.531 0.429 -4.426 1 90.56 34 LEU B N 1
ATOM 2940 C CA . LEU B 1 34 ? 8.547 0.55 -3.387 1 90.56 34 LEU B CA 1
ATOM 2941 C C . LEU B 1 34 ? 9.805 -0.226 -3.764 1 90.56 34 LEU B C 1
ATOM 2943 O O . LEU B 1 34 ? 10.719 -0.378 -2.945 1 90.56 34 LEU B O 1
ATOM 2947 N N . LEU B 1 35 ? 9.836 -0.693 -4.98 1 90.06 35 LEU B N 1
ATOM 2948 C CA . LEU B 1 35 ? 10.953 -1.53 -5.41 1 90.06 35 LEU B CA 1
ATOM 2949 C C . LEU B 1 35 ? 11.336 -1.218 -6.852 1 90.06 35 LEU B C 1
ATOM 2951 O O . LEU B 1 35 ? 10.586 -0.564 -7.574 1 90.06 35 LEU B O 1
ATOM 2955 N N . ASN B 1 36 ? 12.539 -1.573 -7.215 1 90.62 36 ASN B N 1
ATOM 2956 C CA . ASN B 1 36 ? 12.969 -1.6 -8.609 1 90.62 36 ASN B CA 1
ATOM 2957 C C . ASN B 1 36 ? 12.672 -2.945 -9.258 1 90.62 36 ASN B C 1
ATOM 2959 O O . ASN B 1 36 ? 13.203 -3.975 -8.844 1 90.62 36 ASN B O 1
ATOM 2963 N N . TYR B 1 37 ? 11.875 -2.975 -10.242 1 93.19 37 TYR B N 1
ATOM 2964 C CA . TYR B 1 37 ? 11.406 -4.215 -10.852 1 93.19 37 TYR B CA 1
ATOM 2965 C C . TYR B 1 37 ? 12.578 -5.051 -11.359 1 93.19 37 TYR B C 1
ATOM 2967 O O . TYR B 1 37 ? 12.625 -6.262 -11.141 1 93.19 37 TYR B O 1
ATOM 2975 N N . THR B 1 38 ? 13.508 -4.41 -12.008 1 94.5 38 THR B N 1
ATOM 2976 C CA . THR B 1 38 ? 14.656 -5.121 -12.562 1 94.5 38 THR B CA 1
ATOM 2977 C C . THR B 1 38 ? 15.531 -5.691 -11.445 1 94.5 38 THR B C 1
ATOM 2979 O O . THR B 1 38 ? 15.883 -6.875 -11.469 1 94.5 38 THR B O 1
ATOM 2982 N N . GLU B 1 39 ? 15.844 -4.902 -10.461 1 92.25 39 GLU B N 1
ATOM 2983 C CA . GLU B 1 39 ? 16.703 -5.352 -9.367 1 92.25 39 GLU B CA 1
ATOM 2984 C C . GLU B 1 39 ? 16.031 -6.469 -8.562 1 92.25 39 GLU B C 1
ATOM 2986 O O . GLU B 1 39 ? 16.703 -7.371 -8.07 1 92.25 39 GLU B O 1
ATOM 2991 N N . SER B 1 40 ? 14.719 -6.379 -8.492 1 92.81 40 SER B N 1
ATOM 2992 C CA . SER B 1 40 ? 13.992 -7.344 -7.68 1 92.81 40 SER B CA 1
ATOM 2993 C C . SER B 1 40 ? 13.898 -8.695 -8.375 1 92.81 40 SER B C 1
ATOM 2995 O O . SER B 1 40 ? 13.406 -9.672 -7.789 1 92.81 40 SER B O 1
ATOM 2997 N N . GLN B 1 41 ? 14.383 -8.812 -9.57 1 95.25 41 GLN B N 1
ATOM 2998 C CA . GLN B 1 41 ? 14.328 -10.07 -10.297 1 95.25 41 GLN B CA 1
ATOM 2999 C C . GLN B 1 41 ? 15.398 -11.039 -9.797 1 95.25 41 GLN B C 1
ATOM 3001 O O . GLN B 1 41 ? 15.32 -12.242 -10.047 1 95.25 41 GLN B O 1
ATOM 3006 N N . TYR B 1 42 ? 16.344 -10.57 -9.148 1 93.88 42 TYR B N 1
ATOM 3007 C CA . TYR B 1 42 ? 17.484 -11.422 -8.812 1 93.88 42 TYR B CA 1
ATOM 3008 C C . TYR B 1 42 ? 17.328 -12 -7.406 1 93.88 42 TYR B C 1
ATOM 3010 O O . TYR B 1 42 ? 16.812 -11.336 -6.508 1 93.88 42 TYR B O 1
ATOM 3018 N N . ASP B 1 43 ? 17.906 -13.133 -7.277 1 91.81 43 ASP B N 1
ATOM 3019 C CA . ASP B 1 43 ? 17.781 -13.875 -6.023 1 91.81 43 ASP B CA 1
ATOM 3020 C C . ASP B 1 43 ? 18.609 -13.219 -4.922 1 91.81 43 ASP B C 1
ATOM 3022 O O . ASP B 1 43 ? 19.578 -12.5 -5.203 1 91.81 43 ASP B O 1
ATOM 3026 N N . ILE B 1 44 ? 18.141 -13.508 -3.762 1 88.56 44 ILE B N 1
ATOM 3027 C CA . ILE B 1 44 ? 18.891 -13.125 -2.57 1 88.56 44 ILE B CA 1
ATOM 3028 C C . ILE B 1 44 ? 19.109 -14.352 -1.688 1 88.56 44 ILE B C 1
ATOM 3030 O O . ILE B 1 44 ? 18.438 -15.367 -1.837 1 88.56 44 ILE B O 1
ATOM 3034 N N . THR B 1 45 ? 19.984 -14.266 -0.726 1 86.19 45 THR B N 1
ATOM 3035 C CA . THR B 1 45 ? 20.391 -15.414 0.078 1 86.19 45 THR B CA 1
ATOM 3036 C C . THR B 1 45 ? 19.297 -15.781 1.085 1 86.19 45 THR B C 1
ATOM 3038 O O . THR B 1 45 ? 19.25 -16.906 1.574 1 86.19 45 THR B O 1
ATOM 3041 N N . THR B 1 46 ? 18.375 -14.859 1.386 1 85.12 46 THR B N 1
ATOM 3042 C CA . THR B 1 46 ? 17.359 -15.133 2.395 1 85.12 46 THR B CA 1
ATOM 3043 C C . THR B 1 46 ? 16.172 -15.859 1.778 1 85.12 46 THR B C 1
ATOM 3045 O O . THR B 1 46 ? 15.328 -16.406 2.496 1 85.12 46 THR B O 1
ATOM 3048 N N . GLY B 1 47 ? 16.078 -15.883 0.504 1 87.69 47 GLY B N 1
ATOM 3049 C CA . GLY B 1 47 ? 15.031 -16.641 -0.161 1 87.69 47 GLY B CA 1
ATOM 3050 C C . GLY B 1 47 ? 14.305 -15.844 -1.229 1 87.69 47 GLY B C 1
ATOM 3051 O O . GLY B 1 47 ? 14.094 -14.633 -1.076 1 87.69 47 GLY B O 1
ATOM 3052 N N . SER B 1 48 ? 13.977 -16.5 -2.248 1 92.44 48 SER B N 1
ATOM 3053 C CA . SER B 1 48 ? 13.219 -15.867 -3.318 1 92.44 48 SER B CA 1
ATOM 3054 C C . SER B 1 48 ? 12.281 -16.844 -3.996 1 92.44 48 SER B C 1
ATOM 3056 O O . SER B 1 48 ? 12.477 -18.062 -3.914 1 92.44 48 SER B O 1
ATOM 3058 N N . SER B 1 49 ? 11.273 -16.344 -4.602 1 95.94 49 SER B N 1
ATOM 3059 C CA . SER B 1 49 ? 10.258 -17.125 -5.301 1 95.94 49 SER B CA 1
ATOM 3060 C C . SER B 1 49 ? 9.961 -16.531 -6.676 1 95.94 49 SER B C 1
ATOM 3062 O O . SER B 1 49 ? 9.57 -15.375 -6.789 1 95.94 49 SER B O 1
ATOM 3064 N N . TYR B 1 50 ? 10.328 -17.312 -7.738 1 97.44 50 TYR B N 1
ATOM 3065 C CA . TYR B 1 50 ? 9.758 -17.109 -9.062 1 97.44 50 TYR B CA 1
ATOM 3066 C C . TYR B 1 50 ? 8.523 -17.984 -9.273 1 97.44 50 TYR B C 1
ATOM 3068 O O . TYR B 1 50 ? 8.609 -19.203 -9.234 1 97.44 50 TYR B O 1
ATOM 3076 N N . TRP B 1 51 ? 7.414 -17.344 -9.492 1 98.44 51 TRP B N 1
ATOM 3077 C CA . TRP B 1 51 ? 6.172 -18.109 -9.539 1 98.44 51 TRP B CA 1
ATOM 3078 C C . TRP B 1 51 ? 5.297 -17.656 -10.695 1 98.44 51 TRP B C 1
ATOM 3080 O O . TRP B 1 51 ? 5.168 -16.453 -10.945 1 98.44 51 TRP B O 1
ATOM 3090 N N . ALA B 1 52 ? 4.688 -18.625 -11.43 1 98.75 52 ALA B N 1
ATOM 3091 C CA . ALA B 1 52 ? 3.777 -18.266 -12.508 1 98.75 52 ALA B CA 1
ATOM 3092 C C . ALA B 1 52 ? 2.605 -19.25 -12.586 1 98.75 52 ALA B C 1
ATOM 3094 O O . ALA B 1 52 ? 2.791 -20.453 -12.461 1 98.75 52 ALA B O 1
ATOM 3095 N N . SER B 1 53 ? 1.474 -18.75 -12.695 1 98.88 53 SER B N 1
ATOM 3096 C CA . SER B 1 53 ? 0.316 -19.5 -13.195 1 98.88 53 SER B CA 1
ATOM 3097 C C . SER B 1 53 ? -0.069 -19.047 -14.594 1 98.88 53 SER B C 1
ATOM 3099 O O . SER B 1 53 ? -0.098 -17.844 -14.883 1 98.88 53 SER B O 1
ATOM 3101 N N . SER B 1 54 ? -0.29 -19.953 -15.438 1 98.88 54 SER B N 1
ATOM 3102 C CA . SER B 1 54 ? -0.693 -19.641 -16.812 1 98.88 54 SER B CA 1
ATOM 3103 C C . SER B 1 54 ? -2.023 -20.297 -17.156 1 98.88 54 SER B C 1
ATOM 3105 O O . SER B 1 54 ? -2.221 -21.484 -16.891 1 98.88 54 SER B O 1
ATOM 3107 N N . PHE B 1 55 ? -2.848 -19.516 -17.641 1 98.81 55 PHE B N 1
ATOM 3108 C CA . PHE B 1 55 ? -4.152 -19.953 -18.125 1 98.81 55 PHE B CA 1
ATOM 3109 C C . PHE B 1 55 ? -4.152 -20.062 -19.656 1 98.81 55 PHE B C 1
ATOM 3111 O O . PHE B 1 55 ? -4.172 -19.047 -20.344 1 98.81 55 PHE B O 1
ATOM 3118 N N . ILE B 1 56 ? -4.234 -21.312 -20.094 1 98.69 56 ILE B N 1
ATOM 3119 C CA . ILE B 1 56 ? -3.857 -21.609 -21.469 1 98.69 56 ILE B CA 1
ATOM 3120 C C . ILE B 1 56 ? -5.07 -22.141 -22.234 1 98.69 56 ILE B C 1
ATOM 3122 O O . ILE B 1 56 ? -5.781 -23.016 -21.734 1 98.69 56 ILE B O 1
ATOM 3126 N N . THR B 1 57 ? -5.254 -21.562 -23.359 1 98.56 57 THR B N 1
ATOM 3127 C CA . THR B 1 57 ? -6.023 -22.234 -24.406 1 98.56 57 THR B CA 1
ATOM 3128 C C . THR B 1 57 ? -5.094 -22.906 -25.422 1 98.56 57 THR B C 1
ATOM 3130 O O . THR B 1 57 ? -4.223 -22.25 -26 1 98.56 57 THR B O 1
ATOM 3133 N N . GLY B 1 58 ? -5.273 -24.188 -25.562 1 98.25 58 GLY B N 1
ATOM 3134 C CA . GLY B 1 58 ? -4.418 -24.922 -26.469 1 98.25 58 GLY B CA 1
ATOM 3135 C C . GLY B 1 58 ? -4.98 -25.016 -27.875 1 98.25 58 GLY B C 1
ATOM 3136 O O . GLY B 1 58 ? -6.18 -24.828 -28.094 1 98.25 58 GLY B O 1
ATOM 3137 N N . ASP B 1 59 ? -4.035 -25.297 -28.766 1 97.94 59 ASP B N 1
ATOM 3138 C CA . ASP B 1 59 ? -4.477 -25.469 -30.141 1 97.94 59 ASP B CA 1
ATOM 3139 C C . ASP B 1 59 ? -5.273 -26.766 -30.297 1 97.94 59 ASP B C 1
ATOM 3141 O O . ASP B 1 59 ? -5.859 -27.016 -31.359 1 97.94 59 ASP B O 1
ATOM 3145 N N . ASP B 1 60 ? -5.359 -27.594 -29.312 1 96.69 60 ASP B N 1
ATOM 3146 C CA . ASP B 1 60 ? -6.184 -28.797 -29.328 1 96.69 60 ASP B CA 1
ATOM 3147 C C . ASP B 1 60 ? -7.617 -28.469 -28.906 1 96.69 60 ASP B C 1
ATOM 3149 O O . ASP B 1 60 ? -8.445 -29.375 -28.766 1 96.69 60 ASP B O 1
ATOM 3153 N N . GLY B 1 61 ? -7.906 -27.203 -28.578 1 93.81 61 GLY B N 1
ATOM 3154 C CA . GLY B 1 61 ? -9.25 -26.766 -28.25 1 93.81 61 GLY B CA 1
ATOM 3155 C C . GLY B 1 61 ? -9.562 -26.906 -26.766 1 93.81 61 GLY B C 1
ATOM 3156 O O . GLY B 1 61 ? -10.68 -26.609 -26.328 1 93.81 61 GLY B O 1
ATOM 3157 N N . ARG B 1 62 ? -8.602 -27.328 -25.984 1 97.12 62 ARG B N 1
ATOM 3158 C CA . ARG B 1 62 ? -8.789 -27.484 -24.547 1 97.12 62 ARG B CA 1
ATOM 3159 C C . ARG B 1 62 ? -8.117 -26.359 -23.766 1 97.12 62 ARG B C 1
ATOM 3161 O O . ARG B 1 62 ? -7.336 -25.578 -24.344 1 97.12 62 ARG B O 1
ATOM 3168 N N . GLN B 1 63 ? -8.5 -26.297 -22.516 1 98.62 63 GLN B N 1
ATOM 3169 C CA . GLN B 1 63 ? -7.918 -25.281 -21.641 1 98.62 63 GLN B CA 1
ATOM 3170 C C . GLN B 1 63 ? -7.195 -25.922 -20.469 1 98.62 63 GLN B C 1
ATOM 3172 O O . GLN B 1 63 ? -7.613 -26.969 -19.969 1 98.62 63 GLN B O 1
ATOM 3177 N N . TYR B 1 64 ? -6.125 -25.266 -20.062 1 98.81 64 TYR B N 1
ATOM 3178 C CA . TYR B 1 64 ? -5.238 -25.781 -19.031 1 98.81 64 TYR B CA 1
ATOM 3179 C C . TYR B 1 64 ? -4.805 -24.672 -18.078 1 98.81 64 TYR B C 1
ATOM 3181 O O . TYR B 1 64 ? -4.746 -23.5 -18.469 1 98.81 64 TYR B O 1
ATOM 3189 N N . MET B 1 65 ? -4.559 -24.969 -16.859 1 98.94 65 MET B N 1
ATOM 3190 C CA . MET B 1 65 ? -3.744 -24.141 -15.984 1 98.94 65 MET B CA 1
ATOM 3191 C C . MET B 1 65 ? -2.381 -24.781 -15.734 1 98.94 65 MET B C 1
ATOM 3193 O O . MET B 1 65 ? -2.295 -25.969 -15.422 1 98.94 65 MET B O 1
ATOM 3197 N N . THR B 1 66 ? -1.362 -24.062 -15.969 1 98.88 66 THR B N 1
ATOM 3198 C CA . THR B 1 66 ? -0.021 -24.516 -15.617 1 98.88 66 THR B CA 1
ATOM 3199 C C . THR B 1 66 ? 0.542 -23.719 -14.453 1 98.88 66 THR B C 1
ATOM 3201 O O . THR B 1 66 ? 0.244 -22.531 -14.305 1 98.88 66 THR B O 1
ATOM 3204 N N . LEU B 1 67 ? 1.298 -24.344 -13.633 1 98.88 67 LEU B N 1
ATOM 3205 C CA . LEU B 1 67 ? 2.07 -23.703 -12.578 1 98.88 67 LEU B CA 1
ATOM 3206 C C . LEU B 1 67 ? 3.559 -24 -12.734 1 98.88 67 LEU B C 1
ATOM 3208 O O . LEU B 1 67 ? 3.941 -25.125 -13.062 1 98.88 67 LEU B O 1
ATOM 3212 N N . SER B 1 68 ? 4.344 -23.031 -12.648 1 98.62 68 SER B N 1
ATOM 3213 C CA . SER B 1 68 ? 5.797 -23.109 -12.555 1 98.62 68 SER B CA 1
ATOM 3214 C C . SER B 1 68 ? 6.316 -22.312 -11.367 1 98.62 68 SER B C 1
ATOM 3216 O O . SER B 1 68 ? 5.918 -21.172 -11.156 1 98.62 68 SER B O 1
ATOM 3218 N N . HIS B 1 69 ? 7.207 -22.922 -10.594 1 98.38 69 HIS B N 1
ATOM 3219 C CA . HIS B 1 69 ? 7.684 -22.281 -9.375 1 98.38 69 HIS B CA 1
ATOM 3220 C C . HIS B 1 69 ? 9.133 -22.656 -9.094 1 98.38 69 HIS B C 1
ATOM 3222 O O . HIS B 1 69 ? 9.492 -23.828 -9.102 1 98.38 69 HIS B O 1
ATOM 3228 N N . LEU B 1 70 ? 9.938 -21.656 -8.961 1 97.06 70 LEU B N 1
ATOM 3229 C CA . LEU B 1 70 ? 11.273 -21.781 -8.398 1 97.06 70 LEU B CA 1
ATOM 3230 C C . LEU B 1 70 ? 11.344 -21.109 -7.027 1 97.06 70 LEU B C 1
ATOM 3232 O O . LEU B 1 70 ? 11.258 -19.891 -6.93 1 97.06 70 LEU B O 1
ATOM 3236 N N . LEU B 1 71 ? 11.453 -21.891 -6 1 95.06 71 LEU B N 1
ATOM 3237 C CA . LEU B 1 71 ? 11.633 -21.422 -4.633 1 95.06 71 LEU B CA 1
ATOM 3238 C C . LEU B 1 71 ? 13.062 -21.625 -4.16 1 95.06 71 LEU B C 1
ATOM 3240 O O . LEU B 1 71 ? 13.508 -22.766 -4.023 1 95.06 71 LEU B O 1
ATOM 3244 N N . THR B 1 72 ? 13.68 -20.5 -3.93 1 89.94 72 THR B N 1
ATOM 3245 C CA . THR B 1 72 ? 15.094 -20.609 -3.578 1 89.94 72 THR B CA 1
ATOM 3246 C C . THR B 1 72 ? 15.258 -20.859 -2.082 1 89.94 72 THR B C 1
ATOM 3248 O O . THR B 1 72 ? 15.039 -19.969 -1.269 1 89.94 72 THR B O 1
ATOM 3251 N N . THR B 1 73 ? 15.453 -21.953 -1.711 1 82.38 73 THR B N 1
ATOM 3252 C CA . THR B 1 73 ? 15.789 -22.5 -0.403 1 82.38 73 THR B CA 1
ATOM 3253 C C . THR B 1 73 ? 17.016 -23.406 -0.499 1 82.38 73 THR B C 1
ATOM 3255 O O . THR B 1 73 ? 17.672 -23.469 -1.541 1 82.38 73 THR B O 1
ATOM 3258 N N . ILE B 1 74 ? 17.406 -23.938 0.66 1 79.88 74 ILE B N 1
ATOM 3259 C CA . ILE B 1 74 ? 18.5 -24.906 0.632 1 79.88 74 ILE B CA 1
ATOM 3260 C C . ILE B 1 74 ? 17.969 -26.281 1.028 1 79.88 74 ILE B C 1
ATOM 3262 O O . ILE B 1 74 ? 17.719 -26.547 2.205 1 79.88 74 ILE B O 1
ATOM 3266 N N . PRO B 1 75 ? 17.891 -27.219 0.067 1 87.38 75 PRO B N 1
ATOM 3267 C CA . PRO B 1 75 ? 17.984 -27.016 -1.381 1 87.38 75 PRO B CA 1
ATOM 3268 C C . PRO B 1 75 ? 16.797 -26.25 -1.944 1 87.38 75 PRO B C 1
ATOM 3270 O O . PRO B 1 75 ? 15.758 -26.141 -1.291 1 87.38 75 PRO B O 1
ATOM 3273 N N . SER B 1 76 ? 16.922 -25.766 -3.158 1 93.75 76 SER B N 1
ATOM 3274 C CA . SER B 1 76 ? 15.82 -25.094 -3.83 1 93.75 76 SER B CA 1
ATOM 3275 C C . SER B 1 76 ? 14.742 -26.094 -4.246 1 93.75 76 SER B C 1
ATOM 3277 O O . SER B 1 76 ? 15.031 -27.281 -4.461 1 93.75 76 SER B O 1
ATOM 3279 N N . VAL B 1 77 ? 13.609 -25.594 -4.242 1 96.25 77 VAL B N 1
ATOM 3280 C CA . VAL B 1 77 ? 12.453 -26.391 -4.629 1 96.25 77 VAL B CA 1
ATOM 3281 C C . VAL B 1 77 ? 11.914 -25.922 -5.977 1 96.25 77 VAL B C 1
ATOM 3283 O O . VAL B 1 77 ? 11.625 -24.734 -6.152 1 96.25 77 VAL B O 1
ATOM 3286 N N . CYS B 1 78 ? 11.836 -26.812 -6.938 1 96.94 78 CYS B N 1
ATOM 3287 C CA . CYS B 1 78 ? 11.219 -26.562 -8.234 1 96.94 78 CYS B CA 1
ATOM 3288 C C . CYS B 1 78 ? 9.922 -27.359 -8.383 1 96.94 78 CYS B C 1
ATOM 3290 O O . CYS B 1 78 ? 9.914 -28.578 -8.25 1 96.94 78 CYS B O 1
ATOM 3292 N N . ARG B 1 79 ? 8.859 -26.609 -8.656 1 97.56 79 ARG B N 1
ATOM 3293 C CA . ARG B 1 79 ? 7.551 -27.234 -8.766 1 97.56 79 ARG B CA 1
ATOM 3294 C C . ARG B 1 79 ? 6.871 -26.875 -10.078 1 97.56 79 ARG B C 1
ATOM 3296 O O . ARG B 1 79 ? 7.023 -25.75 -10.57 1 97.56 79 ARG B O 1
ATOM 3303 N N . SER B 1 80 ? 6.102 -27.812 -10.586 1 98.56 80 SER B N 1
ATOM 3304 C CA . SER B 1 80 ? 5.301 -27.562 -11.781 1 98.56 80 SER B CA 1
ATOM 3305 C C . SER B 1 80 ? 4.062 -28.469 -11.82 1 98.56 80 SER B C 1
ATOM 3307 O O . SER B 1 80 ? 4.066 -29.547 -11.242 1 98.56 80 SER B O 1
ATOM 3309 N N . SER B 1 81 ? 3.096 -28.016 -12.43 1 98.81 81 SER B N 1
ATOM 3310 C CA . SER B 1 81 ? 1.895 -28.812 -12.641 1 98.81 81 SER B CA 1
ATOM 3311 C C . SER B 1 81 ? 1.104 -28.312 -13.852 1 98.81 81 SER B C 1
ATOM 3313 O O . SER B 1 81 ? 1.284 -27.188 -14.297 1 98.81 81 SER B O 1
ATOM 3315 N N . ILE B 1 82 ? 0.334 -29.172 -14.445 1 98.88 82 ILE B N 1
ATOM 3316 C CA . ILE B 1 82 ? -0.648 -28.875 -15.477 1 98.88 82 ILE B CA 1
ATOM 3317 C C . ILE B 1 82 ? -1.983 -29.531 -15.133 1 98.88 82 ILE B C 1
ATOM 3319 O O . ILE B 1 82 ? -2.031 -30.703 -14.781 1 98.88 82 ILE B O 1
ATOM 3323 N N . LEU B 1 83 ? -2.988 -28.766 -15.125 1 98.88 83 LEU B N 1
ATOM 3324 C CA . LEU B 1 83 ? -4.352 -29.25 -14.945 1 98.88 83 LEU B CA 1
ATOM 3325 C C . LEU B 1 83 ? -5.18 -29.031 -16.203 1 98.88 83 LEU B C 1
ATOM 3327 O O . LEU B 1 83 ? -5.297 -27.906 -16.688 1 98.88 83 LEU B O 1
ATOM 3331 N N . ASP B 1 84 ? -5.688 -30.109 -16.766 1 98.38 84 ASP B N 1
ATOM 3332 C CA . ASP B 1 84 ? -6.699 -30 -17.812 1 98.38 84 ASP B CA 1
ATOM 3333 C C . ASP B 1 84 ? -8.031 -29.531 -17.234 1 98.38 84 ASP B C 1
ATOM 3335 O O . ASP B 1 84 ? -8.602 -30.188 -16.359 1 98.38 84 ASP B O 1
ATOM 3339 N N . LEU B 1 85 ? -8.562 -28.453 -17.719 1 98.38 85 LEU B N 1
ATOM 3340 C CA . LEU B 1 85 ? -9.695 -27.812 -17.047 1 98.38 85 LEU B CA 1
ATOM 3341 C C . LEU B 1 85 ? -11.016 -28.422 -17.516 1 98.38 85 LEU B C 1
ATOM 3343 O O . LEU B 1 85 ? -12.078 -28.078 -16.984 1 98.38 85 LEU B O 1
ATOM 3347 N N . GLN B 1 86 ? -10.961 -29.297 -18.422 1 95.38 86 GLN B N 1
ATOM 3348 C CA . GLN B 1 86 ? -12.148 -30.047 -18.844 1 95.38 86 GLN B CA 1
ATOM 3349 C C . GLN B 1 86 ? -12.227 -31.406 -18.156 1 95.38 86 GLN B C 1
ATOM 3351 O O . GLN B 1 86 ? -13.25 -31.75 -17.562 1 95.38 86 GLN B O 1
ATOM 3356 N N . THR B 1 87 ? -11.133 -32.156 -18.156 1 96.06 87 THR B N 1
ATOM 3357 C CA . THR B 1 87 ? -11.148 -33.5 -17.625 1 96.06 87 THR B CA 1
ATOM 3358 C C . THR B 1 87 ? -10.664 -33.531 -16.172 1 96.06 87 THR B C 1
ATOM 3360 O O . THR B 1 87 ? -10.859 -34.531 -15.477 1 96.06 87 THR B O 1
ATOM 3363 N N . HIS B 1 88 ? -9.93 -32.5 -15.812 1 97.75 88 HIS B N 1
ATOM 3364 C CA . HIS B 1 88 ? -9.273 -32.375 -14.516 1 97.75 88 HIS B CA 1
ATOM 3365 C C . HIS B 1 88 ? -8.164 -33.406 -14.359 1 97.75 88 HIS B C 1
ATOM 3367 O O . HIS B 1 88 ? -7.859 -33.844 -13.242 1 97.75 88 HIS B O 1
ATOM 3373 N N . ASP B 1 89 ? -7.715 -33.938 -15.539 1 98.06 89 ASP B N 1
ATOM 3374 C CA . ASP B 1 89 ? -6.449 -34.656 -15.469 1 98.06 89 ASP B CA 1
ATOM 3375 C C . ASP B 1 89 ? -5.332 -33.781 -14.945 1 98.06 89 ASP B C 1
ATOM 3377 O O . ASP B 1 89 ? -5.262 -32.594 -15.297 1 98.06 89 ASP B O 1
ATOM 3381 N N . TYR B 1 90 ? -4.5 -34.375 -14.125 1 98.38 90 TYR B N 1
ATOM 3382 C CA . TYR B 1 90 ? -3.549 -33.562 -13.375 1 98.38 90 TYR B CA 1
ATOM 3383 C C . TYR B 1 90 ? -2.15 -34.156 -13.43 1 98.38 90 TYR B C 1
ATOM 3385 O O . TYR B 1 90 ? -1.957 -35.312 -13.094 1 98.38 90 TYR B O 1
ATOM 3393 N N . TRP B 1 91 ? -1.217 -33.406 -14.008 1 98.56 91 TRP B N 1
ATOM 3394 C CA . TRP B 1 91 ? 0.211 -33.719 -13.992 1 98.56 91 TRP B CA 1
ATOM 3395 C C . TRP B 1 91 ? 0.949 -32.812 -12.992 1 98.56 91 TRP B C 1
ATOM 3397 O O . TRP B 1 91 ? 0.718 -31.609 -12.938 1 98.56 91 TRP B O 1
ATOM 3407 N N . VAL B 1 92 ? 1.79 -33.406 -12.18 1 98.31 92 VAL B N 1
ATOM 3408 C CA . VAL B 1 92 ? 2.42 -32.625 -11.125 1 98.31 92 VAL B CA 1
ATOM 3409 C C . VAL B 1 92 ? 3.805 -33.188 -10.812 1 98.31 92 VAL B C 1
ATOM 3411 O O . VAL B 1 92 ? 4.039 -34.375 -10.961 1 98.31 92 VAL B O 1
ATOM 3414 N N . ASP B 1 93 ? 4.688 -32.281 -10.492 1 97.88 93 ASP B N 1
ATOM 3415 C CA . ASP B 1 93 ? 6.027 -32.688 -10.078 1 97.88 93 ASP B CA 1
ATOM 3416 C C . ASP B 1 93 ? 6.621 -31.672 -9.102 1 97.88 93 ASP B C 1
ATOM 3418 O O . ASP B 1 93 ? 6.383 -30.469 -9.219 1 97.88 93 ASP B O 1
ATOM 3422 N N . LEU B 1 94 ? 7.266 -32.125 -8.109 1 97.31 94 LEU B N 1
ATOM 3423 C CA . LEU B 1 94 ? 8.188 -31.359 -7.266 1 97.31 94 LEU B CA 1
ATOM 3424 C C . LEU B 1 94 ? 9.57 -32.031 -7.258 1 97.31 94 LEU B C 1
ATOM 3426 O O . LEU B 1 94 ? 9.695 -33.219 -6.957 1 97.31 94 LEU B O 1
ATOM 3430 N N . THR B 1 95 ? 10.57 -31.234 -7.645 1 95 95 THR B N 1
ATOM 3431 C CA . THR B 1 95 ? 11.953 -31.703 -7.656 1 95 95 THR B CA 1
ATOM 3432 C C . THR B 1 95 ? 12.852 -30.734 -6.887 1 95 95 THR B C 1
ATOM 3434 O O . THR B 1 95 ? 12.688 -29.516 -6.977 1 95 95 THR B O 1
ATOM 3437 N N . TYR B 1 96 ? 13.719 -31.359 -6.102 1 95.88 96 TYR B N 1
ATOM 3438 C CA . TYR B 1 96 ? 14.758 -30.531 -5.512 1 95.88 96 TYR B CA 1
ATOM 3439 C C . TYR B 1 96 ? 15.852 -30.219 -6.531 1 95.88 96 TYR B C 1
ATOM 3441 O O . TYR B 1 96 ? 16.391 -31.125 -7.164 1 95.88 96 TYR B O 1
ATOM 3449 N N . CYS B 1 97 ? 16.109 -28.859 -6.688 1 94.5 97 CYS B N 1
ATOM 3450 C CA . CYS B 1 97 ? 16.969 -28.422 -7.777 1 94.5 97 CYS B CA 1
ATOM 3451 C C . CYS B 1 97 ? 18.047 -27.484 -7.266 1 94.5 97 CYS B C 1
ATOM 3453 O O . CYS B 1 97 ? 18.016 -27.062 -6.109 1 94.5 97 CYS B O 1
ATOM 3455 N N . ASN B 1 98 ? 19.047 -27.25 -8.094 1 92.06 98 ASN B N 1
ATOM 3456 C CA . ASN B 1 98 ? 20.125 -26.328 -7.816 1 92.06 98 ASN B CA 1
ATOM 3457 C C . ASN B 1 98 ? 20.359 -25.359 -8.977 1 92.06 98 ASN B C 1
ATOM 3459 O O . ASN B 1 98 ? 20.188 -25.734 -10.141 1 92.06 98 ASN B O 1
ATOM 3463 N N . ASN B 1 99 ? 20.688 -24.156 -8.562 1 91.25 99 ASN B N 1
ATOM 3464 C CA . ASN B 1 99 ? 21 -23.219 -9.633 1 91.25 99 ASN B CA 1
ATOM 3465 C C . ASN B 1 99 ? 22.25 -23.656 -10.398 1 91.25 99 ASN B C 1
ATOM 3467 O O . ASN B 1 99 ? 23.172 -24.219 -9.82 1 91.25 99 ASN B O 1
ATOM 3471 N N . THR B 1 100 ? 22.203 -23.375 -11.625 1 89.56 100 THR B N 1
ATOM 3472 C CA . THR B 1 100 ? 23.375 -23.625 -12.469 1 89.56 100 THR B CA 1
ATOM 3473 C C . THR B 1 100 ? 24.344 -22.453 -12.422 1 89.56 100 THR B C 1
ATOM 3475 O O . THR B 1 100 ? 24 -21.344 -12.852 1 89.56 100 THR B O 1
ATOM 3478 N N . ASP B 1 101 ? 25.531 -22.594 -11.883 1 87.25 101 ASP B N 1
ATOM 3479 C CA . ASP B 1 101 ? 26.625 -21.625 -11.875 1 87.25 101 ASP B CA 1
ATOM 3480 C C . ASP B 1 101 ? 26.188 -20.297 -11.258 1 87.25 101 ASP B C 1
ATOM 3482 O O . ASP B 1 101 ? 26.422 -19.234 -11.828 1 87.25 101 ASP B O 1
ATOM 3486 N N . GLY B 1 102 ? 25.469 -20.359 -10.25 1 85.56 102 GLY B N 1
ATOM 3487 C CA . GLY B 1 102 ? 25.062 -19.156 -9.531 1 85.56 102 GLY B CA 1
ATOM 3488 C C . GLY B 1 102 ? 23.953 -18.406 -10.234 1 85.56 102 GLY B C 1
ATOM 3489 O O . GLY B 1 102 ? 23.641 -17.266 -9.859 1 85.56 102 GLY B O 1
ATOM 3490 N N . SER B 1 103 ? 23.375 -19.062 -11.172 1 87.38 103 SER B N 1
ATOM 3491 C CA . SER B 1 103 ? 22.297 -18.422 -11.914 1 87.38 103 SER B CA 1
ATOM 3492 C C . SER B 1 103 ? 21.188 -17.938 -10.984 1 87.38 103 SER B C 1
ATOM 3494 O O . SER B 1 103 ? 20.891 -18.578 -9.977 1 87.38 103 SER B O 1
ATOM 3496 N N . GLY B 1 104 ? 20.562 -16.797 -11.266 1 88.56 104 GLY B N 1
ATOM 3497 C CA . GLY B 1 104 ? 19.547 -16.156 -10.438 1 88.56 104 GLY B CA 1
ATOM 3498 C C . GLY B 1 104 ? 20.125 -15.133 -9.484 1 88.56 104 GLY B C 1
ATOM 3499 O O . GLY B 1 104 ? 19.438 -14.18 -9.094 1 88.56 104 GLY B O 1
ATOM 3500 N N . PHE B 1 105 ? 21.359 -15.492 -9.023 1 88.69 105 PHE B N 1
ATOM 3501 C CA . PHE B 1 105 ? 22.016 -14.578 -8.094 1 88.69 105 PHE B CA 1
ATOM 3502 C C . PHE B 1 105 ? 22.859 -13.555 -8.844 1 88.69 105 PHE B C 1
ATOM 3504 O O . PHE B 1 105 ? 23.156 -12.477 -8.312 1 88.69 105 PHE B O 1
ATOM 3511 N N . ASP B 1 106 ? 23.25 -14.016 -10.055 1 85.06 106 ASP B N 1
ATOM 3512 C CA . ASP B 1 106 ? 24.016 -13.125 -10.914 1 85.06 106 ASP B CA 1
ATOM 3513 C C . ASP B 1 106 ? 23.141 -11.984 -11.445 1 85.06 106 ASP B C 1
ATOM 3515 O O . ASP B 1 106 ? 22.219 -12.211 -12.219 1 85.06 106 ASP B O 1
ATOM 3519 N N . ASN B 1 107 ? 23.484 -10.773 -11.094 1 82.56 107 ASN B N 1
ATOM 3520 C CA . ASN B 1 107 ? 22.656 -9.625 -11.445 1 82.56 107 ASN B CA 1
ATOM 3521 C C . ASN B 1 107 ? 22.969 -9.109 -12.844 1 82.56 107 ASN B C 1
ATOM 3523 O O . ASN B 1 107 ? 22.656 -7.969 -13.172 1 82.56 107 ASN B O 1
ATOM 3527 N N . GLY B 1 108 ? 23.625 -9.945 -13.617 1 86.94 108 GLY B N 1
ATOM 3528 C CA . GLY B 1 108 ? 23.766 -9.617 -15.031 1 86.94 108 GLY B CA 1
ATOM 3529 C C . GLY B 1 108 ? 22.453 -9.594 -15.781 1 86.94 108 GLY B C 1
ATOM 3530 O O . GLY B 1 108 ? 21.531 -10.344 -15.453 1 86.94 108 GLY B O 1
ATOM 3531 N N . LEU B 1 109 ? 22.391 -8.688 -16.719 1 90 109 LEU B N 1
ATOM 3532 C CA . LEU B 1 109 ? 21.188 -8.531 -17.516 1 90 109 LEU B CA 1
ATOM 3533 C C . LEU B 1 109 ? 21.312 -9.266 -18.844 1 90 109 LEU B C 1
ATOM 3535 O O . LEU B 1 109 ? 22.391 -9.273 -19.453 1 90 109 LEU B O 1
ATOM 3539 N N . PRO B 1 110 ? 20.312 -10.023 -19.328 1 95.12 110 PRO B N 1
ATOM 3540 C CA . PRO B 1 110 ? 18.984 -10.172 -18.703 1 95.12 110 PRO B CA 1
ATOM 3541 C C . PRO B 1 110 ? 18.938 -11.312 -17.688 1 95.12 110 PRO B C 1
ATOM 3543 O O . PRO B 1 110 ? 19.859 -12.125 -17.625 1 95.12 110 PRO B O 1
ATOM 3546 N N . LEU B 1 111 ? 17.844 -11.375 -16.906 1 96 111 LEU B N 1
ATOM 3547 C CA . LEU B 1 111 ? 17.625 -12.422 -15.914 1 96 111 LEU B CA 1
ATOM 3548 C C . LEU B 1 111 ? 17.766 -13.805 -16.547 1 96 111 LEU B C 1
ATOM 3550 O O . LEU B 1 111 ? 17.203 -14.07 -17.609 1 96 111 LEU B O 1
ATOM 3554 N N . ASN B 1 112 ? 18.469 -14.586 -15.867 1 95.25 112 ASN B N 1
ATOM 3555 C CA . ASN B 1 112 ? 18.578 -16 -16.172 1 95.25 112 ASN B CA 1
ATOM 3556 C C . ASN B 1 112 ? 18.672 -16.844 -14.914 1 95.25 112 ASN B C 1
ATOM 3558 O O . ASN B 1 112 ? 19.766 -17.109 -14.414 1 95.25 112 ASN B O 1
ATOM 3562 N N . ALA B 1 113 ? 17.609 -17.312 -14.469 1 96.5 113 ALA B N 1
ATOM 3563 C CA . ALA B 1 113 ? 17.547 -18.234 -13.336 1 96.5 113 ALA B CA 1
ATOM 3564 C C . ALA B 1 113 ? 17.391 -19.672 -13.82 1 96.5 113 ALA B C 1
ATOM 3566 O O . ALA B 1 113 ? 16.281 -20.203 -13.844 1 96.5 113 ALA B O 1
ATOM 3567 N N . ASP B 1 114 ? 18.531 -20.266 -14.086 1 95.88 114 ASP B N 1
ATOM 3568 C CA . ASP B 1 114 ? 18.594 -21.625 -14.609 1 95.88 114 ASP B CA 1
ATOM 3569 C C . ASP B 1 114 ? 18.875 -22.625 -13.492 1 95.88 114 ASP B C 1
ATOM 3571 O O . ASP B 1 114 ? 19.938 -22.594 -12.875 1 95.88 114 ASP B O 1
ATOM 3575 N N . TYR B 1 115 ? 18 -23.516 -13.281 1 95 115 TYR B N 1
ATOM 3576 C CA . TYR B 1 115 ? 18.109 -24.516 -12.234 1 95 115 TYR B CA 1
ATOM 3577 C C . TYR B 1 115 ? 18.047 -25.922 -12.828 1 95 115 TYR B C 1
ATOM 3579 O O . TYR B 1 115 ? 17.453 -26.828 -12.242 1 95 115 TYR B O 1
ATOM 3587 N N . GLY B 1 116 ? 18.594 -26.062 -14.008 1 93.94 116 GLY B N 1
ATOM 3588 C CA . GLY B 1 116 ? 18.641 -27.328 -14.703 1 93.94 116 GLY B CA 1
ATOM 3589 C C . GLY B 1 116 ? 17.422 -27.594 -15.562 1 93.94 116 GLY B C 1
ATOM 3590 O O . GLY B 1 116 ? 17.297 -27.062 -16.656 1 93.94 116 GLY B O 1
ATOM 3591 N N . THR B 1 117 ? 16.484 -28.375 -14.992 1 95.75 117 THR B N 1
ATOM 3592 C CA . THR B 1 117 ? 15.305 -28.734 -15.766 1 95.75 117 THR B CA 1
ATOM 3593 C C . THR B 1 117 ? 14.203 -27.688 -15.578 1 95.75 117 THR B C 1
ATOM 3595 O O . THR B 1 117 ? 13.141 -27.781 -16.203 1 95.75 117 THR B O 1
ATOM 3598 N N . TYR B 1 118 ? 14.469 -26.719 -14.742 1 97.12 118 TYR B N 1
ATOM 3599 C CA . TYR B 1 118 ? 13.555 -25.609 -14.508 1 97.12 118 TYR B CA 1
ATOM 3600 C C . TYR B 1 118 ? 14.25 -24.266 -14.734 1 97.12 118 TYR B C 1
ATOM 3602 O O . TYR B 1 118 ? 15.461 -24.156 -14.531 1 97.12 118 TYR B O 1
ATOM 3610 N N . ALA B 1 119 ? 13.453 -23.297 -15.156 1 97.19 119 ALA B N 1
ATOM 3611 C CA . ALA B 1 119 ? 14.07 -21.984 -15.281 1 97.19 119 ALA B CA 1
ATOM 3612 C C . ALA B 1 119 ? 13.008 -20.891 -15.336 1 97.19 119 ALA B C 1
ATOM 3614 O O . ALA B 1 119 ? 11.867 -21.141 -15.727 1 97.19 119 ALA B O 1
ATOM 3615 N N . PHE B 1 120 ? 13.406 -19.719 -14.867 1 97.81 120 PHE B N 1
ATOM 3616 C CA . PHE B 1 120 ? 12.812 -18.438 -15.203 1 97.81 120 PHE B CA 1
ATOM 3617 C C . PHE B 1 120 ? 13.844 -17.5 -15.812 1 97.81 120 PHE B C 1
ATOM 3619 O O . PHE B 1 120 ? 15.008 -17.5 -15.406 1 97.81 120 PHE B O 1
ATOM 3626 N N . GLY B 1 121 ? 13.422 -16.734 -16.734 1 97.19 121 GLY B N 1
ATOM 3627 C CA . GLY B 1 121 ? 14.336 -15.781 -17.328 1 97.19 121 GLY B CA 1
ATOM 3628 C C . GLY B 1 121 ? 13.633 -14.727 -18.156 1 97.19 121 GLY B C 1
ATOM 3629 O O . GLY B 1 121 ? 12.406 -14.656 -18.188 1 97.19 121 GLY B O 1
ATOM 3630 N N . SER B 1 122 ? 14.469 -13.852 -18.672 1 96.94 122 SER B N 1
ATOM 3631 C CA . SER B 1 122 ? 13.977 -12.773 -19.531 1 96.94 122 SER B CA 1
ATOM 3632 C C . SER B 1 122 ? 14.75 -12.727 -20.844 1 96.94 122 SER B C 1
ATOM 3634 O O . SER B 1 122 ? 15.914 -13.117 -20.906 1 96.94 122 SER B O 1
ATOM 3636 N N . THR B 1 123 ? 14.062 -12.305 -21.906 1 95.06 123 THR B N 1
ATOM 3637 C CA . THR B 1 123 ? 14.711 -12.102 -23.188 1 95.06 123 THR B CA 1
ATOM 3638 C C . THR B 1 123 ? 14.875 -10.609 -23.484 1 95.06 123 THR B C 1
ATOM 3640 O O . THR B 1 123 ? 15.312 -10.227 -24.578 1 95.06 123 THR B O 1
ATOM 3643 N N . SER B 1 124 ? 14.438 -9.805 -22.609 1 95.56 124 SER B N 1
ATOM 3644 C CA . SER B 1 124 ? 14.586 -8.359 -22.781 1 95.56 124 SER B CA 1
ATOM 3645 C C . SER B 1 124 ? 15.75 -7.824 -21.938 1 95.56 124 SER B C 1
ATOM 3647 O O . SER B 1 124 ? 16.062 -8.359 -20.875 1 95.56 124 SER B O 1
ATOM 3649 N N . ASP B 1 125 ? 16.25 -6.684 -22.328 1 94.75 125 ASP B N 1
ATOM 3650 C CA . ASP B 1 125 ? 17.422 -6.09 -21.703 1 94.75 125 ASP B CA 1
ATOM 3651 C C . ASP B 1 125 ? 17.109 -5.609 -20.281 1 94.75 125 ASP B C 1
ATOM 3653 O O . ASP B 1 125 ? 18 -5.547 -19.438 1 94.75 125 ASP B O 1
ATOM 3657 N N . ASP B 1 126 ? 15.938 -5.336 -20.047 1 93.25 126 ASP B N 1
ATOM 3658 C CA . ASP B 1 126 ? 15.578 -4.789 -18.734 1 93.25 126 ASP B CA 1
ATOM 3659 C C . ASP B 1 126 ? 15.203 -5.902 -17.75 1 93.25 126 ASP B C 1
ATOM 3661 O O . ASP B 1 126 ? 14.859 -5.633 -16.609 1 93.25 126 ASP B O 1
ATOM 3665 N N . SER B 1 127 ? 15.172 -7.16 -18.156 1 95.19 127 SER B N 1
ATOM 3666 C CA . SER B 1 127 ? 14.922 -8.359 -17.359 1 95.19 127 SER B CA 1
ATOM 3667 C C . SER B 1 127 ? 13.461 -8.445 -16.922 1 95.19 127 SER B C 1
ATOM 3669 O O . SER B 1 127 ? 13.109 -9.281 -16.094 1 95.19 127 SER B O 1
ATOM 3671 N N . VAL B 1 128 ? 12.562 -7.621 -17.5 1 95.06 128 VAL B N 1
ATOM 3672 C CA . VAL B 1 128 ? 11.203 -7.613 -16.984 1 95.06 128 VAL B CA 1
ATOM 3673 C C . VAL B 1 128 ? 10.203 -7.621 -18.141 1 95.06 128 VAL B C 1
ATOM 3675 O O . VAL B 1 128 ? 9.148 -8.25 -18.047 1 95.06 128 VAL B O 1
ATOM 3678 N N . SER B 1 129 ? 10.477 -7.043 -19.281 1 94.69 129 SER B N 1
ATOM 3679 C CA . SER B 1 129 ? 9.508 -6.75 -20.328 1 94.69 129 SER B CA 1
ATOM 3680 C C . SER B 1 129 ? 9.023 -8.023 -21.016 1 94.69 129 SER B C 1
ATOM 3682 O O . SER B 1 129 ? 7.863 -8.125 -21.406 1 94.69 129 SER B O 1
ATOM 3684 N N . THR B 1 130 ? 9.93 -8.938 -21.25 1 96.44 130 THR B N 1
ATOM 3685 C CA . THR B 1 130 ? 9.633 -10.258 -21.797 1 96.44 130 THR B CA 1
ATOM 3686 C C . THR B 1 130 ? 10.281 -11.352 -20.969 1 96.44 130 THR B C 1
ATOM 3688 O O . THR B 1 130 ? 11.484 -11.336 -20.734 1 96.44 130 THR B O 1
ATOM 3691 N N . MET B 1 131 ? 9.477 -12.305 -20.578 1 97.88 131 MET B N 1
ATOM 3692 C CA . MET B 1 131 ? 9.961 -13.344 -19.672 1 97.88 131 MET B CA 1
ATOM 3693 C C . MET B 1 131 ? 9.594 -14.734 -20.203 1 97.88 131 MET B C 1
ATOM 3695 O O . MET B 1 131 ? 8.758 -14.859 -21.109 1 97.88 131 MET B O 1
ATOM 3699 N N . TYR B 1 132 ? 10.258 -15.695 -19.641 1 98.5 132 TYR B N 1
ATOM 3700 C CA . TYR B 1 132 ? 9.945 -17.078 -19.984 1 98.5 132 TYR B CA 1
ATOM 3701 C C . TYR B 1 132 ? 10.133 -17.984 -18.766 1 98.5 132 TYR B C 1
ATOM 3703 O O . TYR B 1 132 ? 10.797 -17.609 -17.797 1 98.5 132 TYR B O 1
ATOM 3711 N N . THR B 1 133 ? 9.516 -19.109 -18.781 1 98.69 133 THR B N 1
ATOM 3712 C CA . THR B 1 133 ? 9.766 -20.219 -17.875 1 98.69 133 THR B CA 1
ATOM 3713 C C . THR B 1 133 ? 9.719 -21.547 -18.609 1 98.69 133 THR B C 1
ATOM 3715 O O . THR B 1 133 ? 8.984 -21.688 -19.594 1 98.69 133 THR B O 1
ATOM 3718 N N . TYR B 1 134 ? 10.484 -22.453 -18.172 1 98.31 134 TYR B N 1
ATOM 3719 C CA . TYR B 1 134 ? 10.297 -23.844 -18.594 1 98.31 134 TYR B CA 1
ATOM 3720 C C . TYR B 1 134 ? 10.391 -24.781 -17.406 1 98.31 134 TYR B C 1
ATOM 3722 O O . TYR B 1 134 ? 11.039 -24.484 -16.406 1 98.31 134 TYR B O 1
ATOM 3730 N N . ALA B 1 135 ? 9.711 -25.812 -17.438 1 98.56 135 ALA B N 1
ATOM 3731 C CA . ALA B 1 135 ? 9.727 -26.953 -16.531 1 98.56 135 ALA B CA 1
ATOM 3732 C C . ALA B 1 135 ? 9.766 -28.266 -17.312 1 98.56 135 ALA B C 1
ATOM 3734 O O . ALA B 1 135 ? 8.82 -28.594 -18.031 1 98.56 135 ALA B O 1
ATOM 3735 N N . HIS B 1 136 ? 10.812 -28.922 -17.234 1 97.31 136 HIS B N 1
ATOM 3736 C CA . HIS B 1 136 ? 11.023 -30.203 -17.891 1 97.31 136 HIS B CA 1
ATOM 3737 C C . HIS B 1 136 ? 11.25 -31.312 -16.859 1 97.31 136 HIS B C 1
ATOM 3739 O O . HIS B 1 136 ? 12.32 -31.922 -16.828 1 97.31 136 HIS B O 1
ATOM 3745 N N . PRO B 1 137 ? 10.133 -31.516 -16.266 1 91.75 137 PRO B N 1
ATOM 3746 C CA . PRO B 1 137 ? 10.32 -32.625 -15.32 1 91.75 137 PRO B CA 1
ATOM 3747 C C . PRO B 1 137 ? 10.5 -33.969 -16.016 1 91.75 137 PRO B C 1
ATOM 3749 O O . PRO B 1 137 ? 10.117 -34.125 -17.188 1 91.75 137 PRO B O 1
ATOM 3752 N N . GLU B 1 138 ? 11.461 -34.844 -15.672 1 85.19 138 GLU B N 1
ATOM 3753 C CA . GLU B 1 138 ? 11.594 -36.188 -16.234 1 85.19 138 GLU B CA 1
ATOM 3754 C C . GLU B 1 138 ? 10.328 -37 -16 1 85.19 138 GLU B C 1
ATOM 3756 O O . GLU B 1 138 ? 10.383 -38.125 -15.461 1 85.19 138 GLU B O 1
ATOM 3761 N N . LYS B 1 139 ? 9.148 -36.375 -16.422 1 90.69 139 LYS B N 1
ATOM 3762 C CA . LYS B 1 139 ? 7.816 -36.969 -16.312 1 90.69 139 LYS B CA 1
ATOM 3763 C C . LYS B 1 139 ? 7.062 -36.875 -17.641 1 90.69 139 LYS B C 1
ATOM 3765 O O . LYS B 1 139 ? 7.676 -36.719 -18.703 1 90.69 139 LYS B O 1
ATOM 3770 N N . SER B 1 140 ? 5.793 -37.094 -17.656 1 95 140 SER B N 1
ATOM 3771 C CA . SER B 1 140 ? 4.992 -37.188 -18.859 1 95 140 SER B CA 1
ATOM 3772 C C . SER B 1 140 ? 4.453 -35.812 -19.281 1 95 140 SER B C 1
ATOM 3774 O O . SER B 1 140 ? 3.488 -35.719 -20.047 1 95 140 SER B O 1
ATOM 3776 N N . PHE B 1 141 ? 5.012 -34.812 -18.672 1 98.31 141 PHE B N 1
ATOM 3777 C CA . PHE B 1 141 ? 4.586 -33.469 -19.094 1 98.31 141 PHE B CA 1
ATOM 3778 C C . PHE B 1 141 ? 5.75 -32.5 -19.047 1 98.31 141 PHE B C 1
ATOM 3780 O O . PHE B 1 141 ? 6.77 -32.75 -18.406 1 98.31 141 PHE B O 1
ATOM 3787 N N . SER B 1 142 ? 5.645 -31.375 -19.766 1 98.5 142 SER B N 1
ATOM 3788 C CA . SER B 1 142 ? 6.598 -30.266 -19.703 1 98.5 142 SER B CA 1
ATOM 3789 C C . SER B 1 142 ? 5.934 -28.938 -20.062 1 98.5 142 SER B C 1
ATOM 3791 O O . SER B 1 142 ? 4.84 -28.922 -20.625 1 98.5 142 SER B O 1
ATOM 3793 N N . ILE B 1 143 ? 6.539 -27.891 -19.672 1 98.81 143 ILE B N 1
ATOM 3794 C CA . ILE B 1 143 ? 6.082 -26.516 -19.859 1 98.81 143 ILE B CA 1
ATOM 3795 C C . ILE B 1 143 ? 7.184 -25.688 -20.516 1 98.81 143 ILE B C 1
ATOM 3797 O O . ILE B 1 143 ? 8.344 -25.766 -20.109 1 98.81 143 ILE B O 1
ATOM 3801 N N . ASP B 1 144 ? 6.938 -25.016 -21.578 1 98.88 144 ASP B N 1
ATOM 3802 C CA . ASP B 1 144 ? 7.773 -24 -22.219 1 98.88 144 ASP B CA 1
ATOM 3803 C C . ASP B 1 144 ? 6.957 -22.766 -22.594 1 98.88 144 ASP B C 1
ATOM 3805 O O . ASP B 1 144 ? 6.336 -22.719 -23.656 1 98.88 144 ASP B O 1
ATOM 3809 N N . LEU B 1 145 ? 7.031 -21.797 -21.734 1 98.88 145 LEU B N 1
ATOM 3810 C CA . LEU B 1 145 ? 6.16 -20.641 -21.938 1 98.88 145 LEU B CA 1
ATOM 3811 C C . LEU B 1 145 ? 6.965 -19.344 -21.922 1 98.88 145 LEU B C 1
ATOM 3813 O O . LEU B 1 145 ? 8.023 -19.266 -21.297 1 98.88 145 LEU B O 1
ATOM 3817 N N . GLU B 1 146 ? 6.5 -18.375 -22.625 1 98.62 146 GLU B N 1
ATOM 3818 C CA . GLU B 1 146 ? 6.98 -17 -22.609 1 98.62 146 GLU B CA 1
ATOM 3819 C C . GLU B 1 146 ? 5.82 -16.016 -22.516 1 98.62 146 GLU B C 1
ATOM 3821 O O . GLU B 1 146 ? 4.711 -16.297 -22.969 1 98.62 146 GLU B O 1
ATOM 3826 N N . TRP B 1 147 ? 6.039 -14.859 -21.891 1 98 147 TRP B N 1
ATOM 3827 C CA . TRP B 1 147 ? 4.996 -13.844 -21.797 1 98 147 TRP B CA 1
ATOM 3828 C C . TRP B 1 147 ? 5.598 -12.438 -21.844 1 98 147 TRP B C 1
ATOM 3830 O O . TRP B 1 147 ? 6.785 -12.258 -21.562 1 98 147 TRP B O 1
ATOM 3840 N N . ASN B 1 148 ? 4.797 -11.508 -22.234 1 95.44 148 ASN B N 1
ATOM 3841 C CA . ASN B 1 148 ? 5.113 -10.086 -22.219 1 95.44 148 ASN B CA 1
ATOM 3842 C C . ASN B 1 148 ? 4.441 -9.375 -21.047 1 95.44 148 ASN B C 1
ATOM 3844 O O . ASN B 1 148 ? 3.398 -9.82 -20.562 1 95.44 148 ASN B O 1
ATOM 3848 N N . LEU B 1 149 ? 5.109 -8.359 -20.594 1 92.75 149 LEU B N 1
ATOM 3849 C CA . LEU B 1 149 ? 4.492 -7.555 -19.547 1 92.75 149 LEU B CA 1
ATOM 3850 C C . LEU B 1 149 ? 3.443 -6.613 -20.125 1 92.75 149 LEU B C 1
ATOM 3852 O O . LEU B 1 149 ? 3.598 -5.391 -20.047 1 92.75 149 LEU B O 1
ATOM 3856 N N . THR B 1 150 ? 2.363 -7.195 -20.562 1 92.38 150 THR B N 1
ATOM 3857 C CA . THR B 1 150 ? 1.303 -6.445 -21.219 1 92.38 150 THR B CA 1
ATOM 3858 C C . THR B 1 150 ? 0.159 -6.152 -20.266 1 92.38 150 THR B C 1
ATOM 3860 O O . THR B 1 150 ? -0.938 -5.785 -20.688 1 92.38 150 THR B O 1
ATOM 3863 N N . SER B 1 151 ? 0.353 -6.426 -19.047 1 92.62 151 SER B N 1
ATOM 3864 C CA . SER B 1 151 ? -0.64 -6.168 -18 1 92.62 151 SER B CA 1
ATOM 3865 C C . SER B 1 151 ? -0.1 -5.207 -16.953 1 92.62 151 SER B C 1
ATOM 3867 O O . SER B 1 151 ? 1.106 -5.168 -16.703 1 92.62 151 SER B O 1
ATOM 3869 N N . ARG B 1 152 ? -1.051 -4.465 -16.391 1 93.12 152 ARG B N 1
ATOM 3870 C CA . ARG B 1 152 ? -0.646 -3.598 -15.289 1 93.12 152 ARG B CA 1
ATOM 3871 C C . ARG B 1 152 ? -0.143 -4.418 -14.109 1 93.12 152 ARG B C 1
ATOM 3873 O O . ARG B 1 152 ? -0.696 -5.477 -13.797 1 93.12 152 ARG B O 1
ATOM 3880 N N . VAL B 1 153 ? 0.81 -3.881 -13.516 1 95.88 153 VAL B N 1
ATOM 3881 C CA . VAL B 1 153 ? 1.476 -4.57 -12.414 1 95.88 153 VAL B CA 1
ATOM 3882 C C . VAL B 1 153 ? 0.53 -4.668 -11.219 1 95.88 153 VAL B C 1
ATOM 3884 O O . VAL B 1 153 ? -0.328 -3.805 -11.023 1 95.88 153 VAL B O 1
ATOM 3887 N N . MET B 1 154 ? 0.601 -5.754 -10.555 1 97.06 154 MET B N 1
ATOM 3888 C CA . MET B 1 154 ? 0.031 -5.918 -9.219 1 97.06 154 MET B CA 1
ATOM 3889 C C . MET B 1 154 ? 1.071 -5.629 -8.148 1 97.06 154 MET B C 1
ATOM 3891 O O . MET B 1 154 ? 2.076 -6.336 -8.039 1 97.06 154 MET B O 1
ATOM 3895 N N . LEU B 1 155 ? 0.854 -4.543 -7.445 1 96.12 155 LEU B N 1
ATOM 3896 C CA . LEU B 1 155 ? 1.67 -4.219 -6.277 1 96.12 155 LEU B CA 1
ATOM 3897 C C . LEU B 1 155 ? 0.938 -4.566 -4.988 1 96.12 155 LEU B C 1
ATOM 3899 O O . LEU B 1 155 ? 0.152 -3.768 -4.477 1 96.12 155 LEU B O 1
ATOM 3903 N N . ASN B 1 156 ? 1.262 -5.766 -4.48 1 96.62 156 ASN B N 1
ATOM 3904 C CA . ASN B 1 156 ? 0.584 -6.18 -3.256 1 96.62 156 ASN B CA 1
ATOM 3905 C C . ASN B 1 156 ? 0.794 -5.172 -2.131 1 96.62 156 ASN B C 1
ATOM 3907 O O . ASN B 1 156 ? 1.894 -4.637 -1.966 1 96.62 156 ASN B O 1
ATOM 3911 N N . GLY B 1 157 ? -0.294 -4.926 -1.361 1 94.5 157 GLY B N 1
ATOM 3912 C CA . GLY B 1 157 ? -0.243 -3.963 -0.274 1 94.5 157 GLY B CA 1
ATOM 3913 C C . GLY B 1 157 ? -0.237 -2.523 -0.751 1 94.5 157 GLY B C 1
ATOM 3914 O O . GLY B 1 157 ? -0.179 -1.596 0.058 1 94.5 157 GLY B O 1
ATOM 3915 N N . GLY B 1 158 ? -0.304 -2.32 -1.999 1 94 158 GLY B N 1
ATOM 3916 C CA . GLY B 1 158 ? -0.343 -0.985 -2.572 1 94 158 GLY B CA 1
ATOM 3917 C C . GLY B 1 158 ? 1.004 -0.52 -3.094 1 94 158 GLY B C 1
ATOM 3918 O O . GLY B 1 158 ? 1.071 0.322 -3.99 1 94 158 GLY B O 1
ATOM 3919 N N . GLY B 1 159 ? 2.08 -1.143 -2.572 1 92.06 159 GLY B N 1
ATOM 3920 C CA . GLY B 1 159 ? 3.404 -0.666 -2.932 1 92.06 159 GLY B CA 1
ATOM 3921 C C . GLY B 1 159 ? 4.336 -1.774 -3.383 1 92.06 159 GLY B C 1
ATOM 3922 O O . GLY B 1 159 ? 5.445 -1.51 -3.85 1 92.06 159 GLY B O 1
ATOM 3923 N N . GLY B 1 160 ? 3.871 -3.01 -3.217 1 93.94 160 GLY B N 1
ATOM 3924 C CA . GLY B 1 160 ? 4.656 -4.133 -3.703 1 93.94 160 GLY B CA 1
ATOM 3925 C C . GLY B 1 160 ? 5.539 -4.75 -2.635 1 93.94 160 GLY B C 1
ATOM 3926 O O . GLY B 1 160 ? 6.406 -5.57 -2.939 1 93.94 160 GLY B O 1
ATOM 3927 N N . ILE B 1 161 ? 5.379 -4.285 -1.42 1 92.5 161 ILE B N 1
ATOM 3928 C CA . ILE B 1 161 ? 6.027 -4.902 -0.27 1 92.5 161 ILE B CA 1
ATOM 3929 C C . ILE B 1 161 ? 4.98 -5.266 0.78 1 92.5 161 ILE B C 1
ATOM 3931 O O . ILE B 1 161 ? 4.07 -4.48 1.053 1 92.5 161 ILE B O 1
ATOM 3935 N N . ILE B 1 162 ? 5.102 -6.457 1.333 1 92.38 162 ILE B N 1
ATOM 3936 C CA . ILE B 1 162 ? 4.172 -6.914 2.357 1 92.38 162 ILE B CA 1
ATOM 3937 C C . ILE B 1 162 ? 4.945 -7.449 3.559 1 92.38 162 ILE B C 1
ATOM 3939 O O . ILE B 1 162 ? 6.059 -7.957 3.41 1 92.38 162 ILE B O 1
ATOM 3943 N N . PRO B 1 163 ? 4.422 -7.348 4.734 1 89 163 PRO B N 1
ATOM 3944 C CA . PRO B 1 163 ? 5.102 -7.844 5.934 1 89 163 PRO B CA 1
ATOM 3945 C C . PRO B 1 163 ? 4.902 -9.344 6.145 1 89 163 PRO B C 1
ATOM 3947 O O . PRO B 1 163 ? 4.391 -9.758 7.188 1 89 163 PRO B O 1
ATOM 3950 N N . PHE B 1 164 ? 5.391 -10.18 5.266 1 87.75 164 PHE B N 1
ATOM 3951 C CA . PHE B 1 164 ? 5.211 -11.617 5.137 1 87.75 164 PHE B CA 1
ATOM 3952 C C . PHE B 1 164 ? 6.035 -12.367 6.176 1 87.75 164 PHE B C 1
ATOM 3954 O O . PHE B 1 164 ? 6.207 -13.586 6.082 1 87.75 164 PHE B O 1
ATOM 3961 N N . GLY B 1 165 ? 6.445 -11.914 7.336 1 76.75 165 GLY B N 1
ATOM 3962 C CA . GLY B 1 165 ? 7.219 -12.555 8.391 1 76.75 165 GLY B CA 1
ATOM 3963 C C . GLY B 1 165 ? 7.801 -11.57 9.383 1 76.75 165 GLY B C 1
ATOM 3964 O O . GLY B 1 165 ? 7.344 -10.43 9.477 1 76.75 165 GLY B O 1
ATOM 3965 N N . SER B 1 166 ? 8.578 -12.398 10.305 1 64.19 166 SER B N 1
ATOM 3966 C CA . SER B 1 166 ? 9.094 -11.602 11.414 1 64.19 166 SER B CA 1
ATOM 3967 C C . SER B 1 166 ? 9.914 -10.414 10.906 1 64.19 166 SER B C 1
ATOM 3969 O O . SER B 1 166 ? 10.398 -10.43 9.773 1 64.19 166 SER B O 1
ATOM 3971 N N . VAL B 1 167 ? 10.195 -9.43 11.75 1 56.69 167 VAL B N 1
ATOM 3972 C CA . VAL B 1 167 ? 10.836 -8.125 11.617 1 56.69 167 VAL B CA 1
ATOM 3973 C C . VAL B 1 167 ? 12.18 -8.281 10.914 1 56.69 167 VAL B C 1
ATOM 3975 O O . VAL B 1 167 ? 12.828 -9.328 11.031 1 56.69 167 VAL B O 1
ATOM 3978 N N . PRO B 1 168 ? 12.578 -7.562 10.125 1 55.28 168 PRO B N 1
ATOM 3979 C CA . PRO B 1 168 ? 12.102 -6.273 9.617 1 55.28 168 PRO B CA 1
ATOM 3980 C C . PRO B 1 168 ? 11.016 -6.422 8.562 1 55.28 168 PRO B C 1
ATOM 3982 O O . PRO B 1 168 ? 10.656 -7.543 8.188 1 55.28 168 PRO B O 1
ATOM 3985 N N . ILE B 1 169 ? 10.305 -5.473 7.863 1 56.31 169 ILE B N 1
ATOM 3986 C CA . ILE B 1 169 ? 9.242 -5.102 6.934 1 56.31 169 ILE B CA 1
ATOM 3987 C C . ILE B 1 169 ? 9.43 -5.844 5.613 1 56.31 169 ILE B C 1
ATOM 3989 O O . ILE B 1 169 ? 10.023 -5.312 4.672 1 56.31 169 ILE B O 1
ATOM 3993 N N . ASN B 1 170 ? 8.992 -7.34 5.363 1 68.06 170 ASN B N 1
ATOM 3994 C CA . ASN B 1 170 ? 10.109 -7.5 4.441 1 68.06 170 ASN B CA 1
ATOM 3995 C C . ASN B 1 170 ? 9.711 -8.297 3.201 1 68.06 170 ASN B C 1
ATOM 3997 O O . ASN B 1 170 ? 10.133 -7.98 2.09 1 68.06 170 ASN B O 1
ATOM 4001 N N . ALA B 1 171 ? 8.852 -8.789 2.486 1 89.38 171 ALA B N 1
ATOM 4002 C CA . ALA B 1 171 ? 9 -9.461 1.199 1 89.38 171 ALA B CA 1
ATOM 4003 C C . ALA B 1 171 ? 8.492 -8.578 0.06 1 89.38 171 ALA B C 1
ATOM 4005 O O . ALA B 1 171 ? 7.453 -7.934 0.182 1 89.38 171 ALA B O 1
ATOM 4006 N N . THR B 1 172 ? 9.32 -8.383 -0.977 1 91.88 172 THR B N 1
ATOM 4007 C CA . THR B 1 172 ? 8.742 -7.859 -2.209 1 91.88 172 THR B CA 1
ATOM 4008 C C . THR B 1 172 ? 7.641 -8.781 -2.725 1 91.88 172 THR B C 1
ATOM 4010 O O . THR B 1 172 ? 7.73 -10.008 -2.568 1 91.88 172 THR B O 1
ATOM 4013 N N . GLU B 1 173 ? 6.59 -8.273 -3.133 1 95.56 173 GLU B N 1
ATOM 4014 C CA . GLU B 1 173 ? 5.496 -9.055 -3.711 1 95.56 173 GLU B CA 1
ATOM 4015 C C . GLU B 1 173 ? 4.805 -8.281 -4.828 1 95.56 173 GLU B C 1
ATOM 4017 O O . GLU B 1 173 ? 3.801 -7.602 -4.594 1 95.56 173 GLU B O 1
ATOM 4022 N N . TRP B 1 174 ? 5.309 -8.438 -6.039 1 95.81 174 TRP B N 1
ATOM 4023 C CA . TRP B 1 174 ? 4.691 -7.824 -7.215 1 95.81 174 TRP B CA 1
ATOM 4024 C C . TRP B 1 174 ? 4.488 -8.852 -8.32 1 95.81 174 TRP B C 1
ATOM 4026 O O . TRP B 1 174 ? 5.051 -9.953 -8.266 1 95.81 174 TRP B O 1
ATOM 4036 N N . GLY B 1 175 ? 3.641 -8.5 -9.242 1 94.81 175 GLY B N 1
ATOM 4037 C CA . GLY B 1 175 ? 3.41 -9.445 -10.328 1 94.81 175 GLY B CA 1
ATOM 4038 C C . GLY B 1 175 ? 2.73 -8.828 -11.531 1 94.81 175 GLY B C 1
ATOM 4039 O O . GLY B 1 175 ? 2.32 -7.664 -11.484 1 94.81 175 GLY B O 1
ATOM 4040 N N . ILE B 1 176 ? 2.777 -9.555 -12.586 1 95.12 176 ILE B N 1
ATOM 4041 C CA . ILE B 1 176 ? 1.985 -9.258 -13.773 1 95.12 176 ILE B CA 1
ATOM 4042 C C . ILE B 1 176 ? 0.794 -10.211 -13.852 1 95.12 176 ILE B C 1
ATOM 4044 O O . ILE B 1 176 ? 0.965 -11.438 -13.82 1 95.12 176 ILE B O 1
ATOM 4048 N N . THR B 1 177 ? -0.342 -9.719 -14.047 1 96.31 177 THR B N 1
ATOM 4049 C CA . THR B 1 177 ? -1.53 -10.516 -13.758 1 96.31 177 THR B CA 1
ATOM 4050 C C . THR B 1 177 ? -2.031 -11.219 -15.016 1 96.31 177 THR B C 1
ATOM 4052 O O . THR B 1 177 ? -2.57 -12.32 -14.945 1 96.31 177 THR B O 1
ATOM 4055 N N . ASN B 1 178 ? -1.93 -10.555 -16.156 1 97 178 ASN B N 1
ATOM 4056 C CA . ASN B 1 178 ? -2.504 -11.102 -17.391 1 97 178 ASN B CA 1
ATOM 4057 C C . ASN B 1 178 ? -1.571 -10.898 -18.578 1 97 178 ASN B C 1
ATOM 4059 O O . ASN B 1 178 ? -1.997 -10.422 -19.625 1 97 178 ASN B O 1
ATOM 4063 N N . GLY B 1 179 ? -0.389 -11.336 -18.422 1 97.44 179 GLY B N 1
ATOM 4064 C CA . GLY B 1 179 ? 0.541 -11.18 -19.531 1 97.44 179 GLY B CA 1
ATOM 4065 C C . GLY B 1 179 ? 0.223 -12.086 -20.703 1 97.44 179 GLY B C 1
ATOM 4066 O O . GLY B 1 179 ? -0.087 -13.266 -20.516 1 97.44 179 GLY B O 1
ATOM 4067 N N . ARG B 1 180 ? 0.279 -11.508 -21.891 1 98.19 180 ARG B N 1
ATOM 4068 C CA . ARG B 1 180 ? 0.069 -12.312 -23.078 1 98.19 180 ARG B CA 1
ATOM 4069 C C . ARG B 1 180 ? 1.092 -13.445 -23.172 1 98.19 180 ARG B C 1
ATOM 4071 O O . ARG B 1 180 ? 2.295 -13.211 -23.047 1 98.19 180 ARG B O 1
ATOM 4078 N N . THR B 1 181 ? 0.63 -14.648 -23.406 1 98.62 181 THR B N 1
ATOM 4079 C CA . THR B 1 181 ? 1.45 -15.844 -23.234 1 98.62 181 THR B CA 1
ATOM 4080 C C . THR B 1 181 ? 1.538 -16.625 -24.531 1 98.62 181 THR B C 1
ATOM 4082 O O . THR B 1 181 ? 0.543 -16.781 -25.25 1 98.62 181 THR B O 1
ATOM 4085 N N . ALA B 1 182 ? 2.699 -17.094 -24.797 1 98.81 182 ALA B N 1
ATOM 4086 C CA . ALA B 1 182 ? 2.986 -17.984 -25.938 1 98.81 182 ALA B CA 1
ATOM 4087 C C . ALA B 1 182 ? 3.82 -19.172 -25.484 1 98.81 182 ALA B C 1
ATOM 4089 O O . ALA B 1 182 ? 4.223 -19.266 -24.328 1 98.81 182 ALA B O 1
ATOM 4090 N N . GLY B 1 183 ? 4.043 -20.125 -26.438 1 98.94 183 GLY B N 1
ATOM 4091 C CA . GLY B 1 183 ? 4.848 -21.312 -26.156 1 98.94 183 GLY B CA 1
ATOM 4092 C C . GLY B 1 183 ? 4.086 -22.609 -26.328 1 98.94 183 GLY B C 1
ATOM 4093 O O . GLY B 1 183 ? 3.248 -22.719 -27.234 1 98.94 183 GLY B O 1
ATOM 4094 N N . THR B 1 184 ? 4.566 -23.578 -25.5 1 98.88 184 THR B N 1
ATOM 4095 C CA . THR B 1 184 ? 3.971 -24.906 -25.625 1 98.88 184 THR B CA 1
ATOM 4096 C C . THR B 1 184 ? 3.922 -25.609 -24.281 1 98.88 184 THR B C 1
ATOM 4098 O O . THR B 1 184 ? 4.68 -25.281 -23.375 1 98.88 184 THR B O 1
ATOM 4101 N N . ILE B 1 185 ? 2.996 -26.5 -24.219 1 98.88 185 ILE B N 1
ATOM 4102 C CA . ILE B 1 185 ? 3.033 -27.531 -23.188 1 98.88 185 ILE B CA 1
ATOM 4103 C C . ILE B 1 185 ? 3.029 -28.922 -23.844 1 98.88 185 ILE B C 1
ATOM 4105 O O . ILE B 1 185 ? 2.572 -29.078 -24.969 1 98.88 185 ILE B O 1
ATOM 4109 N N . THR B 1 186 ? 3.592 -29.797 -23.156 1 98.69 186 THR B N 1
ATOM 4110 C CA . THR B 1 186 ? 3.59 -31.188 -23.625 1 98.69 186 THR B CA 1
ATOM 4111 C C . THR B 1 186 ? 2.941 -32.094 -22.609 1 98.69 186 THR B C 1
ATOM 4113 O O . THR B 1 186 ? 3.271 -32.062 -21.422 1 98.69 186 THR B O 1
ATOM 4116 N N . LEU B 1 187 ? 1.995 -32.875 -23.047 1 98.38 187 LEU B N 1
ATOM 4117 C CA . LEU B 1 187 ? 1.299 -33.844 -22.234 1 98.38 187 LEU B CA 1
ATOM 4118 C C . LEU B 1 187 ? 1.327 -35.219 -22.891 1 98.38 187 LEU B C 1
ATOM 4120 O O . LEU B 1 187 ? 0.793 -35.406 -23.984 1 98.38 187 LEU B O 1
ATOM 4124 N N . ASN B 1 188 ? 1.944 -36.219 -22.219 1 97.12 188 ASN B N 1
ATOM 4125 C CA . ASN B 1 188 ? 2.018 -37.594 -22.75 1 97.12 188 ASN B CA 1
ATOM 4126 C C . ASN B 1 188 ? 2.527 -37.594 -24.188 1 97.12 188 ASN B C 1
ATOM 4128 O O . ASN B 1 188 ? 1.886 -38.188 -25.062 1 97.12 188 ASN B O 1
ATOM 4132 N N . ASN B 1 189 ? 3.498 -36.906 -24.375 1 95.06 189 ASN B N 1
ATOM 4133 C CA . ASN B 1 189 ? 4.242 -36.844 -25.625 1 95.06 189 ASN B CA 1
ATOM 4134 C C . ASN B 1 189 ? 3.484 -36.094 -26.703 1 95.06 189 ASN B C 1
ATOM 4136 O O . ASN B 1 189 ? 3.832 -36.156 -27.875 1 95.06 189 ASN B O 1
ATOM 4140 N N . LYS B 1 190 ? 2.48 -35.5 -26.344 1 97.44 190 LYS B N 1
ATOM 4141 C CA . LYS B 1 190 ? 1.805 -34.594 -27.281 1 97.44 190 LYS B CA 1
ATOM 4142 C C . LYS B 1 190 ? 2.107 -33.125 -26.953 1 97.44 190 LYS B C 1
ATOM 4144 O O . LYS B 1 190 ? 1.8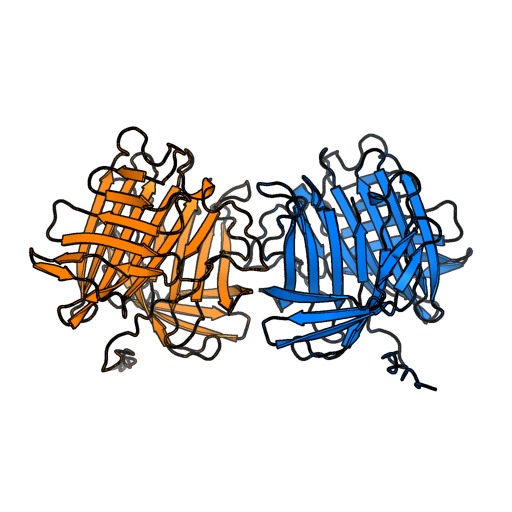78 -32.688 -25.844 1 97.44 190 LYS B O 1
ATOM 4149 N N . THR B 1 191 ? 2.582 -32.5 -27.953 1 98.5 191 THR B N 1
ATOM 4150 C CA . THR B 1 191 ? 2.887 -31.094 -27.781 1 98.5 191 THR B CA 1
ATOM 4151 C C . THR B 1 191 ? 1.694 -30.234 -28.188 1 98.5 191 THR B C 1
ATOM 4153 O O . THR B 1 191 ? 1.115 -30.422 -29.25 1 98.5 191 THR B O 1
ATOM 4156 N N . ILE B 1 192 ? 1.324 -29.344 -27.359 1 98.75 192 ILE B N 1
ATOM 4157 C CA . ILE B 1 192 ? 0.195 -28.453 -27.547 1 98.75 192 ILE B CA 1
ATOM 4158 C C . ILE B 1 192 ? 0.694 -27 -27.609 1 98.75 192 ILE B C 1
ATOM 4160 O O . ILE B 1 192 ? 1.36 -26.531 -26.703 1 98.75 192 ILE B O 1
ATOM 4164 N N . SER B 1 193 ? 0.326 -26.281 -28.703 1 98.88 193 SER B N 1
ATOM 4165 C CA . SER B 1 193 ? 0.699 -24.891 -28.844 1 98.88 193 SER B CA 1
ATOM 4166 C C . SER B 1 193 ? -0.289 -23.969 -28.141 1 98.88 193 SER B C 1
ATOM 4168 O O . SER B 1 193 ? -1.498 -24.219 -28.156 1 98.88 193 SER B O 1
ATOM 4170 N N . VAL B 1 194 ? 0.214 -22.922 -27.578 1 98.88 194 VAL B N 1
ATOM 4171 C CA . VAL B 1 194 ? -0.594 -21.938 -26.844 1 98.88 194 VAL B CA 1
ATOM 4172 C C . VAL B 1 194 ? -1.262 -20.984 -27.828 1 98.88 194 VAL B C 1
ATOM 4174 O O . VAL B 1 194 ? -0.605 -20.438 -28.719 1 98.88 194 VAL B O 1
ATOM 4177 N N . ASP B 1 195 ? -2.525 -20.797 -27.688 1 98.56 195 ASP B N 1
ATOM 4178 C CA . ASP B 1 195 ? -3.229 -19.703 -28.375 1 98.56 195 ASP B CA 1
ATOM 4179 C C . ASP B 1 195 ? -2.977 -18.375 -27.672 1 98.56 195 ASP B C 1
ATOM 4181 O O . ASP B 1 195 ? -3.617 -18.062 -26.672 1 98.56 195 ASP B O 1
ATOM 4185 N N . THR B 1 196 ? -2.203 -17.562 -28.266 1 98.19 196 THR B N 1
ATOM 4186 C CA . THR B 1 196 ? -1.686 -16.344 -27.625 1 98.19 196 THR B CA 1
ATOM 4187 C C . THR B 1 196 ? -2.801 -15.328 -27.422 1 98.19 196 THR B C 1
ATOM 4189 O O . THR B 1 196 ? -2.684 -14.438 -26.578 1 98.19 196 THR B O 1
ATOM 4192 N N . SER B 1 197 ? -3.859 -15.445 -28.156 1 97.19 197 SER B N 1
ATOM 4193 C CA . SER B 1 197 ? -4.949 -14.477 -28.062 1 97.19 197 SER B CA 1
ATOM 4194 C C . SER B 1 197 ? -5.887 -14.812 -26.906 1 97.19 197 SER B C 1
ATOM 4196 O O . SER B 1 197 ? -6.676 -13.969 -26.484 1 97.19 197 SER B O 1
ATOM 4198 N N . ASN B 1 198 ? -5.812 -16.078 -26.469 1 97.31 198 ASN B N 1
ATOM 4199 C CA . ASN B 1 198 ? -6.723 -16.547 -25.422 1 97.31 198 ASN B CA 1
ATOM 4200 C C . ASN B 1 198 ? -5.973 -17.266 -24.297 1 97.31 198 ASN B C 1
ATOM 4202 O O . ASN B 1 198 ? -6.398 -18.328 -23.844 1 97.31 198 ASN B O 1
ATOM 4206 N N . SER B 1 199 ? -4.844 -16.719 -23.953 1 98.38 199 SER B N 1
ATOM 4207 C CA . SER B 1 199 ? -4.027 -17.234 -22.859 1 98.38 199 SER B CA 1
ATOM 4208 C C . SER B 1 199 ? -3.289 -16.109 -22.141 1 98.38 199 SER B C 1
ATOM 4210 O O . SER B 1 199 ? -2.904 -15.117 -22.766 1 98.38 199 SER B O 1
ATOM 4212 N N . PHE B 1 200 ? -3.102 -16.281 -20.875 1 98.44 200 PHE B N 1
ATOM 4213 C CA . PHE B 1 200 ? -2.318 -15.297 -20.141 1 98.44 200 PHE B CA 1
ATOM 4214 C C . PHE B 1 200 ? -1.584 -15.945 -18.969 1 98.44 200 PHE B C 1
ATOM 4216 O O . PHE B 1 200 ? -1.926 -17.047 -18.562 1 98.44 200 PHE B O 1
ATOM 4223 N N . THR B 1 201 ? -0.577 -15.234 -18.516 1 98.69 201 THR B N 1
ATOM 4224 C CA . THR B 1 201 ? 0.23 -15.648 -17.375 1 98.69 201 THR B CA 1
ATOM 4225 C C . THR B 1 201 ? 0.159 -14.617 -16.25 1 98.69 201 THR B C 1
ATOM 4227 O O . THR B 1 201 ? 0.222 -13.414 -16.5 1 98.69 201 THR B O 1
ATOM 4230 N N . TRP B 1 202 ? -0.133 -15.07 -15.062 1 98.56 202 TRP B N 1
ATOM 4231 C CA . TRP B 1 202 ? 0.216 -14.328 -13.859 1 98.56 202 TRP B CA 1
ATOM 4232 C C . TRP B 1 202 ? 1.616 -14.695 -13.383 1 98.56 202 TRP B C 1
ATOM 4234 O O . TRP B 1 202 ? 1.864 -15.836 -12.984 1 98.56 202 TRP B O 1
ATOM 4244 N N . TYR B 1 203 ? 2.496 -13.773 -13.516 1 98.38 203 TYR B N 1
ATOM 4245 C CA . TYR B 1 203 ? 3.836 -13.914 -12.961 1 98.38 203 TYR B CA 1
ATOM 4246 C C . TYR B 1 203 ? 3.953 -13.195 -11.625 1 98.38 203 TYR B C 1
ATOM 4248 O O . TYR B 1 203 ? 3.529 -12.047 -11.492 1 98.38 203 TYR B O 1
ATOM 4256 N N . ASP B 1 204 ? 4.477 -13.867 -10.648 1 97.31 204 ASP B N 1
ATOM 4257 C CA . ASP B 1 204 ? 4.672 -13.312 -9.312 1 97.31 204 ASP B CA 1
ATOM 4258 C C . ASP B 1 204 ? 6.137 -13.398 -8.891 1 97.31 204 ASP B C 1
ATOM 4260 O O . ASP B 1 204 ? 6.762 -14.453 -9.016 1 97.31 204 ASP B O 1
ATOM 4264 N N . ARG B 1 205 ? 6.691 -12.305 -8.336 1 96.94 205 ARG B N 1
ATOM 4265 C CA . ARG B 1 205 ? 8.078 -12.227 -7.898 1 96.94 205 ARG B CA 1
ATOM 4266 C C . ARG B 1 205 ? 8.172 -11.812 -6.434 1 96.94 205 ARG B C 1
ATOM 4268 O O . ARG B 1 205 ? 7.723 -10.727 -6.059 1 96.94 205 ARG B O 1
ATOM 4275 N N . GLN B 1 206 ? 8.805 -12.672 -5.652 1 96 206 GLN B N 1
ATOM 4276 C CA . GLN B 1 206 ? 8.898 -12.422 -4.219 1 96 206 GLN B CA 1
ATOM 4277 C C . GLN B 1 206 ? 10.32 -12.625 -3.713 1 96 206 GLN B C 1
ATOM 4279 O O . GLN B 1 206 ? 10.938 -13.664 -3.977 1 96 206 GLN B O 1
ATOM 4284 N N . LEU B 1 207 ? 10.883 -11.602 -3.123 1 93.31 207 LEU B N 1
ATOM 4285 C CA . LEU B 1 207 ? 12.062 -11.703 -2.281 1 93.31 207 LEU B CA 1
ATOM 4286 C C . LEU B 1 207 ? 11.688 -11.688 -0.804 1 93.31 207 LEU B C 1
ATOM 4288 O O . LEU B 1 207 ? 11.062 -10.742 -0.33 1 93.31 207 LEU B O 1
ATOM 4292 N N . SER B 1 208 ? 12.023 -12.719 -0.12 1 88.25 208 SER B N 1
ATOM 4293 C CA . SER B 1 208 ? 11.539 -12.805 1.252 1 88.25 208 SER B CA 1
ATOM 4294 C C . SER B 1 208 ? 12.688 -12.844 2.25 1 88.25 208 SER B C 1
ATOM 4296 O O . SER B 1 208 ? 13.711 -13.492 2.002 1 88.25 208 SER B O 1
ATOM 4298 N N . HIS B 1 209 ? 12.461 -12.172 3.34 1 84.5 209 HIS B N 1
ATOM 4299 C CA . HIS B 1 209 ? 13.406 -12.203 4.453 1 84.5 209 HIS B CA 1
ATOM 4300 C C . HIS B 1 209 ? 12.875 -13.055 5.602 1 84.5 209 HIS B C 1
ATOM 4302 O O . HIS B 1 209 ? 13.461 -13.062 6.691 1 84.5 209 HIS B O 1
ATOM 4308 N N . GLY B 1 210 ? 11.836 -13.773 5.336 1 80.25 210 GLY B N 1
ATOM 4309 C CA . GLY B 1 210 ? 11.156 -14.633 6.281 1 80.25 210 GLY B CA 1
ATOM 4310 C C . GLY B 1 210 ? 9.844 -15.18 5.754 1 80.25 210 GLY B C 1
ATOM 4311 O O . GLY B 1 210 ? 9.461 -14.891 4.617 1 80.25 210 GLY B O 1
ATOM 4312 N N . ALA B 1 211 ? 9.234 -16.031 6.562 1 83.38 211 ALA B N 1
ATOM 4313 C CA . ALA B 1 211 ? 7.941 -16.609 6.191 1 83.38 211 ALA B CA 1
ATOM 4314 C C . ALA B 1 211 ? 7.031 -16.75 7.406 1 83.38 211 ALA B C 1
ATOM 4316 O O . ALA B 1 211 ? 7.512 -16.906 8.531 1 83.38 211 ALA B O 1
ATOM 4317 N N . PRO B 1 212 ? 5.766 -16.625 7.152 1 90 212 PRO B N 1
ATOM 4318 C CA . PRO B 1 212 ? 4.824 -16.906 8.242 1 90 212 PRO B CA 1
ATOM 4319 C C . PRO B 1 212 ? 4.719 -18.391 8.555 1 90 212 PRO B C 1
ATOM 4321 O O . PRO B 1 212 ? 5.328 -19.219 7.871 1 90 212 PRO B O 1
ATOM 4324 N N . LYS B 1 213 ? 4.004 -18.688 9.617 1 91.25 213 LYS B N 1
ATOM 4325 C CA . LYS B 1 213 ? 3.746 -20.062 10.031 1 91.25 213 LYS B CA 1
ATOM 4326 C C . LYS B 1 213 ? 2.967 -20.828 8.961 1 91.25 213 LYS B C 1
ATOM 4328 O O . LYS B 1 213 ? 3.189 -22.016 8.75 1 91.25 213 LYS B O 1
ATOM 4333 N N . ASN B 1 214 ? 2.07 -20.219 8.398 1 94.12 214 ASN B N 1
ATOM 4334 C CA . ASN B 1 214 ? 1.246 -20.719 7.305 1 94.12 214 ASN B CA 1
ATOM 4335 C C . ASN B 1 214 ? 0.627 -19.578 6.504 1 94.12 214 ASN B C 1
ATOM 4337 O O . ASN B 1 214 ? 0.572 -18.438 6.973 1 94.12 214 ASN B O 1
ATOM 4341 N N . TRP B 1 215 ? 0.23 -19.922 5.293 1 95.75 215 TRP B N 1
ATOM 4342 C CA . TRP B 1 215 ? -0.519 -18.906 4.566 1 95.75 215 TRP B CA 1
ATOM 4343 C C . TRP B 1 215 ? -1.467 -19.547 3.555 1 95.75 215 TRP B C 1
ATOM 4345 O O . TRP B 1 215 ? -1.301 -20.703 3.186 1 95.75 215 TRP B O 1
ATOM 4355 N N . THR B 1 216 ? -2.475 -18.828 3.26 1 98.31 216 THR B N 1
ATOM 4356 C CA . THR B 1 216 ? -3.395 -19.031 2.145 1 98.31 216 THR B CA 1
ATOM 4357 C C . THR B 1 216 ? -3.404 -17.797 1.227 1 98.31 216 THR B C 1
ATOM 4359 O O . THR B 1 216 ? -3.465 -16.672 1.697 1 98.31 216 THR B O 1
ATOM 4362 N N . TRP B 1 217 ? -3.229 -18.078 0.002 1 98.62 217 TRP B N 1
ATOM 4363 C CA . TRP B 1 217 ? -3.258 -17 -0.985 1 98.62 217 TRP B CA 1
ATOM 4364 C C . TRP B 1 217 ? -4.219 -17.328 -2.123 1 98.62 217 TRP B C 1
ATOM 4366 O O . TRP B 1 217 ? -4.227 -18.453 -2.627 1 98.62 217 TRP B O 1
ATOM 4376 N N . PHE B 1 218 ? -5.102 -16.344 -2.486 1 98.88 218 PHE B N 1
ATOM 4377 C CA . PHE B 1 218 ? -5.977 -16.484 -3.645 1 98.88 218 PHE B CA 1
ATOM 4378 C C . PHE B 1 218 ? -5.586 -15.492 -4.742 1 98.88 218 PHE B C 1
ATOM 4380 O O . PHE B 1 218 ? -5.445 -14.297 -4.484 1 98.88 218 PHE B O 1
ATOM 4387 N N . GLU B 1 219 ? -5.316 -16 -5.863 1 98.81 219 GLU B N 1
ATOM 4388 C CA . GLU B 1 219 ? -5.312 -15.258 -7.121 1 98.81 219 GLU B CA 1
ATOM 4389 C C . GLU B 1 219 ? -6.668 -15.344 -7.816 1 98.81 219 GLU B C 1
ATOM 4391 O O . GLU B 1 219 ? -7.137 -16.438 -8.141 1 98.81 219 GLU B O 1
ATOM 4396 N N . LEU B 1 220 ? -7.352 -14.211 -8.055 1 98.75 220 LEU B N 1
ATOM 4397 C CA . LEU B 1 220 ? -8.664 -14.312 -8.68 1 98.75 220 LEU B CA 1
ATOM 4398 C C . LEU B 1 220 ? -8.789 -13.352 -9.859 1 98.75 220 LEU B C 1
ATOM 4400 O O . LEU B 1 220 ? -8.336 -12.211 -9.781 1 98.75 220 LEU B O 1
ATOM 4404 N N . HIS B 1 221 ? -9.344 -13.867 -10.898 1 98.25 221 HIS B N 1
ATOM 4405 C CA . HIS B 1 221 ? -9.688 -13.148 -12.125 1 98.25 221 HIS B CA 1
ATOM 4406 C C . HIS B 1 221 ? -11.195 -13.062 -12.305 1 98.25 221 HIS B C 1
ATOM 4408 O O . HIS B 1 221 ? -11.914 -14.039 -12.055 1 98.25 221 HIS B O 1
ATOM 4414 N N . PHE B 1 222 ? -11.648 -11.977 -12.695 1 97.31 222 PHE B N 1
ATOM 4415 C CA . PHE B 1 222 ? -13.062 -11.742 -12.938 1 97.31 222 PHE B CA 1
ATOM 4416 C C . PHE B 1 222 ? -13.328 -11.492 -14.414 1 97.31 222 PHE B C 1
ATOM 4418 O O . PHE B 1 222 ? -13.094 -10.391 -14.914 1 97.31 222 PHE B O 1
ATOM 4425 N N . PRO B 1 223 ? -13.852 -12.539 -15.062 1 93.88 223 PRO B N 1
ATOM 4426 C CA . PRO B 1 223 ? -14 -12.445 -16.516 1 93.88 223 PRO B CA 1
ATOM 4427 C C . PRO B 1 223 ? -14.75 -11.188 -16.953 1 93.88 223 PRO B C 1
ATOM 4429 O O . PRO B 1 223 ? -15.734 -10.805 -16.328 1 93.88 223 PRO B O 1
ATOM 4432 N N . GLY B 1 224 ? -14.234 -10.602 -18 1 89.38 224 GLY B N 1
ATOM 4433 C CA . GLY B 1 224 ? -14.875 -9.43 -18.578 1 89.38 224 GLY B CA 1
ATOM 4434 C C . GLY B 1 224 ? -14.539 -8.148 -17.828 1 89.38 224 GLY B C 1
ATOM 4435 O O . GLY B 1 224 ? -15.133 -7.098 -18.109 1 89.38 224 GLY B O 1
ATOM 4436 N N . SER B 1 225 ? -13.656 -8.273 -16.922 1 93.12 225 SER B N 1
ATOM 4437 C CA . SER B 1 225 ? -13.281 -7.078 -16.172 1 93.12 225 SER B CA 1
ATOM 4438 C C . SER B 1 225 ? -11.766 -6.945 -16.078 1 93.12 225 SER B C 1
ATOM 4440 O O . SER B 1 225 ? -11.023 -7.859 -16.453 1 93.12 225 SER B O 1
ATOM 4442 N N . ASP B 1 226 ? -11.336 -5.789 -15.641 1 90.38 226 ASP B N 1
ATOM 4443 C CA . ASP B 1 226 ? -9.922 -5.574 -15.352 1 90.38 226 ASP B CA 1
ATOM 4444 C C . ASP B 1 226 ? -9.633 -5.73 -13.859 1 90.38 226 ASP B C 1
ATOM 4446 O O . ASP B 1 226 ? -8.539 -5.391 -13.398 1 90.38 226 ASP B O 1
ATOM 4450 N N . ILE B 1 227 ? -10.594 -6.242 -13.141 1 96.06 227 ILE B N 1
ATOM 4451 C CA . ILE B 1 227 ? -10.438 -6.469 -11.711 1 96.06 227 ILE B CA 1
ATOM 4452 C C . ILE B 1 227 ? -9.562 -7.699 -11.477 1 96.06 227 ILE B C 1
ATOM 4454 O O . ILE B 1 227 ? -9.836 -8.773 -12.016 1 96.06 227 ILE B O 1
ATOM 4458 N N . LYS B 1 228 ? -8.492 -7.512 -10.797 1 97.75 228 LYS B N 1
ATOM 4459 C CA . LYS B 1 228 ? -7.613 -8.594 -10.352 1 97.75 228 LYS B CA 1
ATOM 4460 C C . LYS B 1 228 ? -7.434 -8.562 -8.836 1 97.75 228 LYS B C 1
ATOM 4462 O O . LYS B 1 228 ? -7.32 -7.488 -8.242 1 97.75 228 LYS B O 1
ATOM 4467 N N . ALA B 1 229 ? -7.48 -9.711 -8.219 1 98.75 229 ALA B N 1
ATOM 4468 C CA . ALA B 1 229 ? -7.398 -9.727 -6.762 1 98.75 229 ALA B CA 1
ATOM 4469 C C . ALA B 1 229 ? -6.293 -10.664 -6.285 1 98.75 229 ALA B C 1
ATOM 4471 O O . ALA B 1 229 ? -6.199 -11.805 -6.742 1 98.75 229 ALA B O 1
ATOM 4472 N N . SER B 1 230 ? -5.387 -10.18 -5.531 1 98.69 230 SER B N 1
ATOM 4473 C CA . SER B 1 230 ? -4.422 -10.914 -4.723 1 98.69 230 SER B CA 1
ATOM 4474 C C . SER B 1 230 ? -4.809 -10.891 -3.248 1 98.69 230 SER B C 1
ATOM 4476 O O . SER B 1 230 ? -4.723 -9.859 -2.588 1 98.69 230 SER B O 1
ATOM 4478 N N . ILE B 1 231 ? -5.25 -12.031 -2.732 1 98.75 231 ILE B N 1
ATOM 4479 C CA . ILE B 1 231 ? -5.891 -12.078 -1.422 1 98.75 231 ILE B CA 1
ATOM 4480 C C . ILE B 1 231 ? -5.078 -12.977 -0.485 1 98.75 231 ILE B C 1
ATOM 4482 O O . ILE B 1 231 ? -4.953 -14.18 -0.716 1 98.75 231 ILE B O 1
ATOM 4486 N N . TRP B 1 232 ? -4.594 -12.375 0.545 1 97.62 232 TRP B N 1
ATOM 4487 C CA . TRP B 1 232 ? -3.648 -13.055 1.429 1 97.62 232 TRP B CA 1
ATOM 4488 C C . TRP B 1 232 ? -4.273 -13.312 2.797 1 97.62 232 TRP B C 1
ATOM 4490 O O . TRP B 1 232 ? -4.996 -12.461 3.326 1 97.62 232 TRP B O 1
ATOM 4500 N N . ALA B 1 233 ? -3.957 -14.469 3.355 1 97.06 233 ALA B N 1
ATOM 4501 C CA . ALA B 1 233 ? -4.133 -14.805 4.766 1 97.06 233 ALA B CA 1
ATOM 4502 C C . ALA B 1 233 ? -2.898 -15.523 5.312 1 97.06 233 ALA B C 1
ATOM 4504 O O . ALA B 1 233 ? -2.432 -16.5 4.73 1 97.06 233 ALA B O 1
ATOM 4505 N N . TRP B 1 234 ? -2.369 -14.984 6.391 1 94.56 234 TRP B N 1
ATOM 4506 C CA . TRP B 1 234 ? -1.293 -15.742 7.023 1 94.56 234 TRP B CA 1
ATOM 4507 C C . TRP B 1 234 ? -1.305 -15.539 8.531 1 94.56 234 TRP B C 1
ATOM 4509 O O . TRP B 1 234 ? -1.936 -14.609 9.039 1 94.56 234 TRP B O 1
ATOM 4519 N N . ASP B 1 235 ? -0.785 -16.453 9.203 1 91.81 235 ASP B N 1
ATOM 4520 C CA . ASP B 1 235 ? -0.538 -16.391 10.641 1 91.81 235 ASP B CA 1
ATOM 4521 C C . ASP B 1 235 ? 0.959 -16.359 10.945 1 91.81 235 ASP B C 1
ATOM 4523 O O . ASP B 1 235 ? 1.734 -17.078 10.305 1 91.81 235 ASP B O 1
ATOM 4527 N N . LEU B 1 236 ? 1.301 -15.438 11.82 1 85.69 236 LEU B N 1
ATOM 4528 C CA . LEU B 1 236 ? 2.697 -15.375 12.242 1 85.69 236 LEU B CA 1
ATOM 4529 C C . LEU B 1 236 ? 2.943 -16.266 13.453 1 85.69 236 LEU B C 1
ATOM 4531 O O . LEU B 1 236 ? 2.002 -16.828 14.016 1 85.69 236 LEU B O 1
ATOM 4535 N N . VAL B 1 237 ? 4.188 -16.406 13.828 1 78.69 237 VAL B N 1
ATOM 4536 C CA . VAL B 1 237 ? 4.598 -17.297 14.922 1 78.69 237 VAL B CA 1
ATOM 4537 C C . VAL B 1 237 ? 4.035 -16.781 16.234 1 78.69 237 VAL B C 1
ATOM 4539 O O . VAL B 1 237 ? 3.658 -17.562 17.109 1 78.69 237 VAL B O 1
ATOM 4542 N N . ASP B 1 238 ? 3.842 -15.477 16.469 1 78.06 238 ASP B N 1
ATOM 4543 C CA . ASP B 1 238 ? 3.312 -14.898 17.703 1 78.06 238 ASP B CA 1
ATOM 4544 C C . ASP B 1 238 ? 1.791 -14.789 17.641 1 78.06 238 ASP B C 1
ATOM 4546 O O . ASP B 1 238 ? 1.184 -14.109 18.469 1 78.06 238 ASP B O 1
ATOM 4550 N N . ASP B 1 239 ? 1.2 -15.336 16.656 1 75.12 239 ASP B N 1
ATOM 4551 C CA . ASP B 1 239 ? -0.236 -15.516 16.469 1 75.12 239 ASP B CA 1
ATOM 4552 C C . ASP B 1 239 ? -0.891 -14.227 15.984 1 75.12 239 ASP B C 1
ATOM 4554 O O . ASP B 1 239 ? -2.092 -14.023 16.172 1 75.12 239 ASP B O 1
ATOM 4558 N N . GLU B 1 240 ? -0.078 -13.414 15.578 1 82.19 240 GLU B N 1
ATOM 4559 C CA . GLU B 1 240 ? -0.654 -12.312 14.812 1 82.19 240 GLU B CA 1
ATOM 4560 C C . GLU B 1 240 ? -1.109 -12.773 13.43 1 82.19 240 GLU B C 1
ATOM 4562 O O . GLU B 1 240 ? -0.438 -13.586 12.789 1 82.19 240 GLU B O 1
ATOM 4567 N N . SER B 1 241 ? -2.293 -12.336 13.062 1 89 241 SER B N 1
ATOM 4568 C CA . SER B 1 241 ? -2.861 -12.789 11.797 1 89 241 SER B CA 1
ATOM 4569 C C . SER B 1 241 ? -3.121 -11.617 10.852 1 89 241 SER B C 1
ATOM 4571 O O . SER B 1 241 ? -3.365 -10.492 11.305 1 89 241 SER B O 1
ATOM 4573 N N . THR B 1 242 ? -2.953 -11.875 9.641 1 91.25 242 THR B N 1
ATOM 4574 C CA . THR B 1 242 ? -3.215 -10.906 8.586 1 91.25 242 THR B CA 1
ATOM 4575 C C . THR B 1 242 ? -4.191 -11.477 7.559 1 91.25 242 THR B C 1
ATOM 4577 O O . THR B 1 242 ? -4.094 -12.648 7.191 1 91.25 242 THR B O 1
ATOM 4580 N N . ARG B 1 243 ? -5.238 -10.742 7.219 1 96 243 ARG B N 1
ATOM 4581 C CA . ARG B 1 243 ? -6.215 -11.078 6.184 1 96 243 ARG B CA 1
ATOM 4582 C C . ARG B 1 243 ? -6.547 -9.867 5.328 1 96 243 ARG B C 1
ATOM 4584 O O . ARG B 1 243 ? -7.445 -9.094 5.664 1 96 243 ARG B O 1
ATOM 4591 N N . PHE B 1 244 ? -5.848 -9.734 4.223 1 96.44 244 PHE B N 1
ATOM 4592 C CA . PHE B 1 244 ? -6.16 -8.586 3.385 1 96.44 244 PHE B CA 1
ATOM 4593 C C . PHE B 1 244 ? -6.105 -8.953 1.908 1 96.44 244 PHE B C 1
ATOM 4595 O O . PHE B 1 244 ? -5.492 -9.953 1.537 1 96.44 244 PHE B O 1
ATOM 4602 N N . ALA B 1 245 ? -6.812 -8.195 1.169 1 98.06 245 ALA B N 1
ATOM 4603 C CA . ALA B 1 245 ? -6.82 -8.297 -0.287 1 98.06 245 ALA B CA 1
ATOM 4604 C C . ALA B 1 245 ? -6.242 -7.047 -0.934 1 98.06 245 ALA B C 1
ATOM 4606 O O . ALA B 1 245 ? -6.484 -5.93 -0.466 1 98.06 245 ALA B O 1
ATOM 4607 N N . THR B 1 246 ? -5.457 -7.195 -1.887 1 98.06 246 THR B N 1
ATOM 4608 C CA . THR B 1 246 ? -5.129 -6.129 -2.824 1 98.06 246 THR B CA 1
ATOM 4609 C C . THR B 1 246 ? -5.875 -6.316 -4.141 1 98.06 246 THR B C 1
ATOM 4611 O O . THR B 1 246 ? -5.719 -7.34 -4.809 1 98.06 246 THR B O 1
ATOM 4614 N N . ILE B 1 247 ? -6.676 -5.375 -4.438 1 98.25 247 ILE B N 1
ATOM 4615 C CA . ILE B 1 247 ? -7.48 -5.422 -5.652 1 98.25 247 ILE B CA 1
ATOM 4616 C C . ILE B 1 247 ? -7.012 -4.348 -6.629 1 98.25 247 ILE B C 1
ATOM 4618 O O . ILE B 1 247 ? -6.98 -3.162 -6.293 1 98.25 247 ILE B O 1
ATOM 4622 N N . ARG B 1 248 ? -6.578 -4.773 -7.777 1 96.88 248 ARG B N 1
ATOM 4623 C CA . ARG B 1 248 ? -6.289 -3.811 -8.836 1 96.88 248 ARG B CA 1
ATOM 4624 C C . ARG B 1 248 ? -7.57 -3.357 -9.523 1 96.88 248 ARG B C 1
ATOM 4626 O O . ARG B 1 248 ? -8.312 -4.18 -10.07 1 96.88 248 ARG B O 1
ATOM 4633 N N . VAL B 1 249 ? -7.859 -2.146 -9.406 1 93.62 249 VAL B N 1
ATOM 4634 C CA . VAL B 1 249 ? -8.984 -1.482 -10.055 1 93.62 249 VAL B CA 1
ATOM 4635 C C . VAL B 1 249 ? -8.469 -0.356 -10.953 1 93.62 249 VAL B C 1
ATOM 4637 O O . VAL B 1 249 ? -8.07 0.703 -10.461 1 93.62 249 VAL B O 1
ATOM 4640 N N . GLY B 1 250 ? -8.484 -0.56 -12.227 1 88.31 250 GLY B N 1
ATOM 4641 C CA . GLY B 1 250 ? -7.832 0.397 -13.109 1 88.31 250 GLY B CA 1
ATOM 4642 C C . GLY B 1 250 ? -6.355 0.568 -12.812 1 88.31 250 GLY B C 1
ATOM 4643 O O . GLY B 1 250 ? -5.602 -0.409 -12.797 1 88.31 250 GLY B O 1
ATOM 4644 N N . ASN B 1 251 ? -5.992 1.819 -12.508 1 88 251 ASN B N 1
ATOM 4645 C CA . ASN B 1 251 ? -4.59 2.1 -12.219 1 88 251 ASN B CA 1
ATOM 4646 C C . ASN B 1 251 ? -4.34 2.211 -10.719 1 88 251 ASN B C 1
ATOM 4648 O O . ASN B 1 251 ? -3.246 2.59 -10.297 1 88 251 ASN B O 1
ATOM 4652 N N . GLY B 1 252 ? -5.316 1.907 -10.008 1 93.56 252 GLY B N 1
ATOM 4653 C CA . GLY B 1 252 ? -5.176 2.018 -8.562 1 93.56 252 GLY B CA 1
ATOM 4654 C C . GLY B 1 252 ? -5.312 0.686 -7.848 1 93.56 252 GLY B C 1
ATOM 4655 O O . GLY B 1 252 ? -5.477 -0.355 -8.484 1 93.56 252 GLY B O 1
ATOM 4656 N N . TYR B 1 253 ? -5.156 0.754 -6.551 1 97 253 TYR B N 1
ATOM 4657 C CA . TYR B 1 253 ? -5.25 -0.429 -5.703 1 97 253 TYR B CA 1
ATOM 4658 C C . TYR B 1 253 ? -6.191 -0.185 -4.527 1 97 253 TYR B C 1
ATOM 4660 O O . TYR B 1 253 ? -6.188 0.896 -3.936 1 97 253 TYR B O 1
ATOM 4668 N N . HIS B 1 254 ? -7.016 -1.141 -4.312 1 97.5 254 HIS B N 1
ATOM 4669 C CA . HIS B 1 254 ? -7.75 -1.194 -3.055 1 97.5 254 HIS B CA 1
ATOM 4670 C C . HIS B 1 254 ? -7.176 -2.264 -2.129 1 97.5 254 HIS B C 1
ATOM 4672 O O . HIS B 1 254 ? -7.055 -3.428 -2.52 1 97.5 254 HIS B O 1
ATOM 4678 N N . VAL B 1 255 ? -6.754 -1.858 -1.023 1 97.31 255 VAL B N 1
ATOM 4679 C CA . VAL B 1 255 ? -6.289 -2.77 0.017 1 97.31 255 VAL B CA 1
ATOM 4680 C C . VAL B 1 255 ? -7.375 -2.932 1.082 1 97.31 255 VAL B C 1
ATOM 4682 O O . VAL B 1 255 ? -7.586 -2.033 1.9 1 97.31 255 VAL B O 1
ATOM 4685 N N . LEU B 1 256 ? -8.016 -4.109 1.084 1 96.44 256 LEU B N 1
ATOM 4686 C CA . LEU B 1 256 ? -9.188 -4.332 1.927 1 96.44 256 LEU B CA 1
ATOM 4687 C C . LEU B 1 256 ? -8.922 -5.43 2.951 1 96.44 256 LEU B C 1
ATOM 4689 O O . LEU B 1 256 ? -8.266 -6.426 2.643 1 96.44 256 LEU B O 1
ATOM 4693 N N . ALA B 1 257 ? -9.461 -5.211 4.086 1 94 257 ALA B N 1
ATOM 4694 C CA . ALA B 1 257 ? -9.547 -6.301 5.051 1 94 257 ALA B CA 1
ATOM 4695 C C . ALA B 1 257 ? -10.688 -7.258 4.695 1 94 257 ALA B C 1
ATOM 4697 O O . ALA B 1 257 ? -11.633 -6.875 4.012 1 94 257 ALA B O 1
ATOM 4698 N N . TYR B 1 258 ? -10.523 -8.477 5.082 1 96.44 258 TYR B N 1
ATOM 4699 C CA . TYR B 1 258 ? -11.578 -9.461 4.875 1 96.44 258 TYR B CA 1
ATOM 4700 C C . TYR B 1 258 ? -11.516 -10.555 5.934 1 96.44 258 TYR B C 1
ATOM 4702 O O . TYR B 1 258 ? -10.586 -10.594 6.742 1 96.44 258 TYR B O 1
ATOM 4710 N N . GLU B 1 259 ? -12.602 -11.32 6.012 1 96.5 259 GLU B N 1
ATOM 4711 C CA . GLU B 1 259 ? -12.664 -12.523 6.836 1 96.5 259 GLU B CA 1
ATOM 4712 C C . GLU B 1 259 ? -12.602 -13.789 5.984 1 96.5 259 GLU B C 1
ATOM 4714 O O . GLU B 1 259 ? -13.227 -13.852 4.922 1 96.5 259 GLU B O 1
ATOM 4719 N N . LEU B 1 260 ? -11.766 -14.664 6.418 1 98.19 260 LEU B N 1
ATOM 4720 C CA . LEU B 1 260 ? -11.625 -15.961 5.758 1 98.19 260 LEU B CA 1
ATOM 4721 C C . LEU B 1 260 ? -12.289 -17.062 6.574 1 98.19 260 LEU B C 1
ATOM 4723 O O . LEU B 1 260 ? -12 -17.219 7.762 1 98.19 260 LEU B O 1
ATOM 4727 N N . SER B 1 261 ? -13.172 -17.812 5.887 1 98.44 261 SER B N 1
ATOM 4728 C CA . SER B 1 261 ? -13.805 -18.969 6.52 1 98.44 261 SER B CA 1
ATOM 4729 C C . SER B 1 261 ? -13.648 -20.219 5.664 1 98.44 261 SER B C 1
ATOM 4731 O O . SER B 1 261 ? -14.438 -20.453 4.75 1 98.44 261 SER B O 1
ATOM 4733 N N . PRO B 1 262 ? -12.68 -21 5.945 1 98.38 262 PRO B N 1
ATOM 4734 C CA . PRO B 1 262 ? -12.586 -22.297 5.258 1 98.38 262 PRO B CA 1
ATOM 4735 C C . PRO B 1 262 ? -13.695 -23.266 5.668 1 98.38 262 PRO B C 1
ATOM 4737 O O . PRO B 1 262 ? -14.102 -23.281 6.832 1 98.38 262 PRO B O 1
ATOM 4740 N N . ASP B 1 263 ? -14.156 -24.031 4.766 1 97.88 263 ASP B N 1
ATOM 4741 C CA . ASP B 1 263 ? -15.125 -25.078 5.043 1 97.88 263 ASP B CA 1
ATOM 4742 C C . ASP B 1 263 ? -14.422 -26.406 5.359 1 97.88 263 ASP B C 1
ATOM 4744 O O . ASP B 1 263 ? -14.07 -27.156 4.453 1 97.88 263 ASP B O 1
ATOM 4748 N N . TYR B 1 264 ? -14.375 -26.797 6.586 1 96.62 264 TYR B N 1
ATOM 4749 C CA . TYR B 1 264 ? -13.641 -28 6.969 1 96.62 264 TYR B CA 1
ATOM 4750 C C . TYR B 1 264 ? -14.539 -29.234 6.898 1 96.62 264 TYR B C 1
ATOM 4752 O O . TYR B 1 264 ? -14.102 -30.344 7.203 1 96.62 264 TYR B O 1
ATOM 4760 N N . SER B 1 265 ? -15.695 -28.984 6.48 1 97.19 265 SER B N 1
ATOM 4761 C CA . SER B 1 265 ? -16.547 -30.141 6.207 1 97.19 265 SER B CA 1
ATOM 4762 C C . SER B 1 265 ? -16.297 -30.688 4.805 1 97.19 265 SER 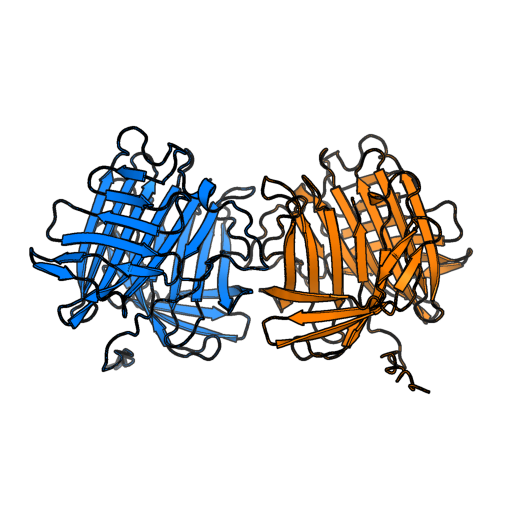B C 1
ATOM 4764 O O . SER B 1 265 ? -16.75 -31.781 4.473 1 97.19 265 SER B O 1
ATOM 4766 N N . TYR B 1 266 ? -15.648 -30.016 4.008 1 97 266 TYR B N 1
ATOM 4767 C CA . TYR B 1 266 ? -15.242 -30.406 2.662 1 97 266 TYR B CA 1
ATOM 4768 C C . TYR B 1 266 ? -13.727 -30.297 2.5 1 97 266 TYR B C 1
ATOM 4770 O O . TYR B 1 266 ? -13.211 -29.25 2.117 1 97 266 TYR B O 1
ATOM 4778 N N . THR B 1 267 ? -12.977 -31.391 2.752 1 98.44 267 THR B N 1
ATOM 4779 C CA . THR B 1 267 ? -11.523 -31.359 2.828 1 98.44 267 THR B CA 1
ATOM 4780 C C . THR B 1 267 ? -10.914 -32.531 2.041 1 98.44 267 THR B C 1
ATOM 4782 O O . THR B 1 267 ? -11.625 -33.438 1.634 1 98.44 267 THR B O 1
ATOM 4785 N N . TRP B 1 268 ? -9.727 -32.438 1.71 1 98.56 268 TRP B N 1
ATOM 4786 C CA . TRP B 1 268 ? -8.883 -33.5 1.195 1 98.56 268 TRP B CA 1
ATOM 4787 C C . TRP B 1 268 ? -7.652 -33.688 2.074 1 98.56 268 TRP B C 1
ATOM 4789 O O . TRP B 1 268 ? -7 -32.719 2.461 1 98.56 268 TRP B O 1
ATOM 4799 N N . THR B 1 269 ? -7.41 -34.906 2.455 1 98.31 269 THR B N 1
ATOM 4800 C CA . THR B 1 269 ? -6.211 -35.25 3.209 1 98.31 269 THR B CA 1
ATOM 4801 C C . THR B 1 269 ? -5.145 -35.844 2.289 1 98.31 269 THR B C 1
ATOM 4803 O O . THR B 1 269 ? -5.398 -36.812 1.591 1 98.31 269 THR B O 1
ATOM 4806 N N . SER B 1 270 ? -4.008 -35.25 2.312 1 98 270 SER B N 1
ATOM 4807 C CA . SER B 1 270 ? -2.92 -35.719 1.468 1 98 270 SER B CA 1
ATOM 4808 C C . SER B 1 270 ? -2.4 -37.094 1.947 1 98 270 SER B C 1
ATOM 4810 O O . SER B 1 270 ? -2.062 -37.25 3.123 1 98 270 SER B O 1
ATOM 4812 N N . PRO B 1 271 ? -2.305 -38.031 1.095 1 97.81 271 PRO B N 1
ATOM 4813 C CA . PRO B 1 271 ? -1.688 -39.312 1.499 1 97.81 271 PRO B CA 1
ATOM 4814 C C . PRO B 1 271 ? -0.173 -39.188 1.663 1 97.81 271 PRO B C 1
ATOM 4816 O O . PRO B 1 271 ? 0.456 -40.094 2.221 1 97.81 271 PRO B O 1
ATOM 4819 N N . ASN B 1 272 ? 0.397 -38.156 1.169 1 96.12 272 ASN B N 1
ATOM 4820 C CA . ASN B 1 272 ? 1.844 -37.969 1.22 1 96.12 272 ASN B CA 1
ATOM 4821 C C . ASN B 1 272 ? 2.26 -37.094 2.416 1 96.12 272 ASN B C 1
ATOM 4823 O O . ASN B 1 272 ? 2.943 -37.594 3.318 1 96.12 272 ASN B O 1
ATOM 4827 N N . SER B 1 273 ? 1.729 -35.906 2.537 1 95.44 273 SER B N 1
ATOM 4828 C CA . SER B 1 273 ? 2.111 -35 3.605 1 95.44 273 SER B CA 1
ATOM 4829 C C . SER B 1 273 ? 1.24 -35.188 4.84 1 95.44 273 SER B C 1
ATOM 4831 O O . SER B 1 273 ? 1.563 -34.688 5.922 1 95.44 273 SER B O 1
ATOM 4833 N N . HIS B 1 274 ? 0.072 -35.719 4.676 1 96.44 274 HIS B N 1
ATOM 4834 C CA . HIS B 1 274 ? -0.927 -35.938 5.711 1 96.44 274 HIS B CA 1
ATOM 4835 C C . HIS B 1 274 ? -1.574 -34.656 6.152 1 96.44 274 HIS B C 1
ATOM 4837 O O . HIS B 1 274 ? -2.328 -34.625 7.129 1 96.44 274 HIS B O 1
ATOM 4843 N N . LEU B 1 275 ? -1.291 -33.625 5.441 1 96.69 275 LEU B N 1
ATOM 4844 C CA . LEU B 1 275 ? -1.997 -32.375 5.676 1 96.69 275 LEU B CA 1
ATOM 4845 C C . LEU B 1 275 ? -3.449 -32.469 5.219 1 96.69 275 LEU B C 1
ATOM 4847 O O . LEU B 1 275 ? -3.752 -33.156 4.25 1 96.69 275 LEU B O 1
ATOM 4851 N N . VAL B 1 276 ? -4.312 -31.766 5.941 1 97.31 276 VAL B N 1
ATOM 4852 C CA . VAL B 1 276 ? -5.719 -31.656 5.578 1 97.31 276 VAL B CA 1
ATOM 4853 C C . VAL B 1 276 ? -5.969 -30.297 4.922 1 97.31 276 VAL B C 1
ATOM 4855 O O . VAL B 1 276 ? -5.742 -29.25 5.535 1 97.31 276 VAL B O 1
ATOM 4858 N N . TYR B 1 277 ? -6.418 -30.359 3.688 1 98.31 277 TYR B N 1
ATOM 4859 C CA . TYR B 1 277 ? -6.688 -29.141 2.943 1 98.31 277 TYR B CA 1
ATOM 4860 C C . TYR B 1 277 ? -8.188 -28.891 2.814 1 98.31 277 TYR B C 1
ATOM 4862 O O . TYR B 1 277 ? -8.922 -29.766 2.334 1 98.31 277 TYR B O 1
ATOM 4870 N N . PRO B 1 278 ? -8.68 -27.734 3.332 1 98.56 278 PRO B N 1
ATOM 4871 C CA . PRO B 1 278 ? -10.023 -27.359 2.9 1 98.56 278 PRO B CA 1
ATOM 4872 C C . PRO B 1 278 ? -10.133 -27.188 1.388 1 98.56 278 PRO B C 1
ATOM 4874 O O . PRO B 1 278 ? -9.148 -26.828 0.736 1 98.56 278 PRO B O 1
ATOM 4877 N N . LEU B 1 279 ? -11.328 -27.422 0.854 1 98.75 279 LEU B N 1
ATOM 4878 C CA . LEU B 1 279 ? -11.523 -27.344 -0.59 1 98.75 279 LEU B CA 1
ATOM 4879 C C . LEU B 1 279 ? -12.523 -26.266 -0.949 1 98.75 279 LEU B C 1
ATOM 4881 O O . LEU B 1 279 ? -12.867 -26.094 -2.121 1 98.75 279 LEU B O 1
ATOM 4885 N N . SER B 1 280 ? -13.008 -25.578 0.058 1 98.81 280 SER B N 1
ATOM 4886 C CA . SER B 1 280 ? -13.938 -24.469 -0.107 1 98.81 280 SER B CA 1
ATOM 4887 C C . SER B 1 280 ? -13.711 -23.391 0.952 1 98.81 280 SER B C 1
ATOM 4889 O O . SER B 1 280 ? -13.375 -23.703 2.096 1 98.81 280 SER B O 1
ATOM 4891 N N . TRP B 1 281 ? -13.922 -22.156 0.572 1 98.94 281 TRP B N 1
ATOM 4892 C CA . TRP B 1 281 ? -13.695 -21.016 1.45 1 98.94 281 TRP B CA 1
ATOM 4893 C C . TRP B 1 281 ? -14.758 -19.938 1.239 1 98.94 281 TRP B C 1
ATOM 4895 O O . TRP B 1 281 ? -15.18 -19.688 0.107 1 98.94 281 TRP B O 1
ATOM 4905 N N . THR B 1 282 ? -15.188 -19.344 2.246 1 98.88 282 THR B N 1
ATOM 4906 C CA . THR B 1 282 ? -15.977 -18.109 2.182 1 98.88 282 THR B CA 1
ATOM 4907 C C . THR B 1 282 ? -15.117 -16.906 2.539 1 98.88 282 THR B C 1
ATOM 4909 O O . THR B 1 282 ? -14.461 -16.891 3.584 1 98.88 282 THR B O 1
ATOM 4912 N N . LEU B 1 283 ? -15.031 -15.977 1.639 1 98.88 283 LEU B N 1
ATOM 4913 C CA . LEU B 1 283 ? -14.359 -14.703 1.846 1 98.88 283 LEU B CA 1
ATOM 4914 C C . LEU B 1 283 ? -15.367 -13.57 2.01 1 98.88 283 LEU B C 1
ATOM 4916 O O . LEU B 1 283 ? -16.203 -13.359 1.135 1 98.88 283 LEU B O 1
ATOM 4920 N N . THR B 1 284 ? -15.367 -12.875 3.133 1 98.5 284 THR B N 1
ATOM 4921 C CA . THR B 1 284 ? -16.234 -11.727 3.383 1 98.5 284 THR B CA 1
ATOM 4922 C C . THR B 1 284 ? -15.414 -10.453 3.551 1 98.5 284 THR B C 1
ATOM 4924 O O . THR B 1 284 ? -14.625 -10.336 4.492 1 98.5 284 THR B O 1
ATOM 4927 N N . PHE B 1 285 ? -15.664 -9.547 2.674 1 97.38 285 PHE B N 1
ATOM 4928 C CA . PHE B 1 285 ? -14.844 -8.336 2.637 1 97.38 285 PHE B CA 1
ATOM 4929 C C . PHE B 1 285 ? -15.531 -7.195 3.383 1 97.38 285 PHE B C 1
ATOM 4931 O O . PHE B 1 285 ? -16.766 -7.156 3.473 1 97.38 285 PHE B O 1
ATOM 4938 N N . GLU B 1 286 ? -14.758 -6.246 3.859 1 93.25 286 GLU B N 1
ATOM 4939 C CA . GLU B 1 286 ? -15.258 -5.156 4.691 1 93.25 286 GLU B CA 1
ATOM 4940 C C . GLU B 1 286 ? -16.172 -4.234 3.898 1 93.25 286 GLU B C 1
ATOM 4942 O O . GLU B 1 286 ? -17.016 -3.547 4.473 1 93.25 286 GLU B O 1
ATOM 4947 N N . ASN B 1 287 ? -15.984 -4.176 2.617 1 93.94 287 ASN B N 1
ATOM 4948 C CA . ASN B 1 287 ? -16.812 -3.297 1.806 1 93.94 287 ASN B CA 1
ATOM 4949 C C . ASN B 1 287 ? -18.172 -3.928 1.517 1 93.94 287 ASN B C 1
ATOM 4951 O O . ASN B 1 287 ? -18.969 -3.383 0.744 1 93.94 287 ASN B O 1
ATOM 4955 N N . GLY B 1 288 ? -18.391 -5.121 2.039 1 96.5 288 GLY B N 1
ATOM 4956 C CA . GLY B 1 288 ? -19.672 -5.789 1.867 1 96.5 288 GLY B CA 1
ATOM 4957 C C . GLY B 1 288 ? -19.641 -6.883 0.814 1 96.5 288 GLY B C 1
ATOM 4958 O O . GLY B 1 288 ? -20.547 -7.707 0.737 1 96.5 288 GLY B O 1
ATOM 4959 N N . ASP B 1 289 ? -18.625 -6.965 0.015 1 98.12 289 ASP B N 1
ATOM 4960 C CA . ASP B 1 289 ? -18.484 -8.008 -0.993 1 98.12 289 ASP B CA 1
ATOM 4961 C C . ASP B 1 289 ? -18.203 -9.367 -0.342 1 98.12 289 ASP B C 1
ATOM 4963 O O . ASP B 1 289 ? -17.781 -9.43 0.815 1 98.12 289 ASP B O 1
ATOM 4967 N N . HIS B 1 290 ? -18.516 -10.398 -1.092 1 98.75 290 HIS B N 1
ATOM 4968 C CA . HIS B 1 290 ? -18.312 -11.758 -0.6 1 98.75 290 HIS B CA 1
ATOM 4969 C C . HIS B 1 290 ? -18.094 -12.734 -1.751 1 98.75 290 HIS B C 1
ATOM 4971 O O . HIS B 1 290 ? -18.672 -12.57 -2.828 1 98.75 290 HIS B O 1
ATOM 4977 N N . LEU B 1 291 ? -17.297 -13.727 -1.505 1 98.88 291 LEU B N 1
ATOM 4978 C CA . LEU B 1 291 ? -17.016 -14.789 -2.471 1 98.88 291 LEU B CA 1
ATOM 4979 C C . LEU B 1 291 ? -17.047 -16.156 -1.8 1 98.88 291 LEU B C 1
ATOM 4981 O O . LEU B 1 291 ? -16.594 -16.297 -0.663 1 98.88 291 LEU B O 1
ATOM 4985 N N . ILE B 1 292 ? -17.594 -17.094 -2.469 1 98.88 292 ILE B N 1
ATOM 4986 C CA . ILE B 1 292 ? -17.375 -18.516 -2.18 1 98.88 292 ILE B CA 1
ATOM 4987 C C . ILE B 1 292 ? -16.406 -19.109 -3.205 1 98.88 292 ILE B C 1
ATOM 4989 O O . ILE B 1 292 ? -16.688 -19.078 -4.406 1 98.88 292 ILE B O 1
ATOM 4993 N N . VAL B 1 293 ? -15.305 -19.594 -2.744 1 98.88 293 VAL B N 1
ATOM 4994 C CA . VAL B 1 293 ? -14.25 -20.125 -3.602 1 98.88 293 VAL B CA 1
ATOM 4995 C C . VAL B 1 293 ? -14.18 -21.641 -3.455 1 98.88 293 VAL B C 1
ATOM 4997 O O . VAL B 1 293 ? -14.148 -22.172 -2.338 1 98.88 293 VAL B O 1
ATOM 5000 N N . ASN B 1 294 ? -14.117 -22.375 -4.574 1 98.81 294 ASN B N 1
ATOM 5001 C CA . ASN B 1 294 ? -14.102 -23.828 -4.562 1 98.81 294 ASN B CA 1
ATOM 5002 C C . ASN B 1 294 ? -12.984 -24.375 -5.434 1 98.81 294 ASN B C 1
ATOM 5004 O O . ASN B 1 294 ? -12.812 -23.953 -6.578 1 98.81 294 ASN B O 1
ATOM 5008 N N . SER B 1 295 ? -12.281 -25.312 -4.852 1 98.75 295 SER B N 1
ATOM 5009 C CA . SER B 1 295 ? -11.328 -26.062 -5.664 1 98.75 295 SER B CA 1
ATOM 5010 C C . SER B 1 295 ? -12.047 -26.984 -6.645 1 98.75 295 SER B C 1
ATOM 5012 O O . SER B 1 295 ? -13.047 -27.594 -6.301 1 98.75 295 SER B O 1
ATOM 5014 N N . VAL B 1 296 ? -11.492 -27.172 -7.812 1 98.19 296 VAL B N 1
ATOM 5015 C CA . VAL B 1 296 ? -12.188 -27.953 -8.82 1 98.19 296 VAL B CA 1
ATOM 5016 C C . VAL B 1 296 ? -11.734 -29.406 -8.742 1 98.19 296 VAL B C 1
ATOM 5018 O O . VAL B 1 296 ? -12.367 -30.297 -9.32 1 98.19 296 VAL B O 1
ATOM 5021 N N . ARG B 1 297 ? -10.688 -29.547 -8.086 1 98.19 297 ARG B N 1
ATOM 5022 C CA . ARG B 1 297 ? -10.086 -30.859 -7.867 1 98.19 297 ARG B CA 1
ATOM 5023 C C . ARG B 1 297 ? -9.461 -30.953 -6.48 1 98.19 297 ARG B C 1
ATOM 5025 O O . ARG B 1 297 ? -8.82 -30 -6.02 1 98.19 297 ARG B O 1
ATOM 5032 N N . PRO B 1 298 ? -9.57 -32.062 -5.781 1 98.44 298 PRO B N 1
ATOM 5033 C CA . PRO B 1 298 ? -9.133 -32.125 -4.387 1 98.44 298 PRO B CA 1
ATOM 5034 C C . PRO B 1 298 ? -7.613 -32.188 -4.242 1 98.44 298 PRO B C 1
ATOM 5036 O O . PRO B 1 298 ? -7.035 -31.547 -3.373 1 98.44 298 PRO B O 1
ATOM 5039 N N . ASP B 1 299 ? -6.883 -32.969 -5.07 1 98.62 299 ASP B N 1
ATOM 5040 C CA . ASP B 1 299 ? -5.512 -33.375 -4.789 1 98.62 299 ASP B CA 1
ATOM 5041 C C . ASP B 1 299 ? -4.516 -32.531 -5.582 1 98.62 299 ASP B C 1
ATOM 5043 O O . ASP B 1 299 ? -3.6 -33.062 -6.207 1 98.62 299 ASP B O 1
ATOM 5047 N N . GLN B 1 300 ? -4.727 -31.266 -5.559 1 98.62 300 GLN B N 1
ATOM 5048 C CA . GLN B 1 300 ? -3.828 -30.375 -6.273 1 98.62 300 GLN B CA 1
ATOM 5049 C C . GLN B 1 300 ? -2.641 -29.969 -5.398 1 98.62 300 GLN B C 1
ATOM 5051 O O . GLN B 1 300 ? -2.258 -28.797 -5.363 1 98.62 300 GLN B O 1
ATOM 5056 N N . GLU B 1 301 ? -2.061 -30.875 -4.652 1 98.56 301 GLU B N 1
ATOM 5057 C CA . GLU B 1 301 ? -0.864 -30.688 -3.84 1 98.56 301 GLU B CA 1
ATOM 5058 C C . GLU B 1 301 ? 0.399 -31 -4.633 1 98.56 301 GLU B C 1
ATOM 5060 O O . GLU B 1 301 ? 0.441 -31.984 -5.375 1 98.56 301 GLU B O 1
ATOM 5065 N N . MET B 1 302 ? 1.322 -30.156 -4.535 1 98.19 302 MET B N 1
ATOM 5066 C CA . MET B 1 302 ? 2.697 -30.469 -4.914 1 98.19 302 MET B CA 1
ATOM 5067 C C . MET B 1 302 ? 3.531 -30.828 -3.689 1 98.19 302 MET B C 1
ATOM 5069 O O . MET B 1 302 ? 3.998 -29.938 -2.969 1 98.19 302 MET B O 1
ATOM 5073 N N . TYR B 1 303 ? 3.766 -32.094 -3.543 1 97.38 303 TYR B N 1
ATOM 5074 C CA . TYR B 1 303 ? 4.297 -32.656 -2.301 1 97.38 303 TYR B CA 1
ATOM 5075 C C . TYR B 1 303 ? 5.82 -32.594 -2.287 1 97.38 303 TYR B C 1
ATOM 5077 O O . TYR B 1 303 ? 6.473 -33 -3.246 1 97.38 303 TYR B O 1
ATOM 5085 N N . GLY B 1 304 ? 6.301 -32 -1.252 1 95.5 304 GLY B N 1
ATOM 5086 C CA . GLY B 1 304 ? 7.727 -32.062 -0.968 1 95.5 304 GLY B CA 1
ATOM 5087 C C . GLY B 1 304 ? 8.094 -33.094 0.082 1 95.5 304 GLY B C 1
ATOM 5088 O O . GLY B 1 304 ? 7.691 -32.969 1.241 1 95.5 304 GLY B O 1
ATOM 5089 N N . GLU B 1 305 ? 8.93 -34 -0.214 1 94.19 305 GLU B N 1
ATOM 5090 C CA . GLU B 1 305 ? 9.203 -35.125 0.652 1 94.19 305 GLU B CA 1
ATOM 5091 C C . GLU B 1 305 ? 10.18 -34.781 1.764 1 94.19 305 GLU B C 1
ATOM 5093 O O . GLU B 1 305 ? 10.273 -35.469 2.773 1 94.19 305 GLU B O 1
ATOM 5098 N N . LYS B 1 306 ? 10.938 -33.719 1.576 1 93.75 306 LYS B N 1
ATOM 5099 C CA . LYS B 1 306 ? 12.008 -33.438 2.521 1 93.75 306 LYS B CA 1
ATOM 5100 C C . LYS B 1 306 ? 11.508 -32.594 3.701 1 93.75 306 LYS B C 1
ATOM 5102 O O . LYS B 1 306 ? 11.984 -32.75 4.824 1 93.75 306 LYS B O 1
ATOM 5107 N N . ALA B 1 307 ? 10.672 -31.656 3.471 1 91.06 307 ALA B N 1
ATOM 5108 C CA . ALA B 1 307 ? 10.117 -30.797 4.52 1 91.06 307 ALA B CA 1
ATOM 5109 C C . ALA B 1 307 ? 8.672 -30.422 4.215 1 91.06 307 ALA B C 1
ATOM 5111 O O . ALA B 1 307 ? 8.305 -30.25 3.049 1 91.06 307 ALA B O 1
ATOM 5112 N N . LEU B 1 308 ? 7.941 -30.25 5.227 1 88.69 308 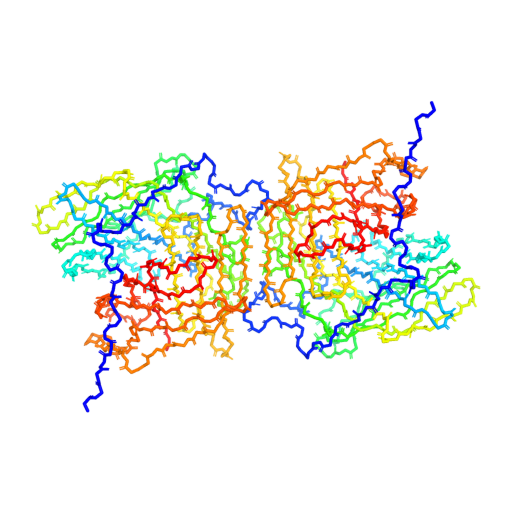LEU B N 1
ATOM 5113 C CA . LEU B 1 308 ? 6.527 -29.922 5.086 1 88.69 308 LEU B CA 1
ATOM 5114 C C . LEU B 1 308 ? 6.352 -28.609 4.328 1 88.69 308 LEU B C 1
ATOM 5116 O O . LEU B 1 308 ? 5.43 -28.469 3.518 1 88.69 308 LEU B O 1
ATOM 5120 N N . ILE B 1 309 ? 7.184 -27.625 4.59 1 89.56 309 ILE B N 1
ATOM 5121 C CA . ILE B 1 309 ? 7.059 -26.297 4.016 1 89.56 309 ILE B CA 1
ATOM 5122 C C . ILE B 1 309 ? 7.332 -26.344 2.516 1 89.56 309 ILE B C 1
ATOM 5124 O O . ILE B 1 309 ? 7.031 -25.391 1.787 1 89.56 309 ILE B O 1
ATOM 5128 N N . ASP B 1 310 ? 7.965 -27.453 2.051 1 94.06 310 ASP B N 1
ATOM 5129 C CA . ASP B 1 310 ? 8.234 -27.594 0.624 1 94.06 310 ASP B CA 1
ATOM 5130 C C . ASP B 1 310 ? 6.965 -27.922 -0.15 1 94.06 310 ASP B C 1
ATOM 5132 O O . ASP B 1 310 ? 6.922 -27.781 -1.374 1 94.06 310 ASP B O 1
ATOM 5136 N N . SER B 1 311 ? 5.992 -28.453 0.597 1 96 311 SER B N 1
ATOM 5137 C CA . SER B 1 311 ? 4.715 -28.797 -0.018 1 96 311 SER B CA 1
ATOM 5138 C C . SER B 1 311 ? 3.812 -27.578 -0.155 1 96 311 SER B C 1
ATOM 5140 O O . SER B 1 311 ? 3.857 -26.672 0.678 1 96 311 SER B O 1
ATOM 5142 N N . ALA B 1 312 ? 3.084 -27.531 -1.185 1 97.5 312 ALA B N 1
ATOM 5143 C CA . ALA B 1 312 ? 2.062 -26.516 -1.383 1 97.5 312 ALA B CA 1
ATOM 5144 C C . ALA B 1 312 ? 0.845 -27.078 -2.105 1 97.5 312 ALA B C 1
ATOM 5146 O O . ALA B 1 312 ? 0.983 -27.891 -3.031 1 97.5 312 ALA B O 1
ATOM 5147 N N . TYR B 1 313 ? -0.29 -26.844 -1.539 1 98.62 313 TYR B N 1
ATOM 5148 C CA . TYR B 1 313 ? -1.503 -27.016 -2.33 1 98.62 313 TYR B CA 1
ATOM 5149 C C . TYR B 1 313 ? -1.728 -25.812 -3.246 1 98.62 313 TYR B C 1
ATOM 5151 O O . TYR B 1 313 ? -1.985 -24.703 -2.773 1 98.62 313 TYR B O 1
ATOM 5159 N N . GLU B 1 314 ? -1.552 -25.922 -4.492 1 98.69 314 GLU B N 1
ATOM 5160 C CA . GLU B 1 314 ? -1.782 -24.891 -5.488 1 98.69 314 GLU B CA 1
ATOM 5161 C C . GLU B 1 314 ? -2.801 -25.328 -6.531 1 98.69 314 GLU B C 1
ATOM 5163 O O . GLU B 1 314 ? -2.449 -26.016 -7.496 1 98.69 314 GLU B O 1
ATOM 5168 N N . GLY B 1 315 ? -3.99 -24.891 -6.398 1 98.62 315 GLY B N 1
ATOM 5169 C CA . GLY B 1 315 ? -5.082 -25.469 -7.172 1 98.62 315 GLY B CA 1
ATOM 5170 C C . GLY B 1 315 ? -5.895 -24.422 -7.914 1 98.62 315 GLY B C 1
ATOM 5171 O O . GLY B 1 315 ? -6.059 -23.297 -7.438 1 98.62 315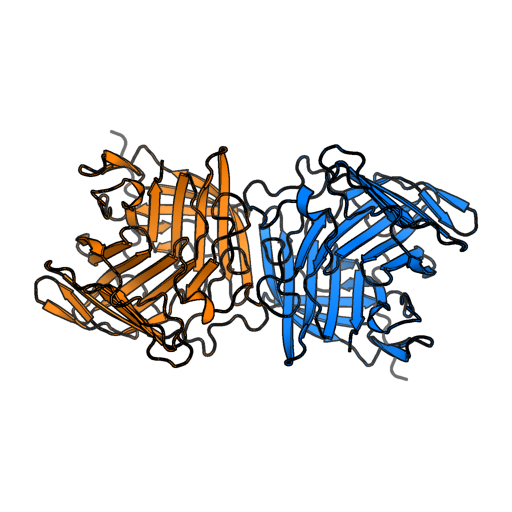 GLY B O 1
ATOM 5172 N N . PHE B 1 316 ? -6.406 -24.875 -9.039 1 98.88 316 PHE B N 1
ATOM 5173 C CA . PHE B 1 316 ? -7.398 -24.094 -9.758 1 98.88 316 PHE B CA 1
ATOM 5174 C C . PHE B 1 316 ? -8.703 -24 -8.969 1 98.88 316 PHE B C 1
ATOM 5176 O O . PHE B 1 316 ? -9.156 -25 -8.406 1 98.88 316 PHE B O 1
ATOM 5183 N N . VAL B 1 317 ? -9.227 -22.781 -8.914 1 98.88 317 VAL B N 1
ATOM 5184 C CA . VAL B 1 317 ? -10.461 -22.578 -8.164 1 98.88 317 VAL B CA 1
ATOM 5185 C C . VAL B 1 317 ? -11.453 -21.781 -9.016 1 98.88 317 VAL B C 1
ATOM 5187 O O . VAL B 1 317 ? -11.055 -21.094 -9.961 1 98.88 317 VAL B O 1
ATOM 5190 N N . GLU B 1 318 ? -12.641 -21.938 -8.672 1 98.62 318 GLU B N 1
ATOM 5191 C CA . GLU B 1 318 ? -13.75 -21.109 -9.125 1 98.62 318 GLU B CA 1
ATOM 5192 C C . GLU B 1 318 ? -14.422 -20.391 -7.957 1 98.62 318 GLU B C 1
ATOM 5194 O O . GLU B 1 318 ? -14.492 -20.922 -6.852 1 98.62 318 GLU B O 1
ATOM 5199 N N . ALA B 1 319 ? -14.859 -19.203 -8.242 1 98.69 319 ALA B N 1
ATOM 5200 C CA . ALA B 1 319 ? -15.516 -18.438 -7.188 1 98.69 319 ALA B CA 1
ATOM 5201 C C . ALA B 1 319 ? -16.844 -17.859 -7.672 1 98.69 319 ALA B C 1
ATOM 5203 O O . ALA B 1 319 ? -16.969 -17.5 -8.852 1 98.69 319 ALA B O 1
ATOM 5204 N N . THR B 1 320 ? -17.812 -17.781 -6.793 1 98.62 320 THR B N 1
ATOM 5205 C CA . THR B 1 320 ? -19.078 -17.109 -7.016 1 98.62 320 THR B CA 1
ATOM 5206 C C . THR B 1 320 ? -19.406 -16.172 -5.863 1 98.62 320 THR B C 1
ATOM 5208 O O . THR B 1 320 ? -18.859 -16.312 -4.762 1 98.62 320 THR B O 1
ATOM 5211 N N . GLY B 1 321 ? -20.203 -15.211 -6.078 1 98.5 321 GLY B N 1
ATOM 5212 C CA . GLY B 1 321 ? -20.594 -14.219 -5.09 1 98.5 321 GLY B CA 1
ATOM 5213 C C . GLY B 1 321 ? -20.812 -12.836 -5.68 1 98.5 321 GLY B C 1
ATOM 5214 O O . GLY B 1 321 ? -21.453 -12.703 -6.719 1 98.5 321 GLY B O 1
ATOM 5215 N N . SER B 1 322 ? -20.453 -11.867 -4.996 1 98.31 322 SER B N 1
ATOM 5216 C CA . SER B 1 322 ? -20.469 -10.469 -5.406 1 98.31 322 SER B CA 1
ATOM 5217 C C . SER B 1 322 ? -19.156 -9.773 -5.055 1 98.31 322 SER B C 1
ATOM 5219 O O . SER B 1 322 ? -18.766 -9.734 -3.889 1 98.31 322 SER B O 1
ATOM 5221 N N . PHE B 1 323 ? -18.531 -9.32 -6.09 1 98.19 323 PHE B N 1
ATOM 5222 C CA . PHE B 1 323 ? -17.219 -8.703 -5.91 1 98.19 323 PHE B CA 1
ATOM 5223 C C . PHE B 1 323 ? -16.984 -7.633 -6.969 1 98.19 323 PHE B C 1
ATOM 5225 O O . PHE B 1 323 ? -16.781 -7.945 -8.141 1 98.19 323 PHE B O 1
ATOM 5232 N N . TYR B 1 324 ? -17.016 -6.359 -6.555 1 96.81 324 TYR B N 1
ATOM 5233 C CA . TYR B 1 324 ? -16.859 -5.203 -7.422 1 96.81 324 TYR B CA 1
ATOM 5234 C C . TYR B 1 324 ? -17.766 -5.301 -8.641 1 96.81 324 TYR B C 1
ATOM 5236 O O . TYR B 1 324 ? -17.328 -5.023 -9.766 1 96.81 324 TYR B O 1
ATOM 5244 N N . GLY B 1 325 ? -18.953 -5.801 -8.438 1 96.19 325 GLY B N 1
ATOM 5245 C CA . GLY B 1 325 ? -19.969 -5.844 -9.477 1 96.19 325 GLY B CA 1
ATOM 5246 C C . GLY B 1 325 ? -19.969 -7.141 -10.266 1 96.19 325 GLY B C 1
ATOM 5247 O O . GLY B 1 325 ? -20.797 -7.332 -11.164 1 96.19 325 GLY B O 1
ATOM 5248 N N . TYR B 1 326 ? -19.094 -8.023 -9.953 1 97.06 326 TYR B N 1
ATOM 5249 C CA . TYR B 1 326 ? -18.984 -9.289 -10.68 1 97.06 326 TYR B CA 1
ATOM 5250 C C . TYR B 1 326 ? -19.328 -10.469 -9.773 1 97.06 326 TYR B C 1
ATOM 5252 O O . TYR B 1 326 ? -19.141 -10.398 -8.562 1 97.06 326 TYR B O 1
ATOM 5260 N N . THR B 1 327 ? -19.812 -11.555 -10.414 1 97.38 327 THR B N 1
ATOM 5261 C CA . THR B 1 327 ? -20.406 -12.617 -9.594 1 97.38 327 THR B CA 1
ATOM 5262 C C . THR B 1 327 ? -19.625 -13.914 -9.75 1 97.38 327 THR B C 1
ATOM 5264 O O . THR B 1 327 ? -19.828 -14.867 -8.992 1 97.38 327 THR B O 1
ATOM 5267 N N . GLU B 1 328 ? -18.766 -13.961 -10.742 1 97.38 328 GLU B N 1
ATOM 5268 C CA . GLU B 1 328 ? -17.984 -15.172 -10.992 1 97.38 328 GLU B CA 1
ATOM 5269 C C . GLU B 1 328 ? -16.5 -14.852 -11.148 1 97.38 328 GLU B C 1
ATOM 5271 O O . GLU B 1 328 ? -16.141 -13.773 -11.641 1 97.38 328 GLU B O 1
ATOM 5276 N N . ALA B 1 329 ? -15.695 -15.758 -10.711 1 98.31 329 ALA B N 1
ATOM 5277 C CA . ALA B 1 329 ? -14.25 -15.633 -10.836 1 98.31 329 ALA B CA 1
ATOM 5278 C C . ALA B 1 329 ? -13.586 -17 -10.93 1 98.31 329 ALA B C 1
ATOM 5280 O O . ALA B 1 329 ? -14.211 -18.031 -10.648 1 98.31 329 ALA B O 1
ATOM 5281 N N . PHE B 1 330 ? -12.469 -17.062 -11.43 1 98.69 330 PHE B N 1
ATOM 5282 C CA . PHE B 1 330 ? -11.586 -18.219 -11.375 1 98.69 330 PHE B CA 1
ATOM 5283 C C . PHE B 1 330 ? -10.18 -17.812 -10.961 1 98.69 330 PHE B C 1
ATOM 5285 O O . PHE B 1 330 ? -9.867 -16.625 -10.875 1 98.69 330 PHE B O 1
ATOM 5292 N N . GLY B 1 331 ? -9.336 -18.703 -10.617 1 98.75 331 GLY B N 1
ATOM 5293 C CA . GLY B 1 331 ? -7.961 -18.406 -10.25 1 98.75 331 GLY B CA 1
ATOM 5294 C C . GLY B 1 331 ? -7.25 -19.547 -9.57 1 98.75 331 GLY B C 1
ATOM 5295 O O . GLY B 1 331 ? -7.363 -20.703 -9.992 1 98.75 331 GLY B O 1
ATOM 5296 N N . VAL B 1 332 ? -6.398 -19.172 -8.656 1 98.88 332 VAL B N 1
ATOM 5297 C CA . VAL B 1 332 ? -5.559 -20.141 -7.953 1 98.88 332 VAL B CA 1
ATOM 5298 C C . VAL B 1 332 ? -5.684 -19.922 -6.445 1 98.88 332 VAL B C 1
ATOM 5300 O O . VAL B 1 332 ? -5.816 -18.797 -5.977 1 98.88 332 VAL B O 1
ATOM 5303 N N . VAL B 1 333 ? -5.727 -21.031 -5.723 1 98.94 333 VAL B N 1
ATOM 5304 C CA . VAL B 1 333 ? -5.469 -20.969 -4.285 1 98.94 333 VAL B CA 1
ATOM 5305 C C . VAL B 1 333 ? -4.117 -21.609 -3.979 1 98.94 333 VAL B C 1
ATOM 5307 O O . VAL B 1 333 ? -3.744 -22.609 -4.594 1 98.94 333 VAL B O 1
ATOM 5310 N N . GLU B 1 334 ? -3.424 -21.016 -3.135 1 98.75 334 GLU B N 1
ATOM 5311 C CA . GLU B 1 334 ? -2.191 -21.562 -2.588 1 98.75 334 GLU B CA 1
ATOM 5312 C C . GLU B 1 334 ? -2.283 -21.734 -1.074 1 98.75 334 GLU B C 1
ATOM 5314 O O . GLU B 1 334 ? -2.607 -20.781 -0.359 1 98.75 334 GLU B O 1
ATOM 5319 N N . LEU B 1 335 ? -2.039 -22.906 -0.578 1 98.38 335 LEU B N 1
ATOM 5320 C CA . LEU B 1 335 ? -1.966 -23.203 0.849 1 98.38 335 LEU B CA 1
ATOM 5321 C C . LEU B 1 335 ? -0.607 -23.797 1.211 1 98.38 335 LEU B C 1
ATOM 5323 O O . LEU B 1 335 ? -0.17 -24.781 0.608 1 98.38 335 LEU B O 1
ATOM 5327 N N . VAL B 1 336 ? 0.008 -23.125 2.143 1 96.69 336 VAL B N 1
ATOM 5328 C CA . VAL B 1 336 ? 1.296 -23.609 2.623 1 96.69 336 VAL B CA 1
ATOM 5329 C C . VAL B 1 336 ? 1.31 -23.625 4.148 1 96.69 336 VAL B C 1
ATOM 5331 O O . VAL B 1 336 ? 0.809 -22.688 4.785 1 96.69 336 VAL B O 1
ATOM 5334 N N . THR B 1 337 ? 1.736 -24.703 4.68 1 92 337 THR B N 1
ATOM 5335 C CA . THR B 1 337 ? 1.974 -24.828 6.113 1 92 337 THR B CA 1
ATOM 5336 C C . THR B 1 337 ? 3.465 -24.969 6.402 1 92 337 THR B C 1
ATOM 5338 O O . THR B 1 337 ? 4.117 -25.875 5.887 1 92 337 THR B O 1
ATOM 5341 N N . ALA B 1 338 ? 4.039 -24.094 7.16 1 80.75 338 ALA B N 1
ATOM 5342 C CA . ALA B 1 338 ? 5.461 -24.141 7.492 1 80.75 338 ALA B CA 1
ATOM 5343 C C . ALA B 1 338 ? 5.691 -24.906 8.797 1 80.75 338 ALA B C 1
ATOM 5345 O O . ALA B 1 338 ? 6.723 -25.547 8.977 1 80.75 338 ALA B O 1
ATOM 5346 N N . PHE B 1 339 ? 4.793 -24.641 9.852 1 76.31 339 PHE B N 1
ATOM 5347 C CA . PHE B 1 339 ? 4.965 -25.312 11.133 1 76.31 339 PHE B CA 1
ATOM 5348 C C . PHE B 1 339 ? 3.68 -26.016 11.555 1 76.31 339 PHE B C 1
ATOM 5350 O O . PHE B 1 339 ? 2.584 -25.609 11.164 1 76.31 339 PHE B O 1
#

Foldseek 3Di:
DPPPPPPPDPCVPQHDFQAFAAAPDQEQPPQAAPDDPLQLQAADPLKKKKKKWKWFQWPVRWIKIKIWMWIVDVQIKTWIKIATPPVRDIDIAIDRWHFDPNARNDSQPAHWGHGDQWTKFAPDRSNAQKIWIKHDDPDQKIDTKIFGLRHHKDQPPFRQWDCQADDDTFKGKMWRQFTQMWDWMGGRRDIITTDRRRMGMIIIIMHGNDHAQKKKWWWKDFPPASKTKIWIWGAHPVGDIATWIWIDDPSGTDIWGKDKDFDQVAWDADPQLRDIGGFWIWIAIPVGWIKIKGFPDHPQKHDDNPAQQSIKRKGKIKMATDDPRGGIIITIMIIGGHD/DPPPPPPPDPCVPQHDFQAFAAAPDQELPPAAAPDDPLQLQAADPLKKKKKKWKWFQWPVRWIKIKIWMWIVDVQIKTWIKIATPPVRDIDIAIDRWAFDPCARNDSQPAHWGHGDQWTKFAPDRSNAQKIWIKHDDPDQKIDTKIFGLRHHKDQPPFRQFQCFADDDRDKRKMWRQFTQMWDWMGGRRDIITTDRRRMGMIIIIMHDNDHAQKKKWWWKDFPPASKTKIWIWGAHPVGDIATWIWIDDPSGTDIWGKDKDFDQVAWDADPQLRDIGGFWIWIAIPVGWIKIKGFPDHHQKHDDNPAQQSIKRKGKIKMATDDPRGGIIITIMIIGGRD

pLDDT: mean 92.05, std 12.9, range [20.23, 98.94]

Nearest PDB structures (foldseek):
  7a0q-assembly1_A  TM=9.294E-01  e=1.321E-27  Fusarium vanettenii 77-13-4
  2ich-assembly1_A  TM=7.654E-01  e=4.831E-16  Nitrosomonas europaea
  2ich-assembly2_B  TM=7.651E-01  e=7.120E-16  Nitrosomonas europaea
  6x9z-assembly1_A  TM=5.078E-01  e=3.333E+00  synthetic construct
  7rto-assembly1_B  TM=5.899E-01  e=7.241E+00  Bluetongue virus (serotype 1 / isolate South Africa)

Secondary structure (DSSP, 8-state):
------------TT---------S-SS-SSS--SS-TTGGGS--TT-EEEEEEEEEEBTTS-EEEEEEEEEESSSEEEEEEEEETTT--EEEEEEEE--STTTTT--PSSPEEE-SSEEEEESSTTSSSEEEEEE--SSSEEEEEEEE--S-EEEGGGTTEE--SSSSS-EE-EEEEEEEEEEEEEETTEEEEB-GGG-EEEEEEEEBS---SEEEEEEEE-TTS--EEEEEEEE-TTS-EEEEEEEEETTEEEEEEEEEEE-TTSEEE-TTT--EEESEEEEEETTS-EEEEEESSS--EE--SS-GGG-EEEEEEEEEEEETTEEEEEEEEEEEE--/------------TT---------S--S-SSS--SS-TTGGGS--TT-EEEEEEEEEEBTTS-EEEEEEEEEESSSEEEEEEEEETTT--EEEEEEEE--STTTTT--PSSPEEE-SSEEEEESSTTSSSEEEEEE--SSSEEEEEEEE--S-EEEGGGTTEE--SSSSS-EE-EEEEEEEEEEEEEETTEEEEB-GGG-EEEEEEEE-S---SEEEEEEEE-TTS--EEEEEEEE-TTS-EEEEEEEEETTEEEEEEEEEEE-TTSEEE-TTT--EEESEEEEEETTS-EEEEEESSTT-EE--SS-GGG-EEEEEEEEEEEETTEEEEEEEEEEEE--

Solvent-accessible surface area (backbone atoms only — not comparable to full-atom values): 33575 Å² total; per-residue (Å²): 132,84,76,76,77,74,70,80,69,80,65,47,94,82,54,80,76,32,64,38,40,84,37,90,57,26,65,48,83,27,49,68,54,48,63,55,71,52,69,61,68,38,48,53,94,69,17,25,35,48,37,34,41,30,40,37,25,33,72,82,76,47,42,34,42,34,40,42,34,42,36,47,53,92,72,17,43,35,38,38,36,40,32,33,71,81,81,62,50,73,49,75,46,58,45,83,36,53,58,48,90,55,31,24,55,53,81,56,77,37,38,47,29,38,29,78,52,33,35,42,33,24,84,25,78,62,36,56,57,26,34,35,37,34,37,49,54,100,62,63,41,36,41,38,39,34,33,34,43,16,13,56,54,43,41,36,42,51,26,20,50,40,61,48,32,68,80,65,76,19,16,41,33,33,29,32,61,22,9,31,22,40,48,37,37,31,54,74,86,39,77,36,44,44,36,46,79,37,5,19,25,30,39,38,45,30,41,28,64,49,63,39,33,28,38,39,37,36,42,40,39,31,73,98,54,77,45,36,36,48,34,42,33,37,34,38,88,89,68,50,59,38,23,31,29,26,30,36,51,84,72,22,30,36,34,35,30,44,45,83,43,69,35,77,90,44,60,36,68,38,91,81,82,62,48,75,40,59,42,32,35,38,39,42,35,77,90,69,35,34,37,42,37,35,48,79,57,78,81,37,58,38,67,34,90,87,42,65,55,64,19,35,36,57,30,55,28,40,30,38,52,39,50,98,89,37,46,52,32,36,40,38,38,37,39,37,47,57,112,133,82,78,74,78,73,72,81,70,83,67,47,94,80,54,83,78,35,65,37,40,85,36,91,57,25,66,45,82,27,49,68,57,46,62,54,72,51,70,61,67,40,47,52,94,68,18,26,35,47,35,32,42,32,37,37,26,33,73,82,76,46,44,33,42,35,39,44,33,43,36,49,51,94,71,17,42,35,37,37,36,40,34,33,72,82,80,62,49,72,48,74,46,57,44,83,38,54,57,49,90,54,30,24,56,53,81,56,77,38,36,48,29,36,29,79,53,34,34,42,33,23,84,26,78,62,35,56,56,26,34,36,38,35,37,50,55,101,62,62,40,37,42,39,38,33,34,34,45,15,12,56,54,42,40,37,42,50,27,19,50,40,57,50,31,64,83,65,64,36,16,41,34,33,30,31,62,24,9,31,22,38,48,36,37,30,52,73,86,40,77,36,43,43,35,45,78,38,6,19,26,30,39,39,43,31,40,27,72,48,62,38,33,27,38,39,37,37,42,40,40,30,70,97,53,76,46,36,35,48,34,42,34,36,34,37,87,88,66,49,58,38,24,31,31,26,30,35,52,84,73,21,31,36,35,35,30,44,46,83,43,69,36,78,87,44,61,36,68,40,91,82,82,62,48,76,39,61,42,32,34,38,39,42,34,76,90,69,36,34,37,42,37,33,48,79,57,78,82,37,58,37,67,35,91,86,41,64,55,62,22,33,37,58,31,55,29,39,30,39,50,40,51,98,89,38,45,52,31,35,40,36,38,36,39,36,48,56,113